Protein 9EMG (pdb70)

Nearest PDB structures (foldseek):
  8qjm-assembly1_A  TM=9.932E-01  e=1.928E-35  Stenotrophomonas maltophilia
  4cxp-assembly1_A  TM=8.629E-01  e=2.303E-14  Arabidopsis thaliana
  4cxv-assembly2_B  TM=8.672E-01  e=4.202E-14  Arabidopsis thaliana
  4cxv-assembly1_A  TM=8.602E-01  e=3.492E-14  Arabidopsis thaliana
  4dj4-assembly1_B  TM=8.754E-01  e=1.867E-12  Solanum lycopersicum

Radius of gyration: 26.64 Å; Cα contacts (8 Å, |Δi|>4): 849; chains: 2; bounding box: 60×48×81 Å

Solvent-accessible surface area: 24098 Å² total; per-residue (Å²): 3,23,42,31,1,0,72,0,0,0,33,4,0,38,81,128,20,46,116,42,0,76,62,19,0,64,102,0,12,84,70,58,117,140,16,69,0,17,62,6,0,14,32,5,66,70,4,226,99,129,58,72,36,18,13,179,154,1,58,24,22,11,87,3,41,1,5,81,46,113,6,119,20,93,37,117,132,34,6,178,132,28,81,4,0,1,36,6,0,49,47,13,2,84,60,0,29,55,139,103,58,86,51,49,88,4,12,63,1,0,18,1,0,0,0,0,0,0,0,1,3,0,0,1,10,1,1,60,56,128,14,138,1,0,58,83,42,136,10,67,29,42,149,188,72,42,27,0,14,40,0,0,21,39,20,0,2,87,53,80,187,62,102,26,85,27,0,38,70,55,0,81,85,53,223,75,39,197,61,49,124,104,8,21,26,79,72,14,2,70,81,22,0,28,35,0,0,132,14,1,69,85,82,31,0,52,18,101,73,140,157,24,21,112,152,14,9,123,151,12,42,70,46,0,9,40,12,0,11,39,0,0,15,5,0,3,36,5,0,31,92,29,13,13,61,155,149,93,159,187,240,5,22,42,31,1,1,72,0,0,0,34,4,0,43,80,130,19,47,115,78,0,67,62,20,0,63,107,0,10,84,71,59,117,142,16,73,2,19,62,5,0,9,32,6,59,80,3,204,96,121,59,66,39,15,12,183,154,1,58,7,24,17,95,2,46,0,6,83,48,107,4,109,19,97,34,114,131,28,5,187,146,31,75,2,0,1,36,6,0,50,49,16,4,83,61,0,31,54,178,102,57,84,52,51,87,6,11,64,1,0,17,1,0,1,0,0,0,0,1,2,4,0,0,2,16,1,1,53,48,116,13,113,4,0,43,37,31,50,3,92,24,40,152,178,50,28,24,0,21,36,0,0,24,37,18,0,4,79,49,79,186,62,102,26,83,27,0,37,68,56,0,77,87,51,230,78,41,202,59,62,232,111,7,54,25,83,176,19,3,67,81,29,0,28,38,1,0,137,17,0,61,85,91,35,0,63,19,110,84,156,138,25,24,109,156,16,9,124,148,7,43,70,46,0,9,44,15,0,8,43,0,0,16,12,0,2,44,6,0,30,122,32,14,8,122

Organism: Stenotrophomonas maltophilia (strain K279a) (NCBI:txid522373)

Structure (mmCIF, N/CA/C/O backbone):
data_9EMG
#
_entry.id   9EMG
#
_cell.length_a   44.340
_cell.length_b   72.637
_cell.length_c   82.940
_cell.angle_alpha   90.000
_cell.angle_beta   102.098
_cell.angle_gamma   90.000
#
_symmetry.space_group_name_H-M   'P 1 21 1'
#
loop_
_entity.id
_entity.type
_entity.pdbx_description
1 polymer 'S1/P1 nuclease'
2 non-polymer 'ZINC ION'
3 non-polymer GLYCERO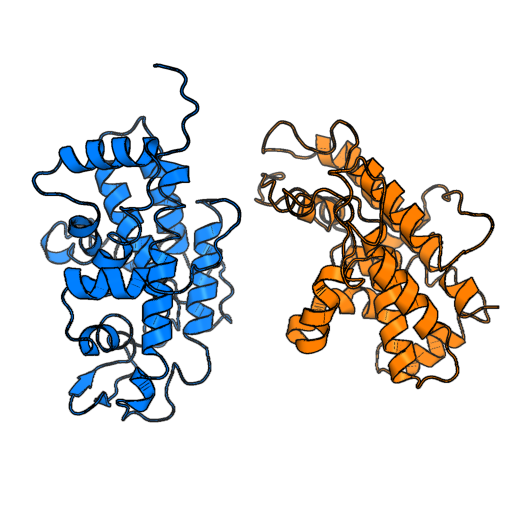L
4 non-polymer DI(HYDROXYETHYL)ETHER
5 non-polymer 'SULFATE ION'
6 non-polymer "GUANOSINE-5'-MONOPHOSPHATE"
7 water water
#
loop_
_atom_site.group_PDB
_atom_site.id
_atom_site.type_symbol
_atom_site.label_atom_id
_atom_site.label_alt_id
_atom_site.label_comp_id
_atom_site.label_asym_id
_atom_site.label_entity_id
_atom_site.label_seq_id
_atom_site.pdbx_PDB_ins_code
_atom_site.Cartn_x
_atom_site.Cartn_y
_atom_site.Cartn_z
_atom_site.occupancy
_atom_site.B_iso_or_equiv
_atom_site.auth_seq_id
_atom_site.auth_comp_id
_atom_site.auth_asym_id
_atom_site.auth_atom_id
_atom_site.pdbx_PDB_model_num
ATOM 1 N N . TRP A 1 1 ? 24.145 5.565 40.953 1.000 5.386 27 TRP A N 1
ATOM 2 C CA . TRP A 1 1 ? 24.425 6.937 41.393 1.000 5.047 27 TRP A CA 1
ATOM 3 C C . TRP A 1 1 ? 25.039 6.920 42.777 1.000 5.231 27 TRP A C 1
ATOM 4 O O . TRP A 1 1 ? 24.871 5.961 43.521 1.000 5.994 27 TRP A O 1
ATOM 15 N N . GLY A 1 2 ? 25.685 8.019 43.127 1.000 5.680 28 GLY A N 1
ATOM 16 C CA . GLY A 1 2 ? 25.960 8.318 44.527 1.000 6.086 28 GLY A CA 1
ATOM 17 C C . GLY A 1 2 ? 24.728 8.810 45.244 1.000 5.251 28 GLY A C 1
ATOM 18 O O . GLY A 1 2 ? 23.604 8.808 44.689 1.000 5.803 28 GLY A O 1
ATOM 19 N N . ALA A 1 3 ? 24.890 9.194 46.492 1.000 6.120 29 ALA A N 1
ATOM 20 C CA . ALA A 1 3 ? 23.746 9.427 47.381 1.000 6.130 29 ALA A CA 1
ATOM 21 C C . ALA A 1 3 ? 22.879 10.582 46.883 1.000 5.376 29 ALA A C 1
ATOM 22 O O . ALA A 1 3 ? 21.649 10.453 46.864 1.000 5.729 29 ALA A O 1
ATOM 24 N N . GLN A 1 4 ? 23.489 11.664 46.411 1.000 5.634 30 GLN A N 1
ATOM 25 C CA . GLN A 1 4 ? 22.674 12.809 45.958 1.000 5.505 30 GLN A CA 1
ATOM 26 C C . GLN A 1 4 ? 21.827 12.396 44.766 1.000 4.711 30 GLN A C 1
ATOM 27 O O . GLN A 1 4 ? 20.635 12.741 44.737 1.000 5.343 30 GLN A O 1
ATOM 33 N N . GLY A 1 5 ? 22.388 11.699 43.778 1.000 4.929 31 GLY A N 1
ATOM 34 C CA . GLY A 1 5 ? 21.572 11.295 42.634 1.000 4.753 31 GLY A CA 1
ATOM 35 C C . GLY A 1 5 ? 20.381 10.475 43.120 1.000 4.389 31 GLY A C 1
ATOM 36 O O . GLY A 1 5 ? 19.258 10.643 42.643 1.000 4.964 31 GLY A O 1
ATOM 37 N N . HIS A 1 6 ? 20.605 9.537 44.028 1.000 4.649 32 HIS A N 1
ATOM 38 C CA . HIS A 1 6 ? 19.495 8.695 44.520 1.000 4.906 32 HIS A CA 1
ATOM 39 C C . HIS A 1 6 ? 18.430 9.546 45.206 1.000 4.549 32 HIS A C 1
ATOM 40 O O . HIS A 1 6 ? 17.236 9.313 44.949 1.000 5.046 32 HIS A O 1
ATOM 47 N N . ARG A 1 7 ? 18.829 10.462 46.061 1.000 4.538 33 ARG A N 1
ATOM 48 C CA . ARG A 1 7 ? 17.859 11.311 46.763 1.000 5.023 33 ARG A CA 1
ATOM 49 C C . ARG A 1 7 ? 17.075 12.147 45.753 1.000 4.890 33 ARG A C 1
ATOM 50 O O . ARG A 1 7 ? 15.869 12.334 45.916 1.000 5.276 33 ARG A O 1
ATOM 58 N N . LEU A 1 8 ? 17.739 12.701 44.746 1.000 4.892 34 LEU A N 1
ATOM 59 C CA . LEU A 1 8 ? 17.063 13.580 43.771 1.000 4.945 34 LEU A CA 1
ATOM 60 C C . LEU A 1 8 ? 16.048 12.792 42.961 1.000 4.422 34 LEU A C 1
ATOM 61 O O . LEU A 1 8 ? 14.954 13.316 42.690 1.000 5.152 34 LEU A O 1
ATOM 66 N N . VAL A 1 9 ? 16.363 11.560 42.587 1.000 4.597 35 VAL A N 1
ATOM 67 C CA . VAL A 1 9 ? 15.360 10.713 41.885 1.000 4.903 35 VAL A CA 1
ATOM 68 C C . VAL A 1 9 ? 14.128 10.587 42.780 1.000 4.117 35 VAL A C 1
ATOM 69 O O . VAL A 1 9 ? 12.970 10.721 42.281 1.000 4.935 35 VAL A O 1
ATOM 73 N N . ALA A 1 10 ? 14.314 10.295 44.051 1.000 4.605 36 ALA A N 1
ATOM 74 C CA . ALA A 1 10 ? 13.204 10.122 45.005 1.000 4.908 36 ALA A CA 1
ATOM 75 C C . ALA A 1 10 ? 12.436 11.435 45.180 1.000 4.740 36 ALA A C 1
ATOM 76 O O . ALA A 1 10 ? 11.207 11.395 45.278 1.000 6.144 36 ALA A O 1
ATOM 78 N N . GLU A 1 11 ? 13.118 12.555 45.247 1.000 5.085 37 GLU A N 1
ATOM 79 C CA A GLU A 1 11 ? 12.441 13.851 45.472 0.500 5.823 37 GLU A CA 1
ATOM 80 C CA B GLU A 1 11 ? 12.485 13.879 45.434 0.500 5.974 37 GLU A CA 1
ATOM 81 C C . GLU A 1 11 ? 11.603 14.196 44.231 1.000 5.402 37 GLU A C 1
ATOM 82 O O . GLU A 1 11 ? 10.475 14.711 44.392 1.000 6.522 37 GLU A O 1
ATOM 93 N N . VAL A 1 12 ? 12.107 13.967 43.028 1.000 4.625 38 VAL A N 1
ATOM 94 C CA . VAL A 1 12 ? 11.293 14.185 41.819 1.000 4.791 38 VAL A CA 1
ATOM 95 C C . VAL A 1 12 ? 10.036 13.315 41.918 1.000 4.933 38 VAL A C 1
ATOM 96 O O . VAL A 1 12 ? 8.915 13.783 41.627 1.000 5.899 38 VAL A O 1
ATOM 100 N N . ALA A 1 13 ? 10.209 12.049 42.244 1.000 4.891 39 ALA A N 1
ATOM 101 C CA . ALA A 1 13 ? 9.081 11.102 42.283 1.000 5.305 39 ALA A CA 1
ATOM 102 C C . ALA A 1 13 ? 8.058 11.459 43.354 1.000 5.115 39 ALA A C 1
ATOM 103 O O . ALA A 1 13 ? 6.834 11.309 43.116 1.000 6.289 39 ALA A O 1
ATOM 105 N N . ASP A 1 14 ? 8.513 11.898 44.501 1.000 6.202 40 ASP A N 1
ATOM 106 C CA A ASP A 1 14 ? 7.661 12.013 45.695 0.700 6.940 40 ASP A CA 1
ATOM 107 C CA B ASP A 1 14 ? 7.641 11.984 45.698 0.300 6.945 40 ASP A CA 1
ATOM 108 C C . ASP A 1 14 ? 6.502 12.955 45.390 1.000 6.898 40 ASP A C 1
ATOM 109 O O . ASP A 1 14 ? 5.358 12.676 45.791 1.000 9.179 40 ASP A O 1
ATOM 118 N N . ALA A 1 15 ? 6.794 14.034 44.655 1.000 8.115 41 ALA A N 1
ATOM 119 C CA . ALA A 1 15 ? 5.789 15.079 44.368 1.000 8.729 41 ALA A CA 1
ATOM 120 C C . ALA A 1 15 ? 4.758 14.622 43.326 1.000 9.820 41 ALA A C 1
ATOM 121 O O . ALA A 1 15 ? 3.744 15.294 43.153 1.000 12.006 41 ALA A O 1
ATOM 123 N N . ARG A 1 16 ? 5.032 13.523 42.626 1.000 8.039 42 ARG A N 1
ATOM 124 C CA . ARG A 1 16 ? 4.200 13.013 41.514 1.000 8.649 42 ARG A CA 1
ATOM 125 C C . ARG A 1 16 ? 3.341 11.819 41.923 1.000 9.882 42 ARG A C 1
ATOM 126 O O . ARG A 1 16 ? 2.602 11.295 41.064 1.000 13.893 42 ARG A O 1
ATOM 134 N N . LEU A 1 17 ? 3.381 11.430 43.186 1.000 9.062 43 LEU A N 1
ATOM 135 C CA . LEU A 1 17 ? 2.527 10.314 43.629 1.000 9.236 43 LEU A CA 1
ATOM 136 C C . LEU A 1 17 ? 1.065 10.739 43.604 1.000 10.722 43 LEU A C 1
ATOM 137 O O . LEU A 1 17 ? 0.734 11.858 44.025 1.000 13.312 43 LEU A O 1
ATOM 142 N N . ASN A 1 18 ? 0.225 9.811 43.181 1.000 9.888 44 ASN A N 1
ATOM 143 C CA . ASN A 1 18 ? -1.245 9.972 43.240 1.000 9.707 44 ASN A CA 1
ATOM 144 C C . ASN A 1 18 ? -1.662 9.856 44.711 1.000 10.436 44 ASN A C 1
ATOM 145 O O . ASN A 1 18 ? -0.876 9.451 45.566 1.000 11.271 44 ASN A O 1
ATOM 150 N N . PRO A 1 19 ? -2.891 10.268 45.081 1.000 11.908 45 PRO A N 1
ATOM 151 C CA . PRO A 1 19 ? -3.264 10.242 46.494 1.000 12.081 45 PRO A CA 1
ATOM 152 C C . PRO A 1 19 ? -3.210 8.867 47.154 1.000 12.566 45 PRO A C 1
ATOM 153 O O . PRO A 1 19 ? -2.900 8.787 48.347 1.000 13.403 45 PRO A O 1
ATOM 157 N N . THR A 1 20 ? -3.523 7.815 46.403 1.000 11.940 46 THR A N 1
ATOM 158 C CA . THR A 1 20 ? -3.527 6.438 46.941 1.000 13.167 46 THR A CA 1
ATOM 159 C C . THR A 1 20 ? -2.084 6.038 47.274 1.000 10.708 46 THR A C 1
ATOM 160 O O . THR A 1 20 ? -1.807 5.541 48.377 1.000 12.062 46 THR A O 1
ATOM 164 N N . ALA A 1 21 ? -1.183 6.249 46.329 1.000 9.827 47 ALA A N 1
ATOM 165 C CA . ALA A 1 21 ? 0.243 5.911 46.538 1.000 9.078 47 ALA A CA 1
ATOM 166 C C . ALA A 1 21 ? 0.853 6.810 47.618 1.000 9.299 47 ALA A C 1
ATOM 167 O O . ALA A 1 21 ? 1.653 6.338 48.423 1.000 10.001 47 ALA A O 1
ATOM 169 N N . ARG A 1 22 ? 0.490 8.084 47.643 1.000 9.939 48 ARG A N 1
ATOM 170 C CA . ARG A 1 22 ? 0.948 9.024 48.698 1.000 10.770 48 ARG A CA 1
ATOM 171 C C . ARG A 1 22 ? 0.642 8.440 50.068 1.000 11.084 48 ARG A C 1
ATOM 172 O O . ARG A 1 22 ? 1.517 8.375 50.942 1.000 10.601 48 ARG A O 1
ATOM 180 N N . ALA A 1 23 ? -0.601 8.019 50.261 1.000 11.199 49 ALA A N 1
ATOM 181 C CA . ALA A 1 23 ? -1.050 7.554 51.582 1.000 12.186 49 ALA A CA 1
ATOM 182 C C . ALA A 1 23 ? -0.283 6.285 51.962 1.000 10.869 49 ALA A C 1
ATOM 183 O O . ALA A 1 23 ? 0.150 6.140 53.114 1.000 12.445 49 ALA A O 1
ATOM 185 N N . GLU A 1 24 ? -0.109 5.384 51.009 1.000 10.597 50 GLU A N 1
ATOM 186 C CA . GLU A 1 24 ? 0.504 4.074 51.308 1.000 10.665 50 GLU A CA 1
ATOM 187 C C . GLU A 1 24 ? 2.002 4.231 51.538 1.000 9.658 50 GLU A C 1
ATOM 188 O O . GLU A 1 24 ? 2.540 3.592 52.443 1.000 10.027 50 GLU A O 1
ATOM 194 N N . VAL A 1 25 ? 2.673 4.996 50.692 1.000 8.673 51 VAL A N 1
ATOM 195 C CA . VAL A 1 25 ? 4.100 5.303 50.931 1.000 8.447 51 VAL A CA 1
ATOM 196 C C . VAL A 1 25 ? 4.235 5.911 52.327 1.000 8.705 51 VAL A C 1
ATOM 197 O O . VAL A 1 25 ? 5.135 5.521 53.086 1.000 9.705 51 VAL A O 1
ATOM 201 N N . ASP A 1 26 ? 3.422 6.912 52.648 1.000 9.946 52 ASP A N 1
ATOM 202 C CA . ASP A 1 26 ? 3.570 7.577 53.956 1.000 10.716 52 ASP A CA 1
ATOM 203 C C . ASP A 1 26 ? 3.339 6.578 55.089 1.000 10.371 52 ASP A C 1
ATOM 204 O O . ASP A 1 26 ? 4.021 6.655 56.108 1.000 11.237 52 ASP A O 1
ATOM 209 N N . ARG A 1 27 ? 2.391 5.668 54.935 1.000 10.888 53 ARG A N 1
ATOM 210 C CA . ARG A 1 27 ? 2.099 4.680 55.997 1.000 12.551 53 ARG A CA 1
ATOM 211 C C . ARG A 1 27 ? 3.310 3.754 56.195 1.000 10.772 53 ARG A C 1
ATOM 212 O O . ARG A 1 27 ? 3.707 3.505 57.344 1.000 12.636 53 ARG A O 1
ATOM 220 N N . LEU A 1 28 ? 3.918 3.296 55.101 1.000 9.828 54 LEU A N 1
ATOM 221 C CA . LEU A 1 28 ? 5.106 2.420 55.214 1.000 10.314 54 LEU A CA 1
ATOM 222 C C . LEU A 1 28 ? 6.264 3.210 55.833 1.000 9.159 54 LEU A C 1
ATOM 223 O O . LEU A 1 28 ? 6.953 2.692 56.725 1.000 10.658 54 LEU A O 1
ATOM 228 N N . LEU A 1 29 ? 6.491 4.431 55.354 1.000 9.080 55 LEU A N 1
ATOM 229 C CA . LEU A 1 29 ? 7.614 5.239 55.882 1.000 10.028 55 LEU A CA 1
ATOM 230 C C . LEU A 1 29 ? 7.419 5.519 57.374 1.000 10.281 55 LEU A C 1
ATOM 231 O O . LEU A 1 29 ? 8.422 5.602 58.097 1.000 11.920 55 LEU A O 1
ATOM 236 N N . ALA A 1 30 ? 6.184 5.683 57.825 1.000 11.485 56 ALA A N 1
ATOM 237 C CA . ALA A 1 30 ? 5.901 6.068 59.224 1.000 12.180 56 ALA A CA 1
ATOM 238 C C . ALA A 1 30 ? 6.327 4.968 60.182 1.000 13.771 56 ALA A C 1
ATOM 239 O O . ALA A 1 30 ? 6.482 5.261 61.384 1.000 15.418 56 ALA A O 1
ATOM 241 N N . THR A 1 31 ? 6.526 3.752 59.689 1.000 13.035 57 THR A N 1
ATOM 242 C CA . THR A 1 31 ? 6.963 2.624 60.538 1.000 14.358 57 THR A CA 1
ATOM 243 C C . THR A 1 31 ? 8.442 2.749 60.893 1.000 15.297 57 THR A C 1
ATOM 244 O O . THR A 1 31 ? 8.891 2.001 61.747 1.000 18.054 57 THR A O 1
ATOM 248 N N . GLU A 1 32 ? 9.168 3.656 60.249 1.000 13.033 58 GLU A N 1
ATOM 249 C CA . GLU A 1 32 ? 10.592 3.888 60.553 1.000 13.813 58 GLU A CA 1
ATOM 250 C C . GLU A 1 32 ? 10.823 5.358 60.873 1.000 15.791 58 GLU A C 1
ATOM 251 O O . GLU A 1 32 ? 10.666 6.238 60.012 1.000 15.859 58 GLU A O 1
ATOM 257 N N . PRO A 1 33 ? 11.226 5.673 62.120 1.000 22.512 59 PRO A N 1
ATOM 258 C CA . PRO A 1 33 ? 11.502 7.055 62.506 1.000 23.891 59 PRO A CA 1
ATOM 259 C C . PRO A 1 33 ? 12.385 7.788 61.493 1.000 22.486 59 PRO A C 1
ATOM 260 O O . PRO A 1 33 ? 13.376 7.208 61.011 1.000 25.672 59 PRO A O 1
ATOM 264 N N . ASP A 1 34 ? 11.919 8.974 61.107 1.000 23.028 60 ASP A N 1
ATOM 265 C CA . ASP A 1 34 ? 12.638 9.976 60.281 1.000 26.111 60 ASP A CA 1
ATOM 266 C C . ASP A 1 34 ? 12.663 9.585 58.800 1.000 22.873 60 ASP A C 1
ATOM 267 O O . ASP A 1 34 ? 13.266 10.312 58.024 1.000 28.195 60 ASP A O 1
ATOM 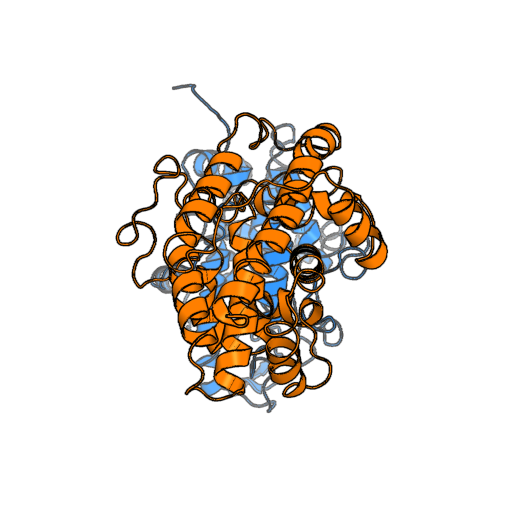272 N N . ALA A 1 35 ? 12.061 8.479 58.396 1.000 16.177 61 ALA A N 1
ATOM 273 C CA . ALA A 1 35 ? 12.193 8.027 56.992 1.000 13.093 61 ALA A CA 1
ATOM 274 C C . ALA A 1 35 ? 11.348 8.907 56.068 1.000 11.097 61 ALA A C 1
ATOM 275 O O . ALA A 1 35 ? 10.139 9.083 56.336 1.000 12.333 61 ALA A O 1
ATOM 277 N N . THR A 1 36 ? 11.933 9.325 54.949 1.000 10.008 62 THR A N 1
ATOM 278 C CA . THR A 1 36 ? 11.219 9.921 53.806 1.000 8.930 62 THR A CA 1
ATOM 279 C C . THR A 1 36 ? 11.606 9.158 52.554 1.000 7.628 62 THR A C 1
ATOM 280 O O . THR A 1 36 ? 12.583 8.407 52.570 1.000 8.145 62 THR A O 1
ATOM 284 N N . LEU A 1 37 ? 10.894 9.373 51.462 1.000 7.668 63 LEU A N 1
ATOM 285 C CA . LEU A 1 37 ? 11.275 8.708 50.197 1.000 7.389 63 LEU A CA 1
ATOM 286 C C . LEU A 1 37 ? 12.715 9.075 49.824 1.000 7.327 63 LEU A C 1
ATOM 287 O O . LEU A 1 37 ? 13.496 8.205 49.372 1.000 8.231 63 LEU A O 1
ATOM 292 N N . ALA A 1 38 ? 13.070 10.332 50.008 1.000 7.541 64 ALA A N 1
ATOM 293 C CA . ALA A 1 38 ? 14.450 10.778 49.732 1.000 7.977 64 ALA A CA 1
ATOM 294 C C . ALA A 1 38 ? 15.454 10.166 50.701 1.000 7.302 64 ALA A C 1
ATOM 295 O O . ALA A 1 38 ? 16.536 9.742 50.268 1.000 8.055 64 ALA A O 1
ATOM 297 N N . SER A 1 39 ? 15.137 10.140 51.994 1.000 7.329 65 SER A N 1
ATOM 298 C CA . SER A 1 39 ? 16.175 9.738 52.964 1.000 7.887 65 SER A CA 1
ATOM 299 C C . SER A 1 39 ? 16.515 8.257 52.789 1.000 7.893 65 SER A C 1
ATOM 300 O O . SER A 1 39 ? 17.651 7.890 53.078 1.000 9.575 65 SER A O 1
ATOM 303 N N . ILE A 1 40 ? 15.563 7.432 52.388 1.000 7.241 66 ILE A N 1
ATOM 304 C CA . ILE A 1 40 ? 15.804 5.984 52.201 1.000 6.807 66 ILE A CA 1
ATOM 305 C C . ILE A 1 40 ? 16.475 5.710 50.861 1.000 5.703 66 ILE A C 1
ATOM 306 O O . ILE A 1 40 ? 16.917 4.577 50.641 1.000 6.428 66 ILE A O 1
ATOM 311 N N . ALA A 1 41 ? 16.520 6.666 49.955 1.000 5.512 67 ALA A N 1
ATOM 312 C CA . ALA A 1 41 ? 16.977 6.395 48.588 1.000 5.182 67 ALA A CA 1
ATOM 313 C C . ALA A 1 41 ? 18.399 5.836 48.536 1.000 5.393 67 ALA A C 1
ATOM 314 O O . ALA A 1 41 ? 18.651 4.952 47.698 1.000 6.149 67 ALA A O 1
ATOM 316 N N . PRO A 1 42 ? 19.375 6.337 49.320 1.000 6.094 68 PRO A N 1
ATOM 317 C CA . PRO A 1 42 ? 20.727 5.775 49.292 1.000 6.734 68 PRO A CA 1
ATOM 318 C C . PRO A 1 42 ? 20.924 4.477 50.065 1.000 6.811 68 PRO A C 1
ATOM 319 O O . PRO A 1 42 ? 22.032 3.909 50.021 1.000 7.964 68 PRO A O 1
ATOM 323 N N . TRP A 1 43 ? 19.913 4.052 50.819 1.000 6.770 69 TRP A N 1
ATOM 324 C CA . TRP A 1 43 ? 20.050 2.965 51.824 1.000 7.130 69 TRP A CA 1
ATOM 325 C C . TRP A 1 43 ? 20.701 1.719 51.227 1.000 7.052 69 TRP A C 1
ATOM 326 O O . TRP A 1 43 ? 21.616 1.146 51.854 1.000 8.658 69 TRP A O 1
ATOM 337 N N . ALA A 1 44 ? 20.297 1.308 50.037 1.000 6.847 70 ALA A N 1
ATOM 338 C CA . ALA A 1 44 ? 20.771 0.025 49.491 1.000 6.898 70 ALA A CA 1
ATOM 339 C C . ALA A 1 44 ? 22.284 0.059 49.247 1.000 7.839 70 ALA A C 1
ATOM 340 O O . ALA A 1 44 ? 22.901 -1.006 49.212 1.000 10.208 70 ALA A O 1
ATOM 342 N N . ASP A 1 45 ? 22.869 1.233 49.032 1.000 7.056 71 ASP A N 1
ATOM 343 C CA . ASP A 1 45 ? 24.340 1.349 48.885 1.000 7.998 71 ASP A CA 1
ATOM 344 C C . ASP A 1 45 ? 25.077 1.318 50.223 1.000 10.038 71 ASP A C 1
ATOM 345 O O . ASP A 1 45 ? 26.307 1.212 50.206 1.000 12.830 71 ASP A O 1
ATOM 350 N N . GLN A 1 46 ? 24.380 1.450 51.336 1.000 11.095 72 GLN A N 1
ATOM 351 C CA A GLN A 1 46 ? 25.014 1.586 52.664 0.700 12.723 72 GLN A CA 1
ATOM 352 C CA B GLN A 1 46 ? 24.984 1.597 52.682 0.300 14.242 72 GLN A CA 1
ATOM 353 C C . GLN A 1 46 ? 25.036 0.246 53.409 1.000 16.038 72 GLN A C 1
ATOM 354 O O . GLN A 1 46 ? 25.479 0.240 54.542 1.000 25.262 72 GLN A O 1
ATOM 365 N N . LEU A 1 47 ? 24.631 -0.861 52.788 1.000 16.947 73 LEU A N 1
ATOM 366 C CA . LEU A 1 47 ? 24.413 -2.128 53.551 1.000 21.101 73 LEU A CA 1
ATOM 367 C C . LEU A 1 47 ? 25.674 -2.779 54.147 1.000 28.747 73 LEU A C 1
ATOM 368 O O . LEU A 1 47 ? 25.514 -3.529 55.153 1.000 36.700 73 LEU A O 1
ATOM 373 N N . ARG A 1 48 ? 26.880 -2.521 53.657 1.000 33.359 74 ARG A N 1
ATOM 374 C CA . ARG A 1 48 ? 28.097 -3.017 54.378 1.000 37.965 74 ARG A CA 1
ATOM 375 C C . ARG A 1 48 ? 28.006 -2.674 55.879 1.000 42.913 74 ARG A C 1
ATOM 376 O O . ARG A 1 48 ? 28.316 -3.558 56.705 1.000 43.789 74 ARG A O 1
ATOM 384 N N . ALA A 1 49 ? 27.577 -1.449 56.216 1.000 48.770 75 ALA A N 1
ATOM 385 C CA . ALA A 1 49 ? 27.569 -0.874 57.585 1.000 57.421 75 ALA A CA 1
ATOM 386 C C . ALA A 1 49 ? 26.187 -0.972 58.256 1.000 52.136 75 ALA A C 1
ATOM 387 O O . ALA A 1 49 ? 26.085 -0.510 59.412 1.000 64.522 75 ALA A O 1
ATOM 389 N N . LYS A 1 50 ? 25.163 -1.517 57.582 1.000 45.819 76 LYS A N 1
ATOM 390 C CA . LYS A 1 50 ? 23.764 -1.561 58.107 1.000 45.225 76 LYS A CA 1
ATOM 391 C C . LYS A 1 50 ? 23.260 -3.009 58.209 1.000 42.312 76 LYS A C 1
ATOM 392 O O . LYS A 1 50 ? 22.649 -3.346 59.240 1.000 60.941 76 LYS A O 1
ATOM 398 N N . ASP A 1 51 ? 23.512 -3.832 57.187 1.000 39.501 77 ASP A N 1
ATOM 399 C CA . ASP A 1 51 ? 23.053 -5.246 57.108 1.000 33.768 77 ASP A CA 1
ATOM 400 C C . ASP A 1 51 ? 24.025 -5.998 56.198 1.000 31.759 77 ASP A C 1
ATOM 401 O O . ASP A 1 51 ? 23.759 -6.181 55.023 1.000 29.880 77 ASP A O 1
ATOM 406 N N . PRO A 1 52 ? 25.198 -6.448 56.704 1.000 36.565 78 PRO A N 1
ATOM 407 C CA . PRO A 1 52 ? 26.183 -7.108 55.846 1.000 39.671 78 PRO A CA 1
ATOM 408 C C . PRO A 1 52 ? 25.654 -8.298 55.025 1.000 37.744 78 PRO A C 1
ATOM 409 O O . PRO A 1 52 ? 26.054 -8.411 53.885 1.000 34.245 78 PRO A O 1
ATOM 413 N N . GLY A 1 53 ? 24.826 -9.169 55.630 1.000 37.836 79 GLY A N 1
ATOM 414 C CA . GLY A 1 53 ? 24.244 -10.361 54.976 1.000 30.386 79 GLY A CA 1
ATOM 415 C C . GLY A 1 53 ? 23.413 -9.965 53.766 1.000 21.575 79 GLY A C 1
ATOM 416 O O . GLY A 1 53 ? 23.709 -10.390 52.628 1.000 22.800 79 GLY A O 1
ATOM 417 N N . LEU A 1 54 ? 22.434 -9.098 53.979 1.000 23.148 80 LEU A N 1
ATOM 418 C CA . LEU A 1 54 ? 21.637 -8.529 52.866 1.000 17.396 80 LEU A CA 1
ATOM 419 C C . LEU A 1 54 ? 22.545 -7.757 51.901 1.000 15.649 80 LEU A C 1
ATOM 420 O O . LEU A 1 54 ? 22.304 -7.809 50.674 1.000 15.011 80 LEU A O 1
ATOM 425 N N . GLY A 1 55 ? 23.575 -7.076 52.416 1.000 18.846 81 GLY A N 1
ATOM 426 C CA . GLY A 1 55 ? 24.543 -6.363 51.558 1.000 17.959 81 GLY A CA 1
ATOM 427 C C . GLY A 1 55 ? 25.216 -7.303 50.564 1.000 19.549 81 GLY A C 1
ATOM 428 O O . GLY A 1 55 ? 25.258 -6.983 49.379 1.000 19.494 81 GLY A O 1
ATOM 429 N N . ARG A 1 56 ? 25.708 -8.454 51.035 1.000 19.996 82 ARG A N 1
ATOM 430 C CA A ARG A 1 56 ? 26.344 -9.468 50.157 0.700 24.518 82 ARG A CA 1
ATOM 431 C CA B ARG A 1 56 ? 26.337 -9.495 50.172 0.300 23.253 82 ARG A CA 1
ATOM 432 C C . ARG A 1 56 ? 25.303 -10.006 49.159 1.000 20.594 82 ARG A C 1
ATOM 433 O O . ARG A 1 56 ? 25.638 -10.077 47.965 1.000 25.334 82 ARG A O 1
ATOM 448 N N . ARG A 1 57 ? 24.095 -10.340 49.624 1.000 19.838 83 ARG A N 1
ATOM 449 C CA A ARG A 1 57 ? 23.017 -10.961 48.789 0.600 19.170 83 ARG A CA 1
ATOM 450 C CA B ARG A 1 57 ? 23.017 -10.950 48.797 0.400 19.883 83 ARG A CA 1
ATOM 451 C C . ARG A 1 57 ? 22.620 -9.999 47.658 1.000 16.952 83 ARG A C 1
ATOM 452 O O . ARG A 1 57 ? 22.280 -10.483 46.569 1.000 18.236 83 ARG A O 1
ATOM 467 N N . SER A 1 58 ? 22.672 -8.696 47.901 1.000 13.239 84 SER A N 1
ATOM 468 C CA . SER A 1 58 ? 22.095 -7.689 46.986 1.000 10.984 84 SER A CA 1
ATOM 469 C C . SER A 1 58 ? 23.140 -6.865 46.213 1.000 10.270 84 SER A C 1
ATOM 470 O O . SER A 1 58 ? 22.756 -6.004 45.435 1.000 9.876 84 SER A O 1
ATOM 473 N N . ALA A 1 59 ? 24.436 -7.096 46.402 1.000 12.157 85 ALA A N 1
ATOM 474 C CA . ALA A 1 59 ? 25.479 -6.257 45.753 1.000 12.271 85 ALA A CA 1
ATOM 475 C C . ALA A 1 59 ? 25.274 -6.230 44.235 1.000 10.374 85 ALA A C 1
ATOM 476 O O . ALA A 1 59 ? 25.446 -5.155 43.611 1.000 11.928 85 ALA A O 1
ATOM 478 N N . GLY A 1 60 ? 24.966 -7.372 43.624 1.000 10.183 86 GLY A N 1
ATOM 479 C CA . GLY A 1 60 ? 24.885 -7.455 42.158 1.000 10.085 86 GLY A CA 1
ATOM 480 C C . GLY A 1 60 ? 23.602 -6.857 41.611 1.000 7.465 86 GLY A C 1
ATOM 481 O O . GLY A 1 60 ? 23.480 -6.670 40.399 1.000 8.222 86 GLY A O 1
ATOM 482 N N . TRP A 1 61 ? 22.655 -6.539 42.496 1.000 7.176 87 TRP A N 1
ATOM 483 C CA . TRP A 1 61 ? 21.346 -6.027 42.066 1.000 6.704 87 TRP A CA 1
ATOM 484 C C . TRP A 1 61 ? 21.444 -4.593 41.545 1.000 5.544 87 TRP A C 1
ATOM 485 O O . TRP A 1 61 ? 20.443 -4.103 41.041 1.000 6.324 87 TRP A O 1
ATOM 496 N N . HIS A 1 62 ? 22.587 -3.922 41.690 1.000 5.497 88 HIS A N 1
ATOM 497 C CA . HIS A 1 62 ? 22.679 -2.503 41.306 1.000 5.452 88 HIS A CA 1
ATOM 498 C C . HIS A 1 62 ? 23.016 -2.321 39.826 1.000 5.063 88 HIS A C 1
ATOM 499 O O . HIS A 1 62 ? 23.030 -1.166 39.364 1.000 6.208 88 HIS A O 1
ATOM 506 N N A TYR A 1 63 ? 23.340 -3.402 39.096 0.800 5.601 89 TYR A N 1
ATOM 507 N N B TYR A 1 63 ? 23.266 -3.366 39.061 0.200 4.960 89 TYR A N 1
ATOM 508 C CA A TYR A 1 63 ? 23.939 -3.341 37.737 0.800 5.975 89 TYR A CA 1
ATOM 509 C CA B TYR A 1 63 ? 23.727 -3.121 37.681 0.200 4.610 89 TYR A CA 1
ATOM 510 C C A TYR A 1 63 ? 23.282 -4.316 36.789 0.800 5.215 89 TYR A C 1
ATOM 511 C C B TYR A 1 63 ? 23.395 -4.317 36.808 0.200 5.027 89 TYR A C 1
ATOM 512 O O A TYR A 1 63 ? 22.738 -5.356 37.223 0.800 6.524 89 TYR A O 1
ATOM 513 O O B TYR A 1 63 ? 23.079 -5.417 37.336 0.200 4.956 89 TYR A O 1
ATOM 530 N N . VAL A 1 64 ? 23.456 -4.069 35.502 1.000 5.722 90 VAL A N 1
ATOM 531 C CA . VAL A 1 64 ? 23.287 -5.101 34.474 1.000 7.269 90 VAL A CA 1
ATOM 532 C C . VAL A 1 64 ? 24.161 -4.736 33.278 1.000 8.188 90 VAL A C 1
ATOM 533 O O . VAL A 1 64 ? 23.821 -3.826 32.440 1.000 10.724 90 VAL A O 1
ATOM 537 N N A ASN A 1 65 ? 25.281 -5.387 33.151 0.800 8.324 91 ASN A N 1
ATOM 538 N N B ASN A 1 65 ? 25.087 -5.686 33.055 0.200 5.952 91 ASN A N 1
ATOM 539 C CA A ASN A 1 65 ? 26.302 -4.892 32.192 0.800 7.514 91 ASN A CA 1
ATOM 540 C CA B ASN A 1 65 ? 26.234 -5.596 32.112 0.200 5.298 91 ASN A CA 1
ATOM 541 C C A ASN A 1 65 ? 26.104 -5.604 30.856 0.800 7.828 91 ASN A C 1
ATOM 542 C C B ASN A 1 65 ? 25.824 -6.164 30.756 0.200 5.342 91 ASN A C 1
ATOM 543 O O A ASN A 1 65 ? 26.549 -6.758 30.693 0.800 9.459 91 ASN A O 1
ATOM 544 O O B ASN A 1 65 ? 25.824 -7.402 30.566 0.200 5.508 91 ASN A O 1
ATOM 553 N N A ILE A 1 66 ? 25.402 -4.946 29.940 0.800 6.364 92 ILE A N 1
ATOM 554 N N B ILE A 1 66 ? 25.517 -5.285 29.815 0.200 5.320 92 ILE A N 1
ATOM 555 C CA A ILE A 1 66 ? 24.919 -5.515 28.657 0.800 5.983 92 ILE A CA 1
ATOM 556 C CA B ILE A 1 66 ? 25.036 -5.748 28.493 0.200 5.842 92 ILE A CA 1
ATOM 557 C C A ILE A 1 66 ? 25.560 -4.879 27.415 0.800 5.291 92 ILE A C 1
ATOM 558 C C B ILE A 1 66 ? 25.503 -4.830 27.364 0.200 5.500 92 ILE A C 1
ATOM 559 O O A ILE A 1 66 ? 25.219 -5.261 26.295 0.800 5.529 92 ILE A O 1
ATOM 560 O O B ILE A 1 66 ? 24.964 -4.987 26.255 0.200 5.497 92 ILE A O 1
ATOM 569 N N . ALA A 1 67 ? 26.514 -3.975 27.572 1.000 5.341 93 ALA A N 1
ATOM 570 C CA . ALA A 1 67 ? 27.040 -3.229 26.423 1.000 6.012 93 ALA A CA 1
ATOM 571 C C . ALA A 1 67 ? 27.753 -4.133 25.412 1.000 5.363 93 ALA A C 1
ATOM 572 O O . ALA A 1 67 ? 27.662 -3.862 24.202 1.000 6.647 93 ALA A O 1
ATOM 574 N N . GLU A 1 68 ? 28.452 -5.179 25.846 1.000 5.589 94 GLU A N 1
ATOM 575 C CA . GLU A 1 68 ? 29.165 -6.059 24.886 1.000 6.668 94 GLU A CA 1
ATOM 576 C C . GLU A 1 68 ? 28.162 -6.777 23.971 1.000 6.828 94 GLU A C 1
ATOM 577 O O . GLU A 1 68 ? 28.544 -7.191 22.872 1.000 7.445 94 GLU A O 1
ATOM 583 N N . ASP A 1 69 ? 26.928 -6.938 24.430 1.000 6.506 95 ASP A N 1
ATOM 584 C CA . ASP A 1 69 ? 25.844 -7.545 23.625 1.000 7.010 95 ASP A CA 1
ATOM 585 C C . ASP A 1 69 ? 24.949 -6.474 23.023 1.000 6.506 95 ASP A C 1
ATOM 586 O O . ASP A 1 69 ? 23.790 -6.738 22.747 1.000 7.605 95 ASP A O 1
ATOM 591 N N . ASN A 1 70 ? 25.510 -5.324 22.720 1.000 6.918 96 ASN A N 1
ATOM 592 C CA . ASN A 1 70 ? 24.821 -4.243 21.997 1.000 7.188 96 ASN A CA 1
ATOM 593 C C . ASN A 1 70 ? 23.550 -3.854 22.729 1.000 6.248 96 ASN A C 1
ATOM 594 O O . ASN A 1 70 ? 22.570 -3.465 22.095 1.000 7.457 96 ASN A O 1
ATOM 599 N N . CYS A 1 71 ? 23.553 -3.905 24.052 1.000 6.328 97 CYS A N 1
ATOM 600 C CA . CYS A 1 71 ? 22.436 -3.398 24.875 1.000 6.948 97 CYS A CA 1
ATOM 601 C C . CYS A 1 71 ? 21.156 -4.187 24.603 1.000 6.836 97 CYS A C 1
ATOM 602 O O . CYS A 1 71 ? 20.053 -3.636 24.736 1.000 8.441 97 CYS A O 1
ATOM 605 N N . HIS A 1 72 ? 21.308 -5.476 24.337 1.000 6.835 98 HIS A N 1
ATOM 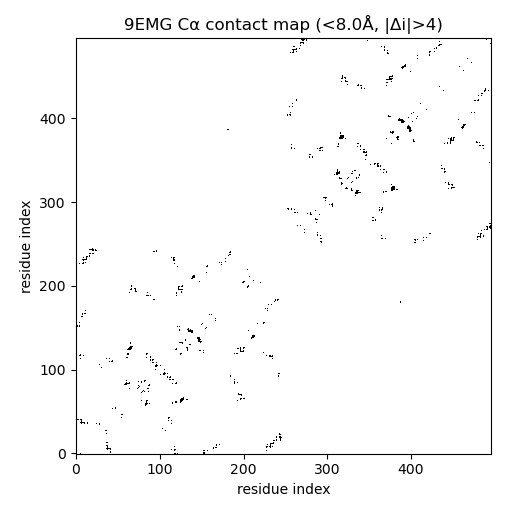606 C CA . HIS A 1 72 ? 20.176 -6.415 24.185 1.000 7.538 98 HIS A CA 1
ATOM 607 C C . HIS A 1 72 ? 20.196 -7.415 25.329 1.000 6.923 98 HIS A C 1
ATOM 608 O O . HIS A 1 72 ? 21.037 -8.329 25.348 1.000 9.075 98 HIS A O 1
ATOM 615 N N . TYR A 1 73 ? 19.346 -7.193 26.312 1.000 6.461 99 TYR A N 1
ATOM 616 C CA . TYR A 1 73 ? 19.296 -7.984 27.545 1.000 6.679 99 TYR A CA 1
ATOM 617 C C . TYR A 1 73 ? 18.755 -9.387 27.298 1.000 6.753 99 TYR A C 1
ATOM 618 O O . TYR A 1 73 ? 17.725 -9.544 26.646 1.000 8.473 99 TYR A O 1
ATOM 627 N N . GLU A 1 74 ? 19.392 -10.371 27.911 1.000 7.373 100 GLU A N 1
ATOM 628 C CA . GLU A 1 74 ? 18.934 -11.769 27.968 1.000 8.891 100 GLU A CA 1
ATOM 629 C C . GLU A 1 74 ? 19.095 -12.251 29.409 1.000 8.216 100 GLU A C 1
ATOM 630 O O . GLU A 1 74 ? 20.235 -12.393 29.885 1.000 10.292 100 GLU A O 1
ATOM 636 N N . ALA A 1 75 ? 18.010 -12.552 30.093 1.000 8.233 101 ALA A N 1
ATOM 637 C CA . ALA A 1 75 ? 18.057 -12.857 31.537 1.000 8.830 101 ALA A CA 1
ATOM 638 C C . ALA A 1 75 ? 18.952 -14.066 31.829 1.000 9.025 101 ALA A C 1
ATOM 639 O O . ALA A 1 75 ? 19.718 -14.027 32.793 1.000 10.275 101 ALA A O 1
ATOM 641 N N . PRO A 1 76 ? 18.908 -15.189 31.075 1.000 10.726 102 PRO A N 1
ATOM 642 C CA . PRO A 1 76 ? 19.756 -16.314 31.449 1.000 11.227 102 PRO A CA 1
ATOM 643 C C . PRO A 1 76 ? 21.252 -16.015 31.359 1.000 12.059 102 PRO A C 1
ATOM 644 O O . PRO A 1 76 ? 22.027 -16.553 32.155 1.000 16.130 102 PRO A O 1
ATOM 648 N N . LYS A 1 77 ? 21.625 -15.187 30.389 1.000 11.494 103 LYS A N 1
ATOM 649 C CA . LYS A 1 77 ? 23.053 -14.878 30.157 1.000 12.269 103 LYS A CA 1
ATOM 650 C C . LYS A 1 77 ? 23.521 -13.745 31.063 1.000 10.700 103 LYS A C 1
ATOM 651 O O . LYS A 1 77 ? 24.614 -13.854 31.663 1.000 13.586 103 LYS A O 1
ATOM 657 N N . HIS A 1 78 ? 22.730 -12.689 31.140 1.000 8.955 104 HIS A N 1
ATOM 658 C CA . HIS A 1 78 ? 23.140 -11.441 31.810 1.000 9.748 104 HIS A CA 1
ATOM 659 C C . HIS A 1 78 ? 22.692 -11.412 33.270 1.000 9.675 104 HIS A C 1
ATOM 660 O O . HIS A 1 78 ? 23.068 -10.475 34.017 1.000 11.152 104 HIS A O 1
ATOM 667 N N . CYS A 1 79 ? 21.842 -12.341 33.673 1.000 9.872 105 CYS A N 1
ATOM 668 C CA A CYS A 1 79 ? 21.204 -12.261 35.002 0.800 9.731 105 CYS A CA 1
ATOM 669 C CA B CYS A 1 79 ? 21.219 -12.261 35.014 0.200 9.807 105 CYS A CA 1
ATOM 670 C C . CYS A 1 79 ? 21.026 -13.651 35.593 1.000 9.000 105 CYS A C 1
ATOM 671 O O . CYS A 1 79 ? 19.941 -13.965 36.141 1.000 9.559 105 CYS A O 1
ATOM 676 N N . ARG A 1 80 ? 22.094 -14.431 35.580 1.000 9.376 106 ARG A N 1
ATOM 677 C CA . ARG A 1 80 ? 22.031 -15.760 36.210 1.000 9.808 106 ARG A CA 1
ATOM 678 C C . ARG A 1 80 ? 21.575 -15.638 37.665 1.000 8.158 106 ARG A C 1
ATOM 679 O O . ARG A 1 80 ? 22.048 -14.768 38.392 1.000 8.853 106 ARG A O 1
ATOM 687 N N . ASN A 1 81 ? 20.628 -16.483 38.060 1.000 7.644 107 ASN A N 1
ATOM 688 C CA . ASN A 1 81 ? 20.073 -16.535 39.428 1.000 7.356 107 ASN A CA 1
ATOM 689 C C . ASN A 1 81 ? 19.281 -15.266 39.763 1.000 7.244 107 ASN A C 1
ATOM 690 O O . ASN A 1 81 ? 18.977 -15.070 40.946 1.000 8.550 107 ASN A O 1
ATOM 695 N N . GLY A 1 82 ? 18.951 -14.438 38.779 1.000 7.646 108 GLY A N 1
ATOM 696 C CA . GLY A 1 82 ? 18.251 -13.184 39.069 1.000 7.870 108 GLY A CA 1
ATOM 697 C C . GLY A 1 82 ? 19.153 -12.102 39.621 1.000 7.435 108 GLY A C 1
ATOM 698 O O . GLY A 1 82 ? 18.639 -11.078 40.043 1.000 8.339 108 GLY A O 1
ATOM 699 N N . ASN A 1 83 ? 20.469 -12.317 39.616 1.000 8.072 109 ASN A N 1
ATOM 700 C CA . ASN A 1 83 ? 21.424 -11.414 40.288 1.000 8.298 109 ASN A CA 1
ATOM 701 C C . ASN A 1 83 ? 21.809 -10.251 39.380 1.000 7.942 109 ASN A C 1
ATOM 702 O O . ASN A 1 83 ? 22.960 -10.163 38.889 1.000 10.364 109 ASN A O 1
ATOM 707 N N . CYS A 1 84 ? 20.854 -9.366 39.113 1.000 6.774 110 CYS A N 1
ATOM 708 C CA A CYS A 1 84 ? 21.111 -8.126 38.353 0.800 6.076 110 CYS A CA 1
ATOM 709 C CA B CYS A 1 84 ? 21.069 -8.165 38.272 0.200 6.898 110 CYS A CA 1
ATOM 710 C C . CYS A 1 84 ? 19.920 -7.197 38.557 1.000 5.961 110 CYS A C 1
ATOM 711 O O . CYS A 1 84 ? 18.878 -7.615 39.102 1.000 6.880 110 CYS A O 1
ATOM 716 N N . ILE A 1 85 ? 20.071 -5.970 38.127 1.000 5.193 111 ILE A N 1
ATOM 717 C CA . ILE A 1 85 ? 19.064 -4.941 38.456 1.000 4.619 111 ILE A CA 1
ATOM 718 C C . ILE A 1 85 ? 17.733 -5.187 37.766 1.000 4.488 111 ILE A C 1
ATOM 719 O O . ILE A 1 85 ? 16.708 -4.796 38.352 1.000 5.497 111 ILE A O 1
ATOM 724 N N . VAL A 1 86 ? 17.731 -5.749 36.581 1.000 4.719 112 VAL A N 1
ATOM 725 C CA . VAL A 1 86 ? 16.434 -5.938 35.880 1.000 4.826 112 VAL A CA 1
ATOM 726 C C . VAL A 1 86 ? 15.557 -6.859 36.736 1.000 5.209 112 VAL A C 1
ATOM 727 O O . VAL A 1 86 ? 14.395 -6.537 37.024 1.000 5.755 112 VAL A O 1
ATOM 731 N N . GLU A 1 87 ? 16.066 -8.035 37.052 1.000 5.419 113 GLU A N 1
ATOM 732 C CA . GLU A 1 87 ? 15.259 -9.038 37.772 1.000 5.910 113 GLU A CA 1
ATOM 733 C C . GLU A 1 87 ? 15.029 -8.616 39.212 1.000 5.634 113 GLU A C 1
ATOM 734 O O . GLU A 1 87 ? 13.938 -8.884 39.761 1.000 6.745 113 GLU A O 1
ATOM 740 N N . ALA A 1 88 ? 16.007 -7.977 39.856 1.000 5.530 114 ALA A N 1
ATOM 741 C CA . ALA A 1 88 ? 15.815 -7.499 41.239 1.000 5.963 114 ALA A CA 1
ATOM 742 C C . ALA A 1 88 ? 14.705 -6.450 41.278 1.000 5.548 114 ALA A C 1
ATOM 743 O O . ALA A 1 88 ? 13.859 -6.479 42.186 1.000 5.720 114 ALA A O 1
ATOM 745 N N . LEU A 1 89 ? 14.713 -5.507 40.363 1.000 5.110 115 LEU A N 1
ATOM 746 C CA . LEU A 1 89 ? 13.678 -4.457 40.383 1.000 5.190 115 LEU A CA 1
ATOM 747 C C . LEU A 1 89 ? 12.285 -5.069 40.136 1.000 5.144 115 LEU A C 1
ATOM 748 O O . LEU A 1 89 ? 11.339 -4.695 40.822 1.000 6.023 115 LEU A O 1
ATOM 753 N N . LYS A 1 90 ? 12.186 -6.028 39.241 1.000 5.171 116 LYS A N 1
ATOM 754 C CA . LYS A 1 90 ? 10.907 -6.717 39.003 1.000 5.663 116 LYS A CA 1
ATOM 755 C C . LYS A 1 90 ? 10.429 -7.382 40.295 1.000 5.728 116 LYS A C 1
ATOM 756 O O . LYS A 1 90 ? 9.259 -7.231 40.685 1.000 6.143 116 LYS A O 1
ATOM 762 N N . ALA A 1 91 ? 11.295 -8.169 40.921 1.000 5.673 117 ALA A N 1
ATOM 763 C CA . ALA A 1 91 ? 10.904 -8.926 42.121 1.000 5.415 117 ALA A CA 1
ATOM 764 C C . ALA A 1 91 ? 10.526 -7.977 43.254 1.000 5.291 117 ALA A C 1
ATOM 765 O O . ALA A 1 91 ? 9.522 -8.213 43.955 1.000 5.761 117 ALA A O 1
ATOM 767 N N . GLN A 1 92 ? 11.336 -6.943 43.474 1.000 5.267 118 GLN A N 1
ATOM 768 C CA . GLN A 1 92 ? 11.060 -6.030 44.592 1.000 5.188 118 GLN A CA 1
ATOM 769 C C . GLN A 1 92 ? 9.748 -5.271 44.322 1.000 4.719 118 GLN A C 1
ATOM 770 O O . GLN A 1 92 ? 9.048 -4.933 45.280 1.000 5.592 118 GLN A O 1
ATOM 776 N N . SER A 1 93 ? 9.439 -5.001 43.068 1.000 4.910 119 SER A N 1
ATOM 777 C CA . SER A 1 93 ? 8.137 -4.375 42.738 1.000 5.201 119 SER A CA 1
ATOM 778 C C . SER A 1 93 ? 6.997 -5.312 43.134 1.000 5.448 119 SER A C 1
ATOM 779 O O . SER A 1 93 ? 5.977 -4.837 43.678 1.000 6.291 119 SER A O 1
ATOM 782 N N . THR A 1 94 ? 7.131 -6.588 42.818 1.000 5.241 120 THR A N 1
ATOM 783 C CA . THR A 1 94 ? 6.090 -7.577 43.201 1.000 5.409 120 THR A CA 1
ATOM 784 C C . THR A 1 94 ? 5.917 -7.616 44.719 1.000 5.497 120 THR A C 1
ATOM 785 O O . THR A 1 94 ? 4.802 -7.591 45.251 1.000 6.808 120 THR A O 1
ATOM 789 N N . ILE A 1 95 ? 7.031 -7.688 45.430 1.000 5.594 121 ILE A N 1
ATOM 790 C CA . ILE A 1 95 ? 7.005 -7.768 46.908 1.000 5.494 121 ILE A CA 1
ATOM 791 C C . ILE A 1 95 ? 6.353 -6.503 47.461 1.000 5.286 121 ILE A C 1
ATOM 792 O O . ILE A 1 95 ? 5.480 -6.573 48.344 1.000 6.145 121 ILE A O 1
ATOM 797 N N . LEU A 1 96 ? 6.772 -5.349 46.973 1.000 5.403 122 LEU A N 1
ATOM 798 C CA . LEU A 1 96 ? 6.214 -4.081 47.468 1.000 5.337 122 LEU A CA 1
ATOM 799 C C . LEU A 1 96 ? 4.688 -4.054 47.311 1.000 5.427 122 LEU A C 1
ATOM 800 O O . LEU A 1 96 ? 3.998 -3.525 48.203 1.000 6.258 122 LEU A O 1
ATOM 805 N N . GLY A 1 97 ? 4.198 -4.563 46.209 1.000 5.785 123 GLY A N 1
ATOM 806 C CA . GLY A 1 97 ? 2.753 -4.554 45.923 1.000 6.508 123 GLY A CA 1
ATOM 807 C C . GLY A 1 97 ? 1.948 -5.574 46.717 1.000 7.225 123 GLY A C 1
ATOM 808 O O . GLY A 1 97 ? 0.715 -5.524 46.612 1.000 9.049 123 GLY A O 1
ATOM 809 N N . ASP A 1 98 ? 2.586 -6.527 47.378 1.000 7.341 124 ASP A N 1
ATOM 810 C CA . ASP A 1 98 ? 1.896 -7.644 48.045 1.000 6.897 124 ASP A CA 1
ATOM 811 C C . ASP A 1 98 ? 1.418 -7.188 49.415 1.000 6.739 124 ASP A C 1
ATOM 812 O O . ASP A 1 98 ? 2.190 -7.192 50.393 1.000 7.874 124 ASP A O 1
ATOM 817 N N . ARG A 1 99 ? 0.156 -6.794 49.487 1.000 8.103 125 ARG A N 1
ATOM 818 C CA A ARG A 1 99 ? -0.396 -6.211 50.724 0.500 8.649 125 ARG A CA 1
ATOM 819 C CA B ARG A 1 99 ? -0.439 -6.224 50.713 0.500 9.016 125 ARG A CA 1
ATOM 820 C C . ARG A 1 99 ? -0.532 -7.263 51.834 1.000 8.456 125 ARG A C 1
ATOM 821 O O . ARG A 1 99 ? -0.814 -6.879 52.983 1.000 11.414 125 ARG A O 1
ATOM 836 N N . SER A 1 100 ? -0.339 -8.541 51.525 1.000 8.668 126 SER A N 1
ATOM 837 C CA . SER A 1 100 ? -0.414 -9.587 52.558 1.000 8.648 126 SER A CA 1
ATOM 838 C C . SER A 1 100 ? 0.868 -9.664 53.393 1.000 8.839 126 SER A C 1
ATOM 839 O O . SER A 1 100 ? 0.867 -10.375 54.425 1.000 12.225 126 SER A O 1
ATOM 842 N N . LEU A 1 101 ? 1.935 -8.982 52.974 1.000 8.576 127 LEU A N 1
ATOM 843 C CA . LEU A 1 101 ? 3.214 -9.036 53.695 1.000 8.606 127 LEU A CA 1
ATOM 844 C C . LEU A 1 101 ? 3.223 -8.029 54.834 1.000 10.031 127 LEU A C 1
ATOM 845 O O . LEU A 1 101 ? 2.354 -7.131 54.889 1.000 11.400 127 LEU A O 1
ATOM 850 N N . THR A 1 102 ? 4.214 -8.168 55.711 1.000 10.631 128 THR A N 1
ATOM 851 C CA . THR A 1 102 ? 4.368 -7.241 56.850 1.000 11.112 128 THR A CA 1
ATOM 852 C C . THR A 1 102 ? 4.831 -5.870 56.349 1.000 9.893 128 THR A C 1
ATOM 853 O O . THR A 1 102 ? 5.392 -5.722 55.264 1.000 9.925 128 THR A O 1
ATOM 857 N N . ASP A 1 103 ? 4.563 -4.870 57.158 1.000 11.825 129 ASP A N 1
ATOM 858 C CA . ASP A 1 103 ? 5.033 -3.508 56.859 1.000 11.457 129 ASP A CA 1
ATOM 859 C C . ASP A 1 103 ? 6.552 -3.517 56.719 1.000 10.917 129 ASP A C 1
ATOM 860 O O . ASP A 1 103 ? 7.057 -2.819 55.827 1.000 11.713 129 ASP A O 1
ATOM 865 N N . GLY A 1 104 ? 7.270 -4.262 57.565 1.000 11.568 130 GLY A N 1
ATOM 866 C CA . GLY A 1 104 ? 8.741 -4.311 57.476 1.000 11.934 130 GLY A CA 1
ATOM 867 C C . GLY A 1 104 ? 9.197 -4.884 56.149 1.000 10.426 130 GLY A C 1
ATOM 868 O O . GLY A 1 104 ? 10.135 -4.359 55.523 1.000 10.991 130 GLY A O 1
ATOM 869 N N . GLU A 1 105 ? 8.556 -5.953 55.691 1.000 10.080 131 GLU A N 1
ATOM 870 C CA A GLU A 1 105 ? 8.924 -6.580 54.399 0.700 9.761 131 GLU A CA 1
ATOM 871 C CA B GLU A 1 105 ? 8.899 -6.591 54.393 0.300 10.087 131 GLU A CA 1
ATOM 872 C C . GLU A 1 105 ? 8.656 -5.575 53.278 1.000 7.973 131 GLU A C 1
ATOM 873 O O . GLU A 1 105 ? 9.460 -5.462 52.339 1.000 8.650 131 GLU A O 1
ATOM 884 N N . ARG A 1 106 ? 7.514 -4.908 53.326 1.000 7.554 132 ARG A N 1
ATOM 885 C CA . ARG A 1 106 ? 7.154 -3.996 52.230 1.000 6.783 132 ARG A CA 1
ATOM 886 C C . ARG A 1 106 ? 7.991 -2.726 52.258 1.000 6.448 132 ARG A C 1
ATOM 887 O O . ARG A 1 106 ? 8.369 -2.249 51.173 1.000 6.783 132 ARG A O 1
ATOM 895 N N . LEU A 1 107 ? 8.329 -2.226 53.432 1.000 7.206 133 LEU A N 1
ATOM 896 C CA . LEU A 1 107 ? 9.220 -1.044 53.528 1.000 7.575 133 LEU A CA 1
ATOM 897 C C . LEU A 1 107 ? 10.602 -1.398 52.953 1.000 6.821 133 LEU A C 1
ATOM 898 O O . LEU A 1 107 ? 11.189 -0.599 52.216 1.000 6.542 133 LEU A O 1
ATOM 903 N N . GLN A 1 108 ? 11.127 -2.581 53.248 1.000 7.108 134 GLN A N 1
ATOM 904 C CA . GLN A 1 108 ? 12.440 -2.975 52.675 1.000 7.250 134 GLN A CA 1
ATOM 905 C C . GLN A 1 108 ? 12.353 -2.980 51.146 1.000 6.007 134 GLN A C 1
ATOM 906 O O . GLN A 1 108 ? 13.247 -2.488 50.444 1.000 6.160 134 GLN A O 1
ATOM 912 N N . ALA A 1 109 ? 11.257 -3.557 50.615 1.000 5.776 135 ALA A N 1
ATOM 913 C CA . ALA A 1 109 ? 11.071 -3.598 49.157 1.000 5.469 135 ALA A CA 1
ATOM 914 C C . ALA A 1 109 ? 10.984 -2.162 48.611 1.000 5.070 135 ALA A C 1
ATOM 915 O O . ALA A 1 109 ? 11.544 -1.884 47.534 1.000 5.592 135 ALA A O 1
ATOM 917 N N . LEU A 1 110 ? 10.296 -1.256 49.307 1.000 5.429 136 LEU A N 1
ATOM 918 C CA . LEU A 1 110 ? 10.238 0.153 48.877 1.000 5.465 136 LEU A CA 1
ATOM 919 C C . LEU A 1 110 ? 11.640 0.733 48.794 1.000 5.120 136 LEU A C 1
ATOM 920 O O . LEU A 1 110 ? 11.957 1.444 47.838 1.000 5.329 136 LEU A O 1
ATOM 925 N N . LYS A 1 111 ? 12.473 0.488 49.798 1.000 5.511 137 LYS A N 1
ATOM 926 C CA . LYS A 1 111 ? 13.852 1.006 49.780 1.000 5.734 137 LYS A CA 1
ATOM 927 C C . LYS A 1 111 ? 14.577 0.510 48.537 1.000 5.066 137 LYS A C 1
ATOM 928 O O . LYS A 1 111 ? 15.269 1.287 47.871 1.000 5.571 137 LYS A O 1
ATOM 934 N N . PHE A 1 112 ? 14.433 -0.777 48.235 1.000 4.919 138 PHE A N 1
ATOM 935 C CA . PHE A 1 112 ? 15.086 -1.293 47.018 1.000 5.406 138 PHE A CA 1
ATOM 936 C C . PHE A 1 112 ? 14.491 -0.676 45.759 1.000 4.701 138 PHE A C 1
ATOM 937 O O . PHE A 1 112 ? 15.241 -0.334 44.836 1.000 5.446 138 PHE A O 1
ATOM 945 N N . VAL A 1 113 ? 13.167 -0.598 45.661 1.000 4.859 139 VAL A N 1
ATOM 946 C CA . VAL A 1 113 ? 12.574 -0.050 44.426 1.000 4.685 139 VAL A CA 1
ATOM 947 C C . VAL A 1 113 ? 13.032 1.398 44.202 1.000 3.751 139 VAL A C 1
ATOM 948 O O . VAL A 1 113 ? 13.414 1.757 43.080 1.000 4.313 139 VAL A O 1
ATOM 952 N N . VAL A 1 114 ? 12.986 2.219 45.231 1.000 4.375 140 VAL A N 1
ATOM 953 C CA . VAL A 1 114 ? 13.412 3.625 45.084 1.000 4.547 140 VAL A CA 1
ATOM 954 C C . VAL A 1 114 ? 14.862 3.680 44.593 1.000 4.273 140 VAL A C 1
ATOM 955 O O . VAL A 1 114 ? 15.183 4.453 43.684 1.000 4.902 140 VAL A O 1
ATOM 959 N N . HIS A 1 115 ? 15.725 2.882 45.204 1.000 4.493 141 HIS A N 1
ATOM 960 C CA . HIS A 1 115 ? 17.164 2.907 44.844 1.000 4.484 141 HIS A CA 1
ATOM 961 C C . HIS A 1 115 ? 17.377 2.397 43.424 1.000 4.080 141 HIS A C 1
ATOM 962 O O . HIS A 1 115 ? 18.101 2.994 42.645 1.000 4.668 141 HIS A O 1
ATOM 969 N N . LEU A 1 116 ? 16.759 1.249 43.123 1.000 4.248 142 LEU A N 1
ATOM 970 C CA . LEU A 1 116 ? 17.027 0.564 41.856 1.000 4.488 142 LEU A CA 1
ATOM 971 C C . LEU A 1 116 ? 16.417 1.306 40.679 1.000 3.967 142 LEU A C 1
ATOM 972 O O . LEU A 1 116 ? 16.983 1.250 39.586 1.000 4.431 142 LEU A O 1
ATOM 977 N N . VAL A 1 117 ? 15.263 1.955 40.825 1.000 4.305 143 VAL A N 1
ATOM 978 C CA . VAL A 1 117 ? 14.817 2.778 39.676 1.000 4.523 143 VAL A CA 1
ATOM 979 C C . VAL A 1 117 ? 15.885 3.850 39.415 1.000 4.267 143 VAL A C 1
ATOM 980 O O . VAL A 1 117 ? 16.177 4.154 38.253 1.000 4.531 143 VAL A O 1
ATOM 984 N N . GLY A 1 118 ? 16.506 4.391 40.452 1.000 4.726 144 GLY A N 1
ATOM 985 C CA . GLY A 1 118 ? 17.623 5.320 40.208 1.000 4.501 144 GLY A CA 1
ATOM 986 C C . GLY A 1 118 ? 18.765 4.635 39.444 1.000 4.127 144 GLY A C 1
ATOM 987 O O . GLY A 1 118 ? 19.197 5.104 38.387 1.000 4.152 144 GLY A O 1
ATOM 988 N N . ASP A 1 119 ? 19.262 3.530 39.980 1.000 3.996 145 ASP A N 1
ATOM 989 C CA . ASP A 1 119 ? 20.453 2.879 39.379 1.000 4.066 145 ASP A CA 1
ATOM 990 C C . ASP A 1 119 ? 20.204 2.416 37.949 1.000 3.573 145 ASP A C 1
ATOM 991 O O . ASP A 1 119 ? 21.120 2.467 37.125 1.000 4.296 145 ASP A O 1
ATOM 996 N N . ILE A 1 120 ? 18.984 1.977 37.611 1.000 3.755 146 ILE A N 1
ATOM 997 C CA . ILE A 1 120 ? 18.729 1.415 36.271 1.000 4.210 146 ILE A CA 1
ATOM 998 C C . ILE A 1 120 ? 18.675 2.537 35.228 1.000 4.057 146 ILE A C 1
ATOM 999 O O . ILE A 1 120 ? 18.684 2.224 34.027 1.000 5.063 146 ILE A O 1
ATOM 1004 N N . HIS A 1 121 ? 18.635 3.793 35.689 1.000 3.723 147 HIS A N 1
ATOM 1005 C CA . HIS A 1 121 ? 18.729 4.984 34.823 1.000 4.034 147 HIS A CA 1
ATOM 1006 C C . HIS A 1 121 ? 20.135 5.583 34.797 1.000 4.097 147 HIS A C 1
ATOM 1007 O O . HIS A 1 121 ? 20.329 6.639 34.175 1.000 4.543 147 HIS A O 1
ATOM 1014 N N . GLN A 1 122 ? 21.100 4.988 35.502 1.000 4.336 148 GLN A N 1
ATOM 1015 C CA A GLN A 1 122 ? 22.507 5.432 35.454 0.600 4.349 148 GLN A CA 1
ATOM 1016 C CA B GLN A 1 122 ? 22.524 5.455 35.455 0.400 4.439 148 GLN A CA 1
ATOM 1017 C C . GLN A 1 122 ? 23.201 4.686 34.324 1.000 3.961 148 GLN A C 1
ATOM 1018 O O . GLN A 1 122 ? 23.363 3.466 34.410 1.000 4.708 148 GLN A O 1
ATOM 1029 N N . PRO A 1 123 ? 23.612 5.357 33.230 1.000 4.021 149 PRO A N 1
ATOM 1030 C CA . PRO A 1 123 ? 24.263 4.659 32.117 1.000 4.704 149 PRO A CA 1
ATOM 1031 C C . PRO A 1 123 ? 25.361 3.694 32.544 1.000 4.704 149 PRO A C 1
ATOM 1032 O O . PRO A 1 123 ? 25.471 2.602 31.987 1.000 5.988 149 PRO A O 1
ATOM 1036 N N . MET A 1 124 ? 26.207 4.099 33.484 1.000 4.847 150 MET A N 1
ATOM 1037 C CA A MET A 1 124 ? 27.377 3.282 33.873 0.700 5.301 150 MET A CA 1
ATOM 1038 C CA B MET A 1 124 ? 27.384 3.266 33.832 0.300 5.998 150 MET A CA 1
ATOM 1039 C C . MET A 1 124 ? 26.995 2.120 34.787 1.000 6.028 150 MET A C 1
ATOM 1040 O O . MET A 1 124 ? 27.873 1.324 35.130 1.000 9.037 150 MET A O 1
ATOM 1049 N N . HIS A 1 125 ? 25.718 1.992 35.149 1.000 4.653 151 HIS A N 1
ATOM 1050 C CA . HIS A 1 125 ? 25.186 0.774 35.795 1.000 4.504 151 HIS A CA 1
ATOM 1051 C C . HIS A 1 125 ? 24.596 -0.207 34.777 1.000 4.771 151 HIS A C 1
ATOM 1052 O O . HIS A 1 125 ? 24.104 -1.250 35.204 1.000 6.226 151 HIS A O 1
ATOM 1059 N N . ALA A 1 126 ? 24.693 0.101 33.492 1.000 4.945 152 ALA A N 1
ATOM 1060 C CA . ALA A 1 126 ? 24.148 -0.770 32.432 1.000 5.391 152 ALA A CA 1
ATOM 1061 C C . ALA A 1 126 ? 25.117 -0.917 31.266 1.000 5.919 152 ALA A C 1
ATOM 1062 O O . ALA A 1 126 ? 24.708 -1.207 30.160 1.000 9.922 152 ALA A O 1
ATOM 1064 N N . GLY A 1 127 ? 26.398 -0.759 31.539 1.000 6.015 153 GLY A N 1
ATOM 1065 C CA . GLY A 1 127 ? 27.432 -0.627 30.500 1.000 6.611 153 GLY A CA 1
ATOM 1066 C C . GLY A 1 127 ? 28.225 -1.901 30.270 1.000 6.423 153 GLY A C 1
ATOM 1067 O O . GLY A 1 127 ? 27.671 -3.010 30.159 1.000 6.841 153 GLY A O 1
ATOM 1068 N N . TYR A 1 128 ? 29.526 -1.750 30.123 1.000 6.979 154 TYR A N 1
ATOM 1069 C CA . TYR A 1 128 ? 30.413 -2.887 29.833 1.000 6.825 154 TYR A CA 1
ATOM 1070 C C . TYR A 1 128 ? 30.637 -3.725 31.100 1.000 6.762 154 TYR A C 1
ATOM 1071 O O . TYR A 1 128 ? 30.930 -3.189 32.187 1.000 8.309 154 TYR A O 1
ATOM 1080 N N . ALA A 1 129 ? 30.549 -5.038 30.957 1.000 6.424 155 ALA A N 1
ATOM 1081 C CA . ALA A 1 129 ? 30.981 -5.967 32.008 1.000 6.871 155 ALA A CA 1
ATOM 1082 C C . ALA A 1 129 ? 32.496 -5.923 32.172 1.000 6.279 155 ALA A C 1
ATOM 1083 O O . ALA A 1 129 ? 32.986 -6.005 33.276 1.000 7.237 155 ALA A O 1
ATOM 1085 N N . HIS A 1 130 ? 33.221 -5.837 31.057 1.000 6.352 156 HIS A N 1
ATOM 1086 C CA . HIS A 1 130 ? 34.665 -6.163 31.116 1.000 6.782 156 HIS A CA 1
ATOM 1087 C C . HIS A 1 130 ? 35.448 -5.096 31.879 1.000 6.659 156 HIS A C 1
ATOM 1088 O O . HIS A 1 130 ? 36.524 -5.423 32.368 1.000 9.996 156 HIS A O 1
ATOM 1095 N N . ASP A 1 131 ? 34.946 -3.870 31.981 1.000 6.445 157 ASP A N 1
ATOM 1096 C CA . ASP A 1 131 ? 35.640 -2.786 32.700 1.000 6.892 157 ASP A CA 1
ATOM 1097 C C . ASP A 1 131 ? 34.849 -2.357 33.934 1.000 6.578 157 ASP A C 1
ATOM 1098 O O . ASP A 1 131 ? 35.102 -1.259 34.469 1.000 6.952 157 ASP A O 1
ATOM 1103 N N . LYS A 1 132 ? 33.935 -3.206 34.397 1.000 7.204 158 LYS A N 1
ATOM 1104 C CA A LYS A 1 132 ? 33.125 -2.927 35.608 0.600 8.221 158 LYS A CA 1
ATOM 1105 C CA B LYS A 1 132 ? 33.141 -2.924 35.617 0.400 8.230 158 LYS A CA 1
ATOM 1106 C C . LYS A 1 132 ? 32.381 -1.602 35.426 1.000 7.161 158 LYS A C 1
ATOM 1107 O O . LYS A 1 132 ? 32.401 -0.742 36.332 1.000 7.999 158 LYS A O 1
ATOM 1118 N N . GLY A 1 133 ? 31.638 -1.484 34.331 1.000 6.294 159 GLY A N 1
ATOM 1119 C CA . GLY A 1 133 ? 30.770 -0.314 34.164 1.000 7.415 159 GLY A CA 1
ATOM 1120 C C . GLY A 1 133 ? 31.555 0.980 34.165 1.000 6.172 159 GLY A C 1
ATOM 1121 O O . GLY A 1 133 ? 31.123 1.959 34.765 1.000 6.632 159 GLY A O 1
ATOM 1122 N N . GLY A 1 134 ? 32.732 0.977 33.545 1.000 6.511 160 GLY A N 1
ATOM 1123 C CA . GLY A 1 134 ? 33.560 2.183 33.460 1.000 6.597 160 GLY A CA 1
ATOM 1124 C C . GLY A 1 134 ? 34.450 2.379 34.673 1.000 6.422 160 GLY A C 1
ATOM 1125 O O . GLY A 1 134 ? 35.268 3.309 34.664 1.000 6.985 160 GLY A O 1
ATOM 1126 N N . ASN A 1 135 ? 34.336 1.566 35.721 1.000 6.934 161 ASN A N 1
ATOM 1127 C CA A ASN A 1 135 ? 35.189 1.770 36.920 0.500 7.613 161 ASN A CA 1
ATOM 1128 C CA B ASN A 1 135 ? 35.173 1.769 36.926 0.500 7.345 161 ASN A CA 1
ATOM 1129 C C . ASN A 1 135 ? 36.652 1.624 36.556 1.000 7.627 161 ASN A C 1
ATOM 1130 O O . ASN A 1 135 ? 37.471 2.325 37.136 1.000 8.366 161 ASN A O 1
ATOM 1139 N N . ASP A 1 136 ? 36.972 0.714 35.641 1.000 6.862 162 ASP A N 1
ATOM 1140 C CA . ASP A 1 136 ? 38.390 0.505 35.294 1.000 7.823 162 ASP A CA 1
ATOM 1141 C C . ASP A 1 136 ? 38.935 1.593 34.374 1.000 7.526 162 ASP A C 1
ATOM 1142 O O . ASP A 1 136 ? 40.150 1.599 34.157 1.000 9.436 162 ASP A O 1
ATOM 1147 N N . PHE A 1 137 ? 38.101 2.469 33.859 1.000 6.731 163 PHE A N 1
ATOM 1148 C CA . PHE A 1 137 ? 38.530 3.566 32.978 1.000 6.438 163 PHE A CA 1
ATOM 1149 C C . PHE A 1 137 ? 38.914 4.739 33.865 1.000 6.190 163 PHE A C 1
ATOM 1150 O O . PHE A 1 137 ? 38.046 5.493 34.327 1.000 6.895 163 PHE A O 1
ATOM 1158 N N . GLN A 1 138 ? 40.197 4.818 34.213 1.000 6.725 164 GLN A N 1
ATOM 1159 C CA A GLN A 1 138 ? 40.700 5.884 35.102 0.800 6.566 164 GLN A CA 1
ATOM 1160 C CA B GLN A 1 138 ? 40.711 5.884 35.098 0.200 7.20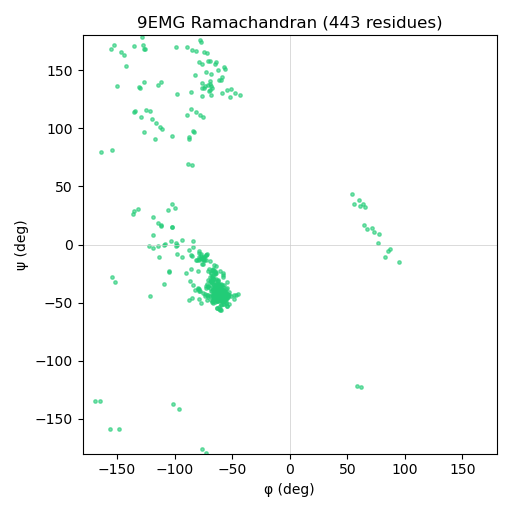5 164 GLN A CA 1
ATOM 1161 C C . GLN A 1 138 ? 41.082 7.085 34.239 1.000 7.003 164 GLN A C 1
ATOM 1162 O O . GLN A 1 138 ? 41.630 6.912 33.132 1.000 8.896 164 GLN A O 1
ATOM 1173 N N . LEU A 1 139 ? 40.776 8.270 34.733 1.000 7.288 165 LEU A N 1
ATOM 1174 C CA A LEU A 1 139 ? 40.925 9.521 33.956 0.500 8.304 165 LEU A CA 1
ATOM 1175 C CA B LEU A 1 139 ? 41.074 9.493 33.965 0.500 8.125 165 LEU A CA 1
ATOM 1176 C C . LEU A 1 139 ? 41.173 10.687 34.902 1.000 7.859 165 LEU A C 1
ATOM 1177 O O . LEU A 1 139 ? 40.868 10.574 36.094 1.000 9.948 165 LEU A O 1
ATOM 1186 N N . GLN A 1 140 ? 41.679 11.763 34.345 1.000 8.761 166 GLN A N 1
ATOM 1187 C CA . GLN A 1 140 ? 41.805 13.047 35.038 1.000 8.403 166 GLN A CA 1
ATOM 1188 C C . GLN A 1 140 ? 40.601 13.887 34.622 1.000 8.585 166 GLN A C 1
ATOM 1189 O O . GLN A 1 140 ? 40.360 14.052 33.431 1.000 10.028 166 GLN A O 1
ATOM 1195 N N . PHE A 1 141 ? 39.919 14.428 35.610 1.000 8.677 167 PHE A N 1
ATOM 1196 C CA . PHE A 1 141 ? 38.750 15.308 35.410 1.000 8.322 167 PHE A CA 1
ATOM 1197 C C . PHE A 1 141 ? 39.090 16.648 36.046 1.000 9.723 167 PHE A C 1
ATOM 1198 O O . PHE A 1 141 ? 39.242 16.715 37.269 1.000 11.195 167 PHE A O 1
ATOM 1206 N N . GLY A 1 142 ? 39.336 17.668 35.234 1.000 10.816 168 GLY A N 1
ATOM 1207 C CA . GLY A 1 142 ? 39.970 18.888 35.743 1.000 12.548 168 GLY A CA 1
ATOM 1208 C C . GLY A 1 142 ? 41.341 18.557 36.276 1.000 12.587 168 GLY A C 1
ATOM 1209 O O . GLY A 1 142 ? 42.134 17.953 35.542 1.000 15.369 168 GLY A O 1
ATOM 1210 N N . ASN A 1 143 ? 41.591 18.867 37.538 1.000 14.030 169 ASN A N 1
ATOM 1211 C CA . ASN A 1 143 ? 42.915 18.638 38.165 1.000 16.333 169 ASN A CA 1
ATOM 1212 C C . ASN A 1 143 ? 42.897 17.399 39.061 1.000 15.819 169 ASN A C 1
ATOM 1213 O O . ASN A 1 143 ? 43.847 17.240 39.859 1.000 18.421 169 ASN A O 1
ATOM 1218 N N . ARG A 1 144 ? 41.889 16.535 38.943 1.000 13.911 170 ARG A N 1
ATOM 1219 C CA . ARG A 1 144 ? 41.672 15.450 39.926 1.000 13.941 170 ARG A CA 1
ATOM 1220 C C . ARG A 1 144 ? 41.572 14.098 39.226 1.000 10.555 170 ARG A C 1
ATOM 1221 O O . ARG A 1 144 ? 40.895 13.993 38.198 1.000 13.937 170 ARG A O 1
ATOM 1229 N N . GLY A 1 145 ? 42.163 13.079 39.819 1.000 10.763 171 GLY A N 1
ATOM 1230 C CA . GLY A 1 145 ? 41.996 11.713 39.336 1.000 8.039 171 GLY A CA 1
ATOM 1231 C C . GLY A 1 145 ? 40.645 11.126 39.716 1.000 7.482 171 GLY A C 1
ATOM 1232 O O . GLY A 1 145 ? 40.238 11.253 40.884 1.000 8.814 171 GLY A O 1
ATOM 1233 N N . THR A 1 146 ? 40.021 10.402 38.804 1.000 6.973 172 THR A N 1
ATOM 1234 C CA . THR A 1 146 ? 38.753 9.690 39.070 1.000 7.011 172 THR A CA 1
ATOM 1235 C C . THR A 1 146 ? 38.647 8.536 38.089 1.000 6.299 172 THR A C 1
ATOM 1236 O O . THR A 1 146 ? 39.644 8.079 37.517 1.000 6.885 172 THR A O 1
ATOM 1240 N N . ASN A 1 147 ? 37.432 8.070 37.876 1.000 6.448 173 ASN A N 1
ATOM 1241 C CA . ASN A 1 147 ? 37.160 7.024 36.876 1.000 6.325 173 ASN A CA 1
ATOM 1242 C C . ASN A 1 147 ? 35.804 7.324 36.245 1.000 5.486 173 ASN A C 1
ATOM 1243 O O . ASN A 1 147 ? 35.029 8.136 36.789 1.000 5.828 173 ASN A O 1
ATOM 1248 N N . LEU A 1 148 ? 35.537 6.711 35.112 1.000 5.679 174 LEU A N 1
ATOM 1249 C CA . LEU A 1 148 ? 34.337 7.046 34.308 1.000 5.454 174 LEU A CA 1
ATOM 1250 C C . LEU A 1 148 ? 33.047 6.692 35.073 1.000 5.096 174 LEU A C 1
ATOM 1251 O O . LEU A 1 148 ? 32.056 7.409 34.945 1.000 5.446 174 LEU A O 1
ATOM 1256 N N . HIS A 1 149 ? 33.062 5.620 35.838 1.000 5.060 175 HIS A N 1
ATOM 1257 C CA . HIS A 1 149 ? 31.889 5.227 36.640 1.000 4.715 175 HIS A CA 1
ATOM 1258 C C . HIS A 1 149 ? 31.540 6.317 37.654 1.000 4.534 175 HIS A C 1
ATOM 1259 O O . HIS A 1 149 ? 30.390 6.794 37.701 1.000 5.592 175 HIS A O 1
ATOM 1266 N N . SER A 1 150 ? 32.517 6.700 38.446 1.000 5.108 176 SER A N 1
ATOM 1267 C CA A SER A 1 150 ? 32.317 7.733 39.468 0.800 5.402 176 SER A CA 1
ATOM 1268 C CA B SER A 1 150 ? 32.363 7.744 39.485 0.200 5.406 176 SER A CA 1
ATOM 1269 C C . SER A 1 150 ? 31.951 9.070 38.831 1.000 4.931 176 SER A C 1
ATOM 1270 O O . SER A 1 150 ? 31.147 9.832 39.410 1.000 5.480 176 SER A O 1
ATOM 1275 N N . LEU A 1 151 ? 32.539 9.364 37.683 1.000 5.043 177 LEU A N 1
ATOM 1276 C CA . LEU A 1 151 ? 32.233 10.628 36.986 1.000 4.982 177 LEU A CA 1
ATOM 1277 C C . LEU A 1 151 ? 30.733 10.726 36.727 1.000 4.429 177 LEU A C 1
ATOM 1278 O O . LEU A 1 151 ? 30.145 11.802 36.875 1.000 5.013 177 LEU A O 1
ATOM 1283 N N . TRP A 1 152 ? 30.128 9.621 36.298 1.000 4.457 178 TRP A N 1
ATOM 1284 C CA . TRP A 1 152 ? 28.680 9.571 35.992 1.000 4.772 178 TRP A CA 1
ATOM 1285 C C . TRP A 1 152 ? 27.867 9.426 37.280 1.000 4.905 178 TRP A C 1
ATOM 1286 O O . TRP A 1 152 ? 26.755 10.006 37.337 1.000 5.816 178 TRP A O 1
ATOM 1297 N N . ASP A 1 153 ? 28.303 8.674 38.261 1.000 4.852 179 ASP A N 1
ATOM 1298 C CA . ASP A 1 153 ? 27.538 8.525 39.513 1.000 4.980 179 ASP A CA 1
ATOM 1299 C C . ASP A 1 153 ? 27.419 9.849 40.270 1.000 4.978 179 ASP A C 1
ATOM 1300 O O . ASP A 1 153 ? 26.374 10.091 40.916 1.000 5.754 179 ASP A O 1
ATOM 1305 N N . SER A 1 154 ? 28.495 10.623 40.287 1.000 5.628 180 SER A N 1
ATOM 1306 C CA . SER A 1 154 ? 28.543 11.823 41.145 1.000 5.470 180 SER A CA 1
ATOM 1307 C C . SER A 1 154 ? 29.435 12.945 40.620 1.000 5.226 180 SER A C 1
ATOM 1308 O O . SER A 1 154 ? 29.172 14.082 40.953 1.000 6.129 180 SER A O 1
ATOM 1311 N N . GLY A 1 155 ? 30.530 12.654 39.922 1.000 5.003 181 GLY A N 1
ATOM 1312 C CA . GLY A 1 155 ? 31.489 13.735 39.640 1.000 5.077 181 GLY A CA 1
ATOM 1313 C C . GLY A 1 155 ? 30.886 14.875 38.859 1.000 4.858 181 GLY A C 1
ATOM 1314 O O . GLY A 1 155 ? 31.086 16.057 39.217 1.000 5.978 181 GLY A O 1
ATOM 1315 N N . MET A 1 156 ? 30.157 14.590 37.786 1.000 4.992 182 MET A N 1
ATOM 1316 C CA . MET A 1 156 ? 29.506 15.678 37.035 1.000 5.723 182 MET A CA 1
ATOM 1317 C C . MET A 1 156 ? 28.437 16.363 37.870 1.000 4.665 182 MET A C 1
ATOM 1318 O O . MET A 1 156 ? 28.327 17.602 37.830 1.000 5.859 182 MET A O 1
ATOM 1323 N N . LEU A 1 157 ? 27.641 15.613 38.618 1.000 5.002 183 LEU A N 1
ATOM 1324 C CA . LEU A 1 157 ? 26.600 16.284 39.452 1.000 5.522 183 LEU A CA 1
ATOM 1325 C C . LEU A 1 157 ? 27.262 17.253 40.426 1.000 4.899 183 LEU A C 1
ATOM 1326 O O . LEU A 1 157 ? 26.733 18.343 40.682 1.000 5.913 183 LEU A O 1
ATOM 1331 N N . ASN A 1 158 ? 28.411 16.870 40.974 1.000 5.234 184 ASN A N 1
ATOM 1332 C CA . ASN A 1 158 ? 29.089 17.687 41.996 1.000 5.652 184 ASN A CA 1
ATOM 1333 C C . ASN A 1 158 ? 29.528 19.030 41.433 1.000 4.989 184 ASN A C 1
ATOM 1334 O O . ASN A 1 158 ? 29.677 20.002 42.208 1.000 6.934 184 ASN A O 1
ATOM 1339 N N . THR A 1 159 ? 29.723 19.127 40.121 1.000 5.363 185 THR A N 1
ATOM 1340 C CA . THR A 1 159 ? 30.182 20.394 39.506 1.000 5.916 185 THR A CA 1
ATOM 1341 C C . THR A 1 159 ? 29.133 21.497 39.665 1.000 6.293 185 THR A C 1
ATOM 1342 O O . THR A 1 159 ? 29.477 22.662 39.529 1.000 7.954 185 THR A O 1
ATOM 1346 N N . ARG A 1 160 ? 27.863 21.145 39.857 1.000 6.042 186 ARG A N 1
ATOM 1347 C CA . ARG A 1 160 ? 26.837 22.193 40.078 1.000 6.312 186 ARG A CA 1
ATOM 1348 C C . ARG A 1 160 ? 27.029 22.888 41.422 1.000 6.354 186 ARG A C 1
ATOM 1349 O O . ARG A 1 160 ? 26.525 24.007 41.595 1.000 6.960 186 ARG A O 1
ATOM 1357 N N . LYS A 1 161 ? 27.656 22.234 42.382 1.000 6.477 187 LYS A N 1
ATOM 1358 C CA A LYS A 1 161 ? 27.834 22.717 43.778 0.400 7.483 187 LYS A CA 1
ATOM 1359 C CA B LYS A 1 161 ? 27.835 22.799 43.743 0.600 6.995 187 LYS A CA 1
ATOM 1360 C C . LYS A 1 161 ? 26.471 23.119 44.362 1.000 7.016 187 LYS A C 1
ATOM 1361 O O . LYS A 1 161 ? 26.341 24.163 45.040 1.000 7.677 187 LYS A O 1
ATOM 1372 N N . LEU A 1 162 ? 25.502 22.246 44.166 1.000 7.094 188 LEU A N 1
ATOM 1373 C CA . LEU A 1 162 ? 24.143 22.423 44.702 1.000 6.726 188 LEU A CA 1
ATOM 1374 C C . LEU A 1 162 ? 23.843 21.338 45.731 1.000 6.476 188 LEU A C 1
ATOM 1375 O O . LEU A 1 162 ? 24.146 20.159 45.495 1.000 8.185 188 LEU A O 1
ATOM 1380 N N . ASP A 1 163 ? 23.217 21.725 46.834 1.000 7.087 189 ASP A N 1
ATOM 1381 C CA . ASP A 1 163 ? 22.563 20.737 47.707 1.000 7.500 189 ASP A CA 1
ATOM 1382 C C . ASP A 1 163 ? 21.222 20.330 47.067 1.000 6.044 189 ASP A C 1
ATOM 1383 O O . ASP A 1 163 ? 20.890 20.784 45.983 1.000 5.822 189 ASP A O 1
ATOM 1388 N N . ASP A 1 164 ? 20.542 19.382 47.691 1.000 5.934 190 ASP A N 1
ATOM 1389 C CA . ASP A 1 164 ? 19.326 18.877 47.032 1.000 5.898 190 ASP A CA 1
ATOM 1390 C C . ASP A 1 164 ? 18.319 19.989 46.834 1.000 5.670 190 ASP A C 1
ATOM 1391 O O . ASP A 1 164 ? 17.577 19.951 45.849 1.000 6.524 190 ASP A O 1
ATOM 1396 N N . ALA A 1 165 ? 18.235 20.944 47.755 1.000 6.759 191 ALA A N 1
ATOM 1397 C CA . ALA A 1 165 ? 17.222 22.004 47.642 1.000 8.208 191 ALA A CA 1
ATOM 1398 C C . ALA A 1 165 ? 17.527 22.883 46.418 1.000 7.397 191 ALA A C 1
ATOM 1399 O O . ALA A 1 165 ? 16.580 23.443 45.835 1.000 8.964 191 ALA A O 1
ATOM 1401 N N . GLY A 1 166 ? 18.791 23.031 46.026 1.000 6.891 192 GLY A N 1
ATOM 1402 C CA . GLY A 1 166 ? 19.118 23.800 44.823 1.000 6.929 192 GLY A CA 1
ATOM 1403 C C . GLY A 1 166 ? 18.995 22.945 43.569 1.000 5.663 192 GLY A C 1
ATOM 1404 O O . GLY A 1 166 ? 18.642 23.443 42.491 1.000 6.256 192 GLY A O 1
ATOM 1405 N N . TYR A 1 167 ? 19.321 21.648 43.658 1.000 4.768 193 TYR A N 1
ATOM 1406 C CA . TYR A 1 167 ? 19.366 20.774 42.473 1.000 4.595 193 TYR A CA 1
ATOM 1407 C C . TYR A 1 167 ? 17.948 20.358 42.047 1.000 4.340 193 TYR A C 1
ATOM 1408 O O . TYR A 1 167 ? 17.656 20.286 40.848 1.000 4.986 193 TYR A O 1
ATOM 1417 N N . LEU A 1 168 ? 17.081 20.073 43.007 1.000 4.626 194 LEU A N 1
ATOM 1418 C CA . LEU A 1 168 ? 15.734 19.566 42.690 1.000 4.834 194 LEU A CA 1
ATOM 1419 C C . LEU A 1 168 ? 14.991 20.479 41.728 1.000 4.963 194 LEU A C 1
ATOM 1420 O O . LEU A 1 168 ? 14.476 20.017 40.711 1.000 5.254 194 LEU A O 1
ATOM 1425 N N . PRO A 1 169 ? 14.859 21.799 42.004 1.000 5.487 195 PRO A N 1
ATOM 1426 C CA . PRO A 1 169 ? 14.058 22.624 41.095 1.000 6.001 195 PRO A CA 1
ATOM 1427 C C . PRO A 1 169 ? 14.717 22.766 39.723 1.000 5.721 195 PRO A C 1
ATOM 1428 O O . PRO A 1 169 ? 14.039 22.943 38.720 1.000 6.564 195 PRO A O 1
ATOM 1432 N N . LEU A 1 170 ? 16.049 22.675 39.685 1.000 5.897 196 LEU A N 1
ATOM 1433 C CA . LEU A 1 170 ? 16.747 22.648 38.379 1.000 6.209 196 LEU A CA 1
ATOM 1434 C C . LEU A 1 170 ? 16.281 21.428 37.571 1.000 5.611 196 LEU A C 1
ATOM 1435 O O . LEU A 1 170 ? 15.941 21.541 36.386 1.000 7.072 196 LEU A O 1
ATOM 1440 N N . LEU A 1 171 ? 16.221 20.243 38.178 1.000 5.064 197 LEU A N 1
ATOM 1441 C CA . LEU A 1 171 ? 15.710 19.048 37.475 1.000 5.037 197 LEU A CA 1
ATOM 1442 C C . LEU A 1 171 ? 14.250 19.237 37.062 1.000 5.070 197 LEU A C 1
ATOM 1443 O O . LEU A 1 171 ? 13.853 18.830 35.948 1.000 5.997 197 LEU A O 1
ATOM 1448 N N . GLN A 1 172 ? 13.457 19.826 37.952 1.000 5.235 198 GLN A N 1
ATOM 1449 C CA . GLN A 1 172 ? 12.016 20.027 37.690 1.000 5.529 198 GLN A CA 1
ATOM 1450 C C . GLN A 1 172 ? 11.794 21.042 36.565 1.000 7.039 198 GLN A C 1
ATOM 1451 O O . GLN A 1 172 ? 10.691 21.022 35.979 1.000 9.219 198 GLN A O 1
ATOM 1457 N N . SER A 1 173 ? 12.756 21.905 36.296 1.000 6.986 199 SER A N 1
ATOM 1458 C CA . SER A 1 173 ? 12.649 22.937 35.242 1.000 8.153 199 SER A CA 1
ATOM 1459 C C . SER A 1 173 ? 12.824 22.359 33.844 1.000 7.927 199 SER A C 1
ATOM 1460 O O . SER A 1 173 ? 12.504 23.048 32.879 1.000 10.231 199 SER A O 1
ATOM 1463 N N . GLN A 1 174 ? 13.364 21.151 33.731 1.000 7.319 200 GLN A N 1
ATOM 1464 C CA . GLN A 1 174 ? 13.577 20.551 32.411 1.000 7.876 200 GLN A CA 1
ATOM 1465 C C . GLN A 1 174 ? 12.236 20.309 31.721 1.000 9.734 200 GLN A C 1
ATOM 1466 O O . GLN A 1 174 ? 11.211 20.117 32.376 1.000 10.575 200 GLN A O 1
ATOM 1472 N N . ARG A 1 175 ? 12.296 20.230 30.400 1.000 13.052 201 ARG A N 1
ATOM 1473 C CA . ARG A 1 175 ? 11.139 19.750 29.620 1.000 15.101 201 ARG A CA 1
ATOM 1474 C C . ARG A 1 175 ? 10.781 18.333 30.088 1.000 13.709 201 ARG A C 1
ATOM 1475 O O . ARG A 1 175 ? 11.649 17.539 30.439 1.000 15.338 201 ARG A O 1
ATOM 1483 N N . ALA A 1 176 ? 9.497 18.034 30.097 1.000 14.072 202 ALA A N 1
ATOM 1484 C CA . ALA A 1 176 ? 9.004 16.757 30.628 1.000 12.636 202 ALA A CA 1
ATOM 1485 C C . ALA A 1 176 ? 9.488 15.649 29.709 1.000 12.004 202 ALA A C 1
ATOM 1486 O O . ALA A 1 176 ? 9.382 15.745 28.482 1.000 16.339 202 ALA A O 1
ATOM 1488 N N . PRO A 1 177 ? 10.003 14.547 30.266 1.000 10.818 203 PRO A N 1
ATOM 1489 C CA . PRO A 1 177 ? 10.349 13.421 29.429 1.000 13.535 203 PRO A CA 1
ATOM 1490 C C . PRO A 1 177 ? 9.102 12.651 28.991 1.000 13.775 203 PRO A C 1
ATOM 1491 O O . PRO A 1 177 ? 8.095 12.671 29.662 1.000 13.636 203 PRO A O 1
ATOM 1495 N N . LYS A 1 178 ? 9.226 11.950 27.872 1.000 19.907 204 LYS A N 1
ATOM 1496 C CA A LYS A 1 178 ? 8.186 11.021 27.361 0.500 22.106 204 LYS A CA 1
ATOM 1497 C CA B LYS A 1 178 ? 8.161 11.040 27.389 0.500 20.584 204 LYS A CA 1
ATOM 1498 C C . LYS A 1 178 ? 8.303 9.705 28.131 1.000 21.480 204 LYS A C 1
ATOM 1499 O O . LYS A 1 178 ? 9.396 9.093 28.112 1.000 28.820 204 LYS A O 1
ATOM 1510 N N . LEU A 1 179 ? 7.249 9.314 28.814 1.000 15.756 205 LEU A N 1
ATOM 1511 C CA . LEU A 1 179 ? 7.231 8.045 29.571 1.000 13.248 205 LEU A CA 1
ATOM 1512 C C . LEU A 1 179 ? 6.523 6.983 28.753 1.000 12.207 205 LEU A C 1
ATOM 1513 O O . LEU A 1 179 ? 5.844 7.316 27.759 1.000 15.487 205 LEU A O 1
ATOM 1518 N N . ALA A 1 180 ? 6.608 5.754 29.215 1.000 12.274 206 ALA A N 1
ATOM 1519 C CA . ALA A 1 180 ? 5.708 4.708 28.702 1.000 12.367 206 ALA A CA 1
ATOM 1520 C C . ALA A 1 180 ? 4.272 5.183 28.903 1.000 10.341 206 ALA A C 1
ATOM 1521 O O . ALA A 1 180 ? 3.942 5.916 29.870 1.000 10.314 206 ALA A O 1
ATOM 1523 N N . ARG A 1 181 ? 3.395 4.726 28.038 1.000 9.750 207 ARG A N 1
ATOM 1524 C CA . ARG A 1 181 ? 1.983 5.108 28.113 1.000 10.594 207 ARG A CA 1
ATOM 1525 C C . ARG A 1 181 ? 1.330 4.524 29.371 1.000 10.431 207 ARG A C 1
ATOM 1526 O O . ARG A 1 181 ? 0.457 5.167 29.914 1.000 14.297 207 ARG A O 1
ATOM 1534 N N . GLN A 1 182 ? 1.770 3.365 29.834 1.000 10.890 208 GLN A N 1
ATOM 1535 C CA A GLN A 1 182 ? 1.308 2.796 31.120 0.600 11.398 208 GLN A CA 1
ATOM 1536 C CA B GLN A 1 182 ? 1.318 2.756 31.099 0.400 11.347 208 GLN A CA 1
ATOM 1537 C C . GLN A 1 182 ? 2.499 2.045 31.738 1.000 11.673 208 GLN A C 1
ATOM 1538 O O . GLN A 1 182 ? 3.291 1.465 30.996 1.000 19.673 208 GLN A O 1
ATOM 1549 N N . SER A 1 183 ? 2.617 2.073 33.047 1.000 9.325 209 SER A N 1
ATOM 1550 C CA . SER A 1 183 ? 3.648 1.308 33.778 1.000 8.934 209 SER A CA 1
ATOM 1551 C C . SER A 1 183 ? 3.325 -0.174 33.712 1.000 8.225 209 SER A C 1
ATOM 1552 O O . SER A 1 183 ? 2.195 -0.558 34.059 1.000 9.897 209 SER A O 1
ATOM 1555 N N . ASN A 1 184 ? 4.341 -0.963 33.366 1.000 7.569 210 ASN A N 1
ATOM 1556 C CA . ASN A 1 184 ? 4.329 -2.433 33.478 1.000 8.367 210 ASN A CA 1
ATOM 1557 C C . ASN A 1 184 ? 5.553 -2.8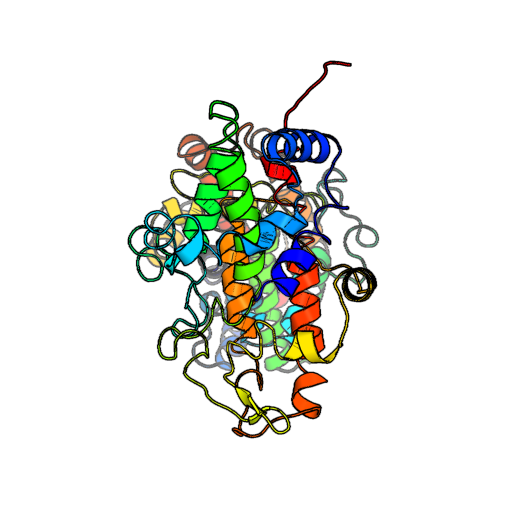13 34.278 1.000 6.891 210 ASN A C 1
ATOM 1558 O O . ASN A 1 184 ? 6.658 -2.872 33.735 1.000 7.861 210 ASN A O 1
ATOM 1563 N N . PRO A 1 185 ? 5.402 -3.035 35.600 1.000 7.441 211 PRO A N 1
ATOM 1564 C CA . PRO A 1 185 ? 6.546 -3.291 36.473 1.000 8.440 211 PRO A CA 1
ATOM 1565 C C . PRO A 1 185 ? 7.404 -4.491 36.066 1.000 6.557 211 PRO A C 1
ATOM 1566 O O . PRO A 1 185 ? 8.557 -4.561 36.462 1.000 7.343 211 PRO A O 1
ATOM 1570 N N . GLN A 1 186 ? 6.808 -5.452 35.384 1.000 6.834 212 GLN A N 1
ATOM 1571 C CA . GLN A 1 186 ? 7.562 -6.663 35.001 1.000 7.123 212 GLN A CA 1
ATOM 1572 C C . GLN A 1 186 ? 8.325 -6.469 33.687 1.000 7.494 212 GLN A C 1
ATOM 1573 O O . GLN A 1 186 ? 9.324 -7.187 33.478 1.000 9.090 212 GLN A O 1
ATOM 1579 N N . ARG A 1 187 ? 7.939 -5.518 32.851 1.000 6.513 213 ARG A N 1
ATOM 1580 C CA . ARG A 1 187 ? 8.519 -5.344 31.498 1.000 6.881 213 ARG A CA 1
ATOM 1581 C C . ARG A 1 187 ? 9.398 -4.100 31.401 1.000 6.805 213 ARG A C 1
ATOM 1582 O O . ARG A 1 187 ? 10.331 -4.065 30.583 1.000 7.484 213 ARG A O 1
ATOM 1590 N N . ASP A 1 188 ? 9.042 -3.053 32.126 1.000 6.120 214 ASP A N 1
ATOM 1591 C CA . ASP A 1 188 ? 9.751 -1.778 31.951 1.000 5.796 214 ASP A CA 1
ATOM 1592 C C . ASP A 1 188 ? 11.197 -1.854 32.413 1.000 5.250 214 ASP A C 1
ATOM 1593 O O . ASP A 1 188 ? 12.016 -1.157 31.806 1.000 5.871 214 ASP A O 1
ATOM 1598 N N . PRO A 1 189 ? 11.581 -2.610 33.459 1.000 5.001 215 PRO A N 1
ATOM 1599 C CA . PRO A 1 189 ? 12.997 -2.613 33.842 1.000 4.821 215 PRO A CA 1
ATOM 1600 C C . PRO A 1 189 ? 13.926 -2.952 32.671 1.000 5.008 215 PRO A C 1
ATOM 1601 O O . PRO A 1 189 ? 14.957 -2.299 32.511 1.000 5.366 215 PRO A O 1
ATOM 1605 N N . GLN A 1 190 ? 13.617 -3.968 31.874 1.000 5.490 216 GLN A N 1
ATOM 1606 C CA . GLN A 1 190 ? 14.473 -4.280 30.719 1.000 5.541 216 GLN A CA 1
ATOM 1607 C C . GLN A 1 190 ? 14.581 -3.075 29.783 1.000 5.585 216 GLN A C 1
ATOM 1608 O O . GLN A 1 190 ? 15.686 -2.753 29.310 1.000 5.938 216 GLN A O 1
ATOM 1614 N N . THR A 1 191 ? 13.454 -2.448 29.485 1.000 5.700 217 THR A N 1
ATOM 1615 C CA . THR A 1 191 ? 13.445 -1.286 28.590 1.000 6.181 217 THR A CA 1
ATOM 1616 C C . THR A 1 191 ? 14.392 -0.204 29.135 1.000 4.920 217 THR A C 1
ATOM 1617 O O . THR A 1 191 ? 15.163 0.408 28.383 1.000 5.807 217 THR A O 1
ATOM 1621 N N . TRP A 1 192 ? 14.288 0.068 30.419 1.000 5.350 218 TRP A N 1
ATOM 1622 C CA . TRP A 1 192 ? 15.092 1.140 31.035 1.000 4.927 218 TRP A CA 1
ATOM 1623 C C . TRP A 1 192 ? 16.576 0.781 31.019 1.000 4.852 218 TRP A C 1
ATOM 1624 O O . TRP A 1 192 ? 17.409 1.633 30.681 1.000 5.343 218 TRP A O 1
ATOM 1635 N N . ALA A 1 193 ? 16.907 -0.459 31.353 1.000 4.860 219 ALA A N 1
ATOM 1636 C CA . ALA A 1 193 ? 18.317 -0.895 31.351 1.000 5.439 219 ALA A CA 1
ATOM 1637 C C . ALA A 1 193 ? 18.895 -0.756 29.942 1.000 4.926 219 ALA A C 1
ATOM 1638 O O . ALA A 1 193 ? 20.038 -0.307 29.803 1.000 5.224 219 ALA A O 1
ATOM 1640 N N . GLU A 1 194 ? 18.144 -1.165 28.930 1.000 4.823 220 GLU A N 1
ATOM 1641 C CA . GLU A 1 194 ? 18.646 -1.109 27.541 1.000 4.960 220 GLU A CA 1
ATOM 1642 C C . GLU A 1 194 ? 18.858 0.353 27.144 1.000 4.787 220 GLU A C 1
ATOM 1643 O O . GLU A 1 194 ? 19.873 0.667 26.493 1.000 5.550 220 GLU A O 1
ATOM 1649 N N . ALA A 1 195 ? 17.941 1.242 27.515 1.000 4.808 221 ALA A N 1
ATOM 1650 C CA . ALA A 1 195 ? 18.094 2.675 27.197 1.000 5.134 221 ALA A CA 1
ATOM 1651 C C . ALA A 1 195 ? 19.339 3.247 27.875 1.000 4.882 221 ALA A C 1
ATOM 1652 O O . ALA A 1 195 ? 20.089 4.021 27.249 1.000 5.747 221 ALA A O 1
ATOM 1654 N N . SER A 1 196 ? 19.539 2.899 29.138 1.000 4.287 222 SER A N 1
ATOM 1655 C CA . SER A 1 196 ? 20.730 3.364 29.878 1.000 4.331 222 SER A CA 1
ATOM 1656 C C . SER A 1 196 ? 22.005 2.840 29.209 1.000 4.626 222 SER A C 1
ATOM 1657 O O . SER A 1 196 ? 22.992 3.589 29.073 1.000 5.006 222 SER A O 1
ATOM 1660 N N . CYS A 1 197 ? 21.998 1.568 28.836 1.000 4.724 223 CYS A N 1
ATOM 1661 C CA . CYS A 1 197 ? 23.154 0.972 28.149 1.000 5.245 223 CYS A CA 1
ATOM 1662 C C . CYS A 1 197 ? 23.431 1.736 26.851 1.000 5.085 223 CYS A C 1
ATOM 1663 O O . CYS A 1 197 ? 24.593 2.026 26.544 1.000 5.643 223 CYS A O 1
ATOM 1666 N N . ARG A 1 198 ? 22.391 2.091 26.090 1.000 5.290 224 ARG A N 1
ATOM 1667 C CA . ARG A 1 198 ? 22.657 2.801 24.823 1.000 5.462 224 ARG A CA 1
ATOM 1668 C C . ARG A 1 198 ? 23.346 4.142 25.114 1.000 5.727 224 ARG A C 1
ATOM 1669 O O . ARG A 1 198 ? 24.221 4.546 24.340 1.000 6.750 224 ARG A O 1
ATOM 1677 N N . ILE A 1 199 ? 22.999 4.811 26.203 1.000 5.571 225 ILE A N 1
ATOM 1678 C CA . ILE A 1 199 ? 23.722 6.067 26.547 1.000 5.904 225 ILE A CA 1
ATOM 1679 C C . ILE A 1 199 ? 25.191 5.747 26.851 1.000 5.723 225 ILE A C 1
ATOM 1680 O O . ILE A 1 199 ? 26.083 6.491 26.419 1.000 6.737 225 ILE A O 1
ATOM 1685 N N . SER A 1 200 ? 25.467 4.691 27.590 1.000 5.652 226 SER A N 1
ATOM 1686 C CA . SER A 1 200 ? 26.872 4.350 27.921 1.000 6.221 226 SER A CA 1
ATOM 1687 C C . SER A 1 200 ? 27.698 4.225 26.637 1.000 6.116 226 SER A C 1
ATOM 1688 O O . SER A 1 200 ? 28.913 4.518 26.698 1.000 7.299 226 SER A O 1
ATOM 1691 N N . MET A 1 201 ? 27.063 3.783 25.557 1.000 5.852 227 MET A N 1
ATOM 1692 C CA A MET A 1 201 ? 27.721 3.481 24.277 0.800 6.189 227 MET A CA 1
ATOM 1693 C CA B MET A 1 201 ? 27.703 3.453 24.257 0.200 7.020 227 MET A CA 1
ATOM 1694 C C . MET A 1 201 ? 27.617 4.628 23.271 1.000 6.830 227 MET A C 1
ATOM 1695 O O . MET A 1 201 ? 28.122 4.499 22.141 1.000 8.586 227 MET A O 1
ATOM 1704 N N . GLN A 1 202 ? 27.038 5.757 23.668 1.000 7.277 228 GLN A N 1
ATOM 1705 C CA A GLN A 1 202 ? 26.895 6.893 22.713 0.500 7.470 228 GLN A CA 1
ATOM 1706 C CA B GLN A 1 202 ? 26.876 6.918 22.766 0.500 8.561 228 GLN A CA 1
ATOM 1707 C C . GLN A 1 202 ? 28.239 7.572 22.491 1.000 6.911 228 GLN A C 1
ATOM 1708 O O . GLN A 1 202 ? 29.155 7.510 23.336 1.000 7.387 228 GLN A O 1
ATOM 1719 N N . ALA A 1 203 ? 28.378 8.191 21.339 1.000 8.507 229 ALA A N 1
ATOM 1720 C CA . ALA A 1 203 ? 29.639 8.822 20.926 1.000 8.254 229 ALA A CA 1
ATOM 1721 C C . ALA A 1 203 ? 30.175 9.769 22.004 1.000 7.120 229 ALA A C 1
ATOM 1722 O O . ALA A 1 203 ? 29.459 10.716 22.434 1.000 9.273 229 ALA A O 1
ATOM 1724 N N . GLY A 1 204 ? 31.419 9.564 22.394 1.000 7.192 230 GLY A N 1
ATOM 1725 C CA . GLY A 1 204 ? 32.126 10.440 23.326 1.000 7.318 230 GLY A CA 1
ATOM 1726 C C . GLY A 1 204 ? 31.857 10.188 24.789 1.000 6.820 230 GLY A C 1
ATOM 1727 O O . GLY A 1 204 ? 32.566 10.752 25.618 1.000 7.337 230 GLY A O 1
ATOM 1728 N N . VAL A 1 205 ? 30.877 9.369 25.149 1.000 6.590 231 VAL A N 1
ATOM 1729 C CA . VAL A 1 205 ? 30.632 9.096 26.578 1.000 6.253 231 VAL A CA 1
ATOM 1730 C C . VAL A 1 205 ? 31.874 8.411 27.151 1.000 6.036 231 VAL A C 1
ATOM 1731 O O . VAL A 1 205 ? 32.396 8.833 28.195 1.000 6.334 231 VAL A O 1
ATOM 1735 N N . TYR A 1 206 ? 32.370 7.389 26.465 1.000 6.448 232 TYR A N 1
ATOM 1736 C CA . TYR A 1 206 ? 33.767 6.950 26.666 1.000 6.546 232 TYR A CA 1
ATOM 1737 C C . TYR A 1 206 ? 34.633 7.942 25.896 1.000 6.599 232 TYR A C 1
ATOM 1738 O O . TYR A 1 206 ? 34.578 7.980 24.664 1.000 7.280 232 TYR A O 1
ATOM 1747 N N . PRO A 1 207 ? 35.431 8.779 26.587 1.000 7.063 233 PRO A N 1
ATOM 1748 C CA . PRO A 1 207 ? 36.170 9.835 25.897 1.000 7.560 233 PRO A CA 1
ATOM 1749 C C . PRO A 1 207 ? 37.422 9.279 25.212 1.000 7.581 233 PRO A C 1
ATOM 1750 O O . PRO A 1 207 ? 37.968 8.247 25.602 1.000 9.421 233 PRO A O 1
ATOM 1754 N N . ALA A 1 208 ? 37.873 10.020 24.202 1.000 8.689 234 ALA A N 1
ATOM 1755 C CA . ALA A 1 208 ? 39.044 9.653 23.385 1.000 10.532 234 ALA A CA 1
ATOM 1756 C C . ALA A 1 208 ? 40.358 10.105 24.044 1.000 11.863 234 ALA A C 1
ATOM 1757 O O . ALA A 1 208 ? 41.420 9.872 23.467 1.000 19.767 234 ALA A O 1
ATOM 1759 N N . THR A 1 209 ? 40.290 10.771 25.178 1.000 12.122 235 THR A N 1
ATOM 1760 C CA A THR A 1 209 ? 41.498 11.150 25.959 0.500 13.644 235 THR A CA 1
ATOM 1761 C CA B THR A 1 209 ? 41.440 11.261 25.975 0.500 12.884 235 THR A CA 1
ATOM 1762 C C . THR A 1 209 ? 41.248 10.753 27.412 1.000 11.580 235 THR A C 1
ATOM 1763 O O . THR A 1 209 ? 40.067 10.523 27.773 1.000 15.492 235 THR A O 1
ATOM 1770 N N . ARG A 1 210 ? 42.313 10.675 28.218 1.000 11.878 236 ARG A N 1
ATOM 1771 C CA A ARG A 1 210 ? 42.179 10.429 29.680 0.600 12.491 236 ARG A CA 1
ATOM 1772 C CA B ARG A 1 210 ? 42.178 10.415 29.677 0.400 12.970 236 ARG A CA 1
ATOM 1773 C C . ARG A 1 210 ? 42.354 11.717 30.466 1.000 12.675 236 ARG A C 1
ATOM 1774 O O . ARG A 1 210 ? 42.530 11.621 31.689 1.000 15.559 236 ARG A O 1
ATOM 1789 N N . LYS A 1 211 ? 42.255 12.869 29.797 1.000 12.178 237 LYS A N 1
ATOM 1790 C CA . LYS A 1 211 ? 42.235 14.193 30.467 1.000 12.740 237 LYS A CA 1
ATOM 1791 C C . LYS A 1 211 ? 41.028 14.927 29.915 1.000 12.265 237 LYS A C 1
ATOM 1792 O O . LYS A 1 211 ? 41.016 15.251 28.725 1.000 17.104 237 LYS A O 1
ATOM 1798 N N . ILE A 1 212 ? 40.035 15.093 30.757 1.000 9.399 238 ILE A N 1
ATOM 1799 C CA . ILE A 1 212 ? 38.789 15.777 30.359 1.000 9.596 238 ILE A CA 1
ATOM 1800 C C . ILE A 1 212 ? 38.517 16.883 31.372 1.000 9.820 238 ILE A C 1
ATOM 1801 O O . ILE A 1 212 ? 39.161 16.974 32.424 1.000 10.670 238 ILE A O 1
ATOM 1806 N N . GLY A 1 213 ? 37.538 17.699 31.066 1.000 10.495 239 GLY A N 1
ATOM 1807 C CA . GLY A 1 213 ? 37.187 18.843 31.918 1.000 11.065 239 GLY A CA 1
ATOM 1808 C C . GLY A 1 213 ? 35.888 19.446 31.482 1.000 9.641 239 GLY A C 1
ATOM 1809 O O . GLY A 1 213 ? 34.907 18.711 31.254 1.000 9.433 239 GLY A O 1
ATOM 1810 N N . ASP A 1 214 ? 35.853 20.765 31.398 1.000 9.799 240 ASP A N 1
ATOM 1811 C CA . ASP A 1 214 ? 34.579 21.490 31.224 1.000 10.288 240 ASP A CA 1
ATOM 1812 C C . ASP A 1 214 ? 33.885 21.106 29.924 1.000 8.378 240 ASP A C 1
ATOM 1813 O O . ASP A 1 214 ? 32.655 21.086 29.904 1.000 8.881 240 ASP A O 1
ATOM 1818 N N . GLU A 1 215 ? 34.614 20.818 28.839 1.000 8.696 241 GLU A N 1
ATOM 1819 C CA . GLU A 1 215 ? 33.932 20.469 27.571 1.000 9.278 241 GLU A CA 1
ATOM 1820 C C . GLU A 1 215 ? 33.103 19.202 27.787 1.000 7.297 241 GLU A C 1
ATOM 1821 O O . GLU A 1 215 ? 31.958 19.119 27.311 1.000 8.923 241 GLU A O 1
ATOM 1827 N N . TYR A 1 216 ? 33.641 18.216 28.481 1.000 6.789 242 TYR A N 1
ATOM 1828 C CA . TYR A 1 216 ? 32.920 16.963 28.759 1.000 6.362 242 TYR A CA 1
ATOM 1829 C C . TYR A 1 216 ? 31.721 17.264 29.643 1.000 5.875 242 TYR A C 1
ATOM 1830 O O . TYR A 1 216 ? 30.589 16.842 29.351 1.000 6.414 242 TYR A O 1
ATOM 1839 N N . THR A 1 217 ? 31.926 17.993 30.717 1.000 5.802 243 THR A N 1
ATOM 1840 C CA . THR A 1 217 ? 30.827 18.331 31.637 1.000 6.012 243 THR A CA 1
ATOM 1841 C C . THR A 1 217 ? 29.708 19.016 30.849 1.000 5.897 243 THR A C 1
ATOM 1842 O O . THR A 1 217 ? 28.525 18.699 31.031 1.000 6.144 243 THR A O 1
ATOM 1846 N N . GLU A 1 218 ? 30.051 20.037 30.057 1.000 6.074 244 GLU A N 1
ATOM 1847 C CA . GLU A 1 218 ? 29.010 20.827 29.392 1.000 6.729 244 GLU A CA 1
ATOM 1848 C C . GLU A 1 218 ? 28.210 19.994 28.410 1.000 6.356 244 GLU A C 1
ATOM 1849 O O . GLU A 1 218 ? 27.037 20.300 28.178 1.000 6.740 244 GLU A O 1
ATOM 1855 N N . ARG A 1 219 ? 28.812 18.969 27.810 1.000 6.302 245 ARG A N 1
ATOM 1856 C CA A ARG A 1 219 ? 28.104 18.101 26.851 0.600 6.974 245 ARG A CA 1
ATOM 1857 C CA B ARG A 1 219 ? 28.101 18.098 26.843 0.400 6.983 245 ARG A CA 1
ATOM 1858 C C . ARG A 1 219 ? 27.282 17.019 27.571 1.000 5.931 245 ARG A C 1
ATOM 1859 O O . ARG A 1 219 ? 26.141 16.752 27.161 1.000 7.526 245 ARG A O 1
ATOM 1874 N N . TYR A 1 220 ? 27.834 16.395 28.600 1.000 5.322 246 TYR A N 1
ATOM 1875 C CA . TYR A 1 220 ? 27.253 15.171 29.182 1.000 5.393 246 TYR A CA 1
ATOM 1876 C C . TYR A 1 220 ? 26.544 15.408 30.515 1.000 4.894 246 TYR A C 1
ATOM 1877 O O . TYR A 1 220 ? 25.651 14.588 30.837 1.000 5.610 246 TYR A O 1
ATOM 1886 N N . ARG A 1 221 ? 26.852 16.446 31.279 1.000 4.874 247 ARG A N 1
ATOM 1887 C CA . ARG A 1 221 ? 26.106 16.685 32.520 1.000 4.573 247 ARG A CA 1
ATOM 1888 C C . ARG A 1 221 ? 24.622 16.878 32.193 1.000 4.592 247 ARG A C 1
ATOM 1889 O O . ARG A 1 221 ? 23.784 16.417 32.970 1.000 5.132 247 ARG A O 1
ATOM 1897 N N . PRO A 1 222 ? 24.242 17.560 31.101 1.000 4.879 248 PRO A N 1
ATOM 1898 C CA . PRO A 1 222 ? 22.808 17.650 30.790 1.000 5.408 248 PRO A CA 1
ATOM 1899 C C . PRO A 1 222 ? 22.137 16.294 30.632 1.000 5.281 248 PRO A C 1
ATOM 1900 O O . PRO A 1 222 ? 20.964 16.144 30.942 1.000 5.654 248 PRO A O 1
ATOM 1904 N N . LEU A 1 223 ? 22.881 15.341 30.084 1.000 4.925 249 LEU A N 1
ATOM 1905 C CA . LEU A 1 223 ? 22.338 13.980 29.870 1.000 5.538 249 LEU A CA 1
ATOM 1906 C C . LEU A 1 223 ? 22.195 13.261 31.211 1.000 4.528 249 LEU A C 1
ATOM 1907 O O . LEU A 1 223 ? 21.166 12.634 31.469 1.000 5.646 249 LEU A O 1
ATOM 1912 N N . ALA A 1 224 ? 23.198 13.370 32.076 1.000 4.417 250 ALA A N 1
ATOM 1913 C CA . ALA A 1 224 ? 23.072 12.839 33.440 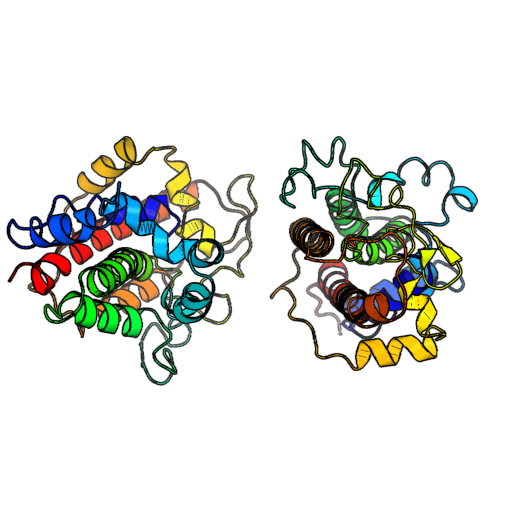1.000 4.343 250 ALA A CA 1
ATOM 1914 C C . ALA A 1 224 ? 21.841 13.436 34.130 1.000 4.477 250 ALA A C 1
ATOM 1915 O O . ALA A 1 224 ? 21.069 12.728 34.800 1.000 4.795 250 ALA A O 1
ATOM 1917 N N . GLU A 1 225 ? 21.690 14.746 34.032 1.000 4.307 251 GLU A N 1
ATOM 1918 C CA . GLU A 1 225 ? 20.565 15.432 34.694 1.000 4.501 251 GLU A CA 1
ATOM 1919 C C . GLU A 1 225 ? 19.234 15.021 34.068 1.000 4.547 251 GLU A C 1
ATOM 1920 O O . GLU A 1 225 ? 18.247 14.863 34.809 1.000 5.160 251 GLU A O 1
ATOM 1926 N N . ALA A 1 226 ? 19.194 14.841 32.761 1.000 5.057 252 ALA A N 1
ATOM 1927 C CA . ALA A 1 226 ? 17.979 14.341 32.100 1.000 5.139 252 ALA A CA 1
ATOM 1928 C C . ALA A 1 226 ? 17.646 12.956 32.667 1.000 4.732 252 ALA A C 1
ATOM 1929 O O . ALA A 1 226 ? 16.454 12.628 32.844 1.000 5.201 252 ALA A O 1
ATOM 1931 N N . GLN A 1 227 ? 18.656 12.127 32.855 1.000 4.325 253 GLN A N 1
ATOM 1932 C CA . GLN A 1 227 ? 18.419 10.766 33.372 1.000 4.433 253 GLN A CA 1
ATOM 1933 C C . GLN A 1 227 ? 17.890 10.805 34.807 1.000 4.235 253 GLN A C 1
ATOM 1934 O O . GLN A 1 227 ? 17.067 9.956 35.162 1.000 4.713 253 GLN A O 1
ATOM 1940 N N . LEU A 1 228 ? 18.319 11.756 35.638 1.000 4.246 254 LEU A N 1
ATOM 1941 C CA . LEU A 1 228 ? 17.773 11.882 37.004 1.000 4.119 254 LEU A CA 1
ATOM 1942 C C . LEU A 1 228 ? 16.278 12.221 36.920 1.000 4.243 254 LEU A C 1
ATOM 1943 O O . LEU A 1 228 ? 15.479 11.658 37.674 1.000 4.588 254 LEU A O 1
ATOM 1948 N N . ARG A 1 229 ? 15.939 13.215 36.096 1.000 4.417 255 ARG A N 1
ATOM 1949 C CA . ARG A 1 229 ? 14.524 13.611 35.940 1.000 4.594 255 ARG A CA 1
ATOM 1950 C C . ARG A 1 229 ? 13.701 12.424 35.431 1.000 4.657 255 ARG A C 1
ATOM 1951 O O . ARG A 1 229 ? 12.591 12.178 35.935 1.000 5.286 255 ARG A O 1
ATOM 1959 N N . LEU A 1 230 ? 14.193 11.756 34.404 1.000 4.558 256 LEU A N 1
ATOM 1960 C CA . LEU A 1 230 ? 13.511 10.584 33.818 1.000 4.658 256 LEU A CA 1
ATOM 1961 C C . LEU A 1 230 ? 13.313 9.516 34.883 1.000 4.204 256 LEU A C 1
ATOM 1962 O O . LEU A 1 230 ? 12.211 8.946 35.005 1.000 4.995 256 LEU A O 1
ATOM 1967 N N . ALA A 1 231 ? 14.369 9.211 35.610 1.000 4.222 257 ALA A N 1
ATOM 1968 C CA . ALA A 1 231 ? 14.287 8.189 36.663 1.000 3.766 257 ALA A CA 1
ATOM 1969 C C . ALA A 1 231 ? 13.215 8.573 37.686 1.000 3.995 257 ALA A C 1
ATOM 1970 O O . ALA A 1 231 ? 12.435 7.700 38.117 1.000 4.251 257 ALA A O 1
ATOM 1972 N N . GLY A 1 232 ? 13.165 9.838 38.091 1.000 4.115 258 GLY A N 1
ATOM 1973 C CA . GLY A 1 232 ? 12.180 10.264 39.095 1.000 4.387 258 GLY A CA 1
ATOM 1974 C C . GLY A 1 232 ? 10.761 10.132 38.561 1.000 4.310 258 GLY A C 1
ATOM 1975 O O . GLY A 1 232 ? 9.867 9.665 39.296 1.000 4.423 258 GLY A O 1
ATOM 1976 N N . GLU A 1 233 ? 10.527 10.540 37.322 1.000 4.475 259 GLU A N 1
ATOM 1977 C CA A GLU A 1 233 ? 9.185 10.428 36.710 0.700 4.956 259 GLU A CA 1
ATOM 1978 C CA B GLU A 1 233 ? 9.153 10.428 36.772 0.300 5.086 259 GLU A CA 1
ATOM 1979 C C . GLU A 1 233 ? 8.809 8.944 36.574 1.000 4.930 259 GLU A C 1
ATOM 1980 O O . GLU A 1 233 ? 7.667 8.554 36.826 1.000 5.572 259 GLU A O 1
ATOM 1991 N N . ASN A 1 234 ? 9.748 8.116 36.161 1.000 4.567 260 ASN A N 1
ATOM 1992 C CA . ASN A 1 234 ? 9.494 6.679 36.018 1.000 4.682 260 ASN A CA 1
ATOM 1993 C C . ASN A 1 234 ? 9.244 6.034 37.377 1.000 4.277 260 ASN A C 1
ATOM 1994 O O . ASN A 1 234 ? 8.419 5.112 37.476 1.000 4.825 260 ASN A O 1
ATOM 1999 N N . LEU A 1 235 ? 9.960 6.456 38.408 1.000 4.055 261 LEU A N 1
ATOM 2000 C CA . LEU A 1 235 ? 9.725 5.949 39.771 1.000 3.997 261 LEU A CA 1
ATOM 2001 C C . LEU A 1 235 ? 8.315 6.311 40.235 1.000 4.194 261 LEU A C 1
ATOM 2002 O O . LEU A 1 235 ? 7.628 5.437 40.788 1.000 4.766 261 LEU A O 1
ATOM 2007 N N . ALA A 1 236 ? 7.886 7.543 40.016 1.000 4.564 262 ALA A N 1
ATOM 2008 C CA . ALA A 1 236 ? 6.514 7.914 40.425 1.000 4.789 262 ALA A CA 1
ATOM 2009 C C . ALA A 1 236 ? 5.492 7.074 39.647 1.000 4.559 262 ALA A C 1
ATOM 2010 O O . ALA A 1 236 ? 4.510 6.618 40.244 1.000 5.289 262 ALA A O 1
ATOM 2012 N N . GLN A 1 237 ? 5.687 6.918 38.349 1.000 4.562 263 GLN A N 1
ATOM 2013 C CA A GLN A 1 237 ? 4.713 6.156 37.548 0.500 4.943 263 GLN A CA 1
ATOM 2014 C CA B GLN A 1 237 ? 4.733 6.149 37.519 0.500 5.072 263 GLN A CA 1
ATOM 2015 C C . GLN A 1 237 ? 4.667 4.710 38.062 1.000 4.587 263 GLN A C 1
ATOM 2016 O O . GLN A 1 237 ? 3.567 4.116 38.120 1.000 5.766 263 GLN A O 1
ATOM 2027 N N . LEU A 1 238 ? 5.814 4.152 38.419 1.000 4.639 264 LEU A N 1
ATOM 2028 C CA A LEU A 1 238 ? 5.857 2.772 38.939 0.700 4.421 264 LEU A CA 1
ATOM 2029 C CA B LEU A 1 238 ? 5.863 2.768 38.934 0.300 4.752 264 LEU A CA 1
ATOM 2030 C C . LEU A 1 238 ? 5.171 2.693 40.303 1.000 4.494 264 LEU A C 1
ATOM 2031 O O . LEU A 1 238 ? 4.368 1.774 40.518 1.000 5.289 264 LEU A O 1
ATOM 2040 N N . LEU A 1 239 ? 5.469 3.610 41.211 1.000 4.331 265 LEU A N 1
ATOM 2041 C CA . LEU A 1 239 ? 4.838 3.564 42.545 1.000 4.761 265 LEU A CA 1
ATOM 2042 C C . LEU A 1 239 ? 3.338 3.800 42.404 1.000 5.391 265 LEU A C 1
ATOM 2043 O O . LEU A 1 239 ? 2.562 3.191 43.160 1.000 5.843 265 LEU A O 1
ATOM 2048 N N . ASN A 1 240 ? 2.915 4.658 41.490 1.000 4.811 266 ASN A N 1
ATOM 2049 C CA . ASN A 1 240 ? 1.467 4.849 41.241 1.000 5.508 266 ASN A CA 1
ATOM 2050 C C . ASN A 1 240 ? 0.813 3.542 40.798 1.000 5.515 266 ASN A C 1
ATOM 2051 O O . ASN A 1 240 ? -0.333 3.279 41.191 1.000 7.035 266 ASN A O 1
ATOM 2056 N N . ARG A 1 241 ? 1.500 2.755 39.985 1.000 5.595 267 ARG A N 1
ATOM 2057 C CA . ARG A 1 241 ? 0.979 1.457 39.518 1.000 6.497 267 ARG A CA 1
ATOM 2058 C C . ARG A 1 241 ? 0.973 0.443 40.657 1.000 7.073 267 ARG A C 1
ATOM 2059 O O . ARG A 1 241 ? 0.009 -0.334 40.754 1.000 9.632 267 ARG A O 1
ATOM 2067 N N . VAL A 1 242 ? 2.061 0.374 41.414 1.000 6.644 268 VAL A N 1
ATOM 2068 C CA . VAL A 1 242 ? 2.209 -0.701 42.416 1.000 6.709 268 VAL A CA 1
ATOM 2069 C C . VAL A 1 242 ? 1.410 -0.408 43.682 1.000 7.420 268 VAL A C 1
ATOM 2070 O O . VAL A 1 242 ? 0.788 -1.350 44.230 1.000 9.602 268 VAL A O 1
ATOM 2074 N N . LEU A 1 243 ? 1.409 0.843 44.129 1.000 7.140 269 LEU A N 1
ATOM 2075 C CA . LEU A 1 243 ? 0.814 1.263 45.420 1.000 8.579 269 LEU A CA 1
ATOM 2076 C C . LEU A 1 243 ? -0.399 2.173 45.223 1.000 9.624 269 LEU A C 1
ATOM 2077 O O . LEU A 1 243 ? -1.027 2.515 46.261 1.000 14.072 269 LEU A O 1
ATOM 2082 N N . GLY A 1 244 ? -0.647 2.656 44.012 1.000 9.111 270 GLY A N 1
ATOM 2083 C CA . GLY A 1 244 ? -1.718 3.646 43.796 1.000 10.463 270 GLY A CA 1
ATOM 2084 C C . GLY A 1 244 ? -2.801 3.155 42.868 1.000 10.779 270 GLY A C 1
ATOM 2085 O O . GLY A 1 244 ? -3.441 4.033 42.275 1.000 11.731 270 GLY A O 1
ATOM 2086 N N . ALA A 1 245 ? -2.993 1.830 42.711 1.000 13.956 271 ALA A N 1
ATOM 2087 C CA . ALA A 1 245 ? -3.880 1.230 41.663 1.000 16.579 271 ALA A CA 1
ATOM 2088 C C . ALA A 1 245 ? -5.045 0.420 42.214 1.000 21.832 271 ALA A C 1
ATOM 2089 O O . ALA A 1 245 ? -5.804 -0.174 41.369 1.000 27.385 271 ALA A O 1
ATOM 2091 N N . ARG A 1 246 ? -5.279 0.438 43.516 0.800 23.599 272 ARG A N 1
ATOM 2092 C CA . ARG A 1 246 ? -6.402 -0.358 44.070 0.800 24.904 272 ARG A CA 1
ATOM 2093 C C . ARG A 1 246 ? -7.745 0.251 43.628 0.800 21.985 272 ARG A C 1
ATOM 2094 O O . ARG A 1 246 ? -7.910 1.474 43.743 0.800 27.764 272 ARG A O 1
ATOM 2102 N N . LEU A 1 247 ? -8.682 -0.571 43.149 0.800 21.898 273 LEU A N 1
ATOM 2103 C CA . LEU A 1 247 ? -10.092 -0.148 42.886 0.800 24.518 273 LEU A CA 1
ATOM 2104 C C . LEU A 1 247 ? -10.818 -0.038 44.231 0.800 25.844 273 LEU A C 1
ATOM 2105 O O . LEU A 1 247 ? -11.071 -1.092 44.867 0.800 29.953 273 LEU A O 1
ATOM 2110 N N . GLU A 1 248 ? -11.132 1.190 44.657 0.800 25.504 274 GLU A N 1
ATOM 2111 C CA . GLU A 1 248 ? -11.622 1.492 46.029 0.800 26.797 274 GLU A CA 1
ATOM 2112 C C . GLU A 1 248 ? -12.867 2.361 45.891 0.800 25.073 274 GLU A C 1
ATOM 2113 O O . GLU A 1 248 ? -12.817 3.308 45.090 0.800 31.390 274 GLU A O 1
ATOM 2119 N N . HIS A 1 249 ? -13.938 2.089 46.640 0.800 17.864 275 HIS A N 1
ATOM 2120 C CA . HIS A 1 249 ? -15.101 3.008 46.670 0.800 15.223 275 HIS A CA 1
ATOM 2121 C C . HIS A 1 249 ? -15.442 3.519 48.063 0.800 15.467 275 HIS A C 1
ATOM 2122 O O . HIS A 1 249 ? -16.420 4.282 48.150 0.800 18.467 275 HIS A O 1
ATOM 2129 N N . HIS A 1 250 ? -14.737 3.114 49.117 0.800 17.740 276 HIS A N 1
ATOM 2130 C CA . HIS A 1 250 ? -15.041 3.627 50.480 0.800 21.566 276 HIS A CA 1
ATOM 2131 C C . HIS A 1 250 ? -14.839 5.147 50.472 0.800 22.035 276 HIS A C 1
ATOM 2132 O O . HIS A 1 250 ? -13.913 5.616 49.776 0.800 30.930 276 HIS A O 1
ATOM 2139 N N . HIS A 1 251 ? -15.702 5.894 51.169 0.800 27.347 277 HIS A N 1
ATOM 2140 C CA . HIS A 1 251 ? -15.737 7.381 51.120 0.800 29.982 277 HIS A CA 1
ATOM 2141 C C . HIS A 1 251 ? -14.410 7.961 51.616 0.800 32.015 277 HIS A C 1
ATOM 2142 O O . HIS A 1 251 ? -13.820 7.384 52.540 0.800 29.795 277 HIS A O 1
ATOM 2149 N N . TRP B 1 1 ? 2.062 -6.007 10.099 1.000 10.840 27 TRP B N 1
ATOM 2150 C CA . TRP B 1 1 ? 2.545 -7.373 10.368 1.000 9.740 27 TRP B CA 1
ATOM 2151 C C . TRP B 1 1 ? 4.024 -7.353 10.741 1.000 10.560 27 TRP B C 1
ATOM 2152 O O . TRP B 1 1 ? 4.739 -6.415 10.364 1.000 12.134 27 TRP B O 1
ATOM 2163 N N . GLY B 1 2 ? 4.501 -8.426 11.344 1.000 11.452 28 GLY B N 1
ATOM 2164 C CA . GLY B 1 2 ? 5.935 -8.711 11.399 1.000 11.585 28 GLY B CA 1
ATOM 2165 C C . GLY B 1 2 ? 6.466 -9.155 10.050 1.000 11.465 28 GLY B C 1
ATOM 2166 O O . GLY B 1 2 ? 5.713 -9.209 9.029 1.000 11.315 28 GLY B O 1
ATOM 2167 N N . ALA B 1 3 ? 7.752 -9.450 10.008 1.000 11.805 29 ALA B N 1
ATOM 2168 C CA . ALA B 1 3 ? 8.438 -9.656 8.721 1.000 12.227 29 ALA B CA 1
ATOM 2169 C C . ALA B 1 3 ? 7.819 -10.837 7.977 1.000 11.604 29 ALA B C 1
ATOM 2170 O O . ALA B 1 3 ? 7.637 -10.736 6.744 1.000 13.022 29 ALA B O 1
ATOM 2172 N N . GLN B 1 4 ? 7.541 -11.946 8.657 1.000 13.082 30 GLN B N 1
ATOM 2173 C CA . GLN B 1 4 ? 7.007 -13.111 7.922 1.000 13.355 30 GLN B CA 1
ATOM 2174 C C . GLN B 1 4 ? 5.661 -12.748 7.290 1.000 11.593 30 GLN B C 1
ATOM 2175 O O . GLN B 1 4 ? 5.445 -13.109 6.136 1.000 12.216 30 GLN B O 1
ATOM 2181 N N . GLY B 1 5 ? 4.758 -12.094 8.019 1.000 11.168 31 GLY B N 1
ATOM 2182 C CA . GLY B 1 5 ? 3.473 -11.701 7.413 1.000 11.469 31 GLY B CA 1
ATOM 2183 C C . GLY B 1 5 ? 3.706 -10.898 6.147 1.000 10.106 31 GLY B C 1
ATOM 2184 O O . GLY B 1 5 ? 3.034 -11.118 5.126 1.000 11.564 31 GLY B O 1
ATOM 2185 N N . HIS B 1 6 ? 4.622 -9.927 6.189 1.000 10.294 32 HIS B N 1
ATOM 2186 C CA . HIS B 1 6 ? 4.910 -9.106 4.985 1.000 11.123 32 HIS B CA 1
ATOM 2187 C C . HIS B 1 6 ? 5.425 -9.952 3.817 1.000 10.881 32 HIS B C 1
ATOM 2188 O O . HIS B 1 6 ? 4.960 -9.753 2.678 1.000 11.889 32 HIS B O 1
ATOM 2195 N N . ARG B 1 7 ? 6.347 -10.861 4.102 1.000 12.506 33 ARG B N 1
ATOM 2196 C CA . ARG B 1 7 ? 6.927 -11.720 3.050 1.000 12.388 33 ARG B CA 1
ATOM 2197 C C . ARG B 1 7 ? 5.818 -12.603 2.459 1.000 11.814 33 ARG B C 1
ATOM 2198 O O . ARG B 1 7 ? 5.784 -12.764 1.239 1.000 13.697 33 ARG B O 1
ATOM 2206 N N . LEU B 1 8 ? 4.932 -13.131 3.292 1.000 11.741 34 LEU B N 1
ATOM 2207 C CA . LEU B 1 8 ? 3.836 -14.000 2.806 1.000 11.904 34 LEU B CA 1
ATOM 2208 C C . LEU B 1 8 ? 2.860 -13.233 1.917 1.000 11.060 34 LEU B C 1
ATOM 2209 O O . LEU B 1 8 ? 2.433 -13.776 0.887 1.000 12.944 34 LEU B O 1
ATOM 2214 N N . VAL B 1 9 ? 2.500 -12.007 2.287 1.000 11.021 35 VAL B N 1
ATOM 2215 C CA . VAL B 1 9 ? 1.621 -11.185 1.425 1.000 12.398 35 VAL B CA 1
ATOM 2216 C C . VAL B 1 9 ? 2.295 -11.036 0.047 1.000 11.011 35 VAL B C 1
ATOM 2217 O O . VAL B 1 9 ? 1.615 -11.173 -0.998 1.000 13.183 35 VAL B O 1
ATOM 2221 N N . ALA B 1 10 ? 3.577 -10.699 0.048 1.000 12.443 36 ALA B N 1
ATOM 2222 C CA . ALA B 1 10 ? 4.356 -10.498 -1.197 1.000 12.855 36 ALA B CA 1
ATOM 2223 C C . ALA B 1 10 ? 4.454 -11.801 -2.004 1.000 13.656 36 ALA B C 1
ATOM 2224 O O . ALA B 1 10 ? 4.331 -11.747 -3.242 1.000 14.770 36 ALA B O 1
ATOM 2226 N N . GLU B 1 11 ? 4.663 -12.928 -1.340 1.000 13.243 37 GLU B N 1
ATOM 2227 C CA A GLU B 1 11 ? 4.798 -14.232 -2.047 0.700 13.077 37 GLU B CA 1
ATOM 2228 C CA B GLU B 1 11 ? 4.754 -14.272 -1.979 0.300 14.688 37 GLU B CA 1
ATOM 2229 C C . GLU B 1 11 ? 3.429 -14.605 -2.660 1.000 13.621 37 GLU B C 1
ATOM 2230 O O . GLU B 1 11 ? 3.414 -15.103 -3.785 1.000 15.206 37 GLU B O 1
ATOM 2241 N N . VAL B 1 12 ? 2.320 -14.376 -1.955 1.000 12.906 38 VAL B N 1
ATOM 2242 C CA . VAL B 1 12 ? 0.971 -14.609 -2.536 1.000 13.147 38 VAL B CA 1
ATOM 2243 C C . VAL B 1 12 ? 0.860 -13.750 -3.800 1.000 13.943 38 VAL B C 1
ATOM 2244 O O . VAL B 1 12 ? 0.420 -14.230 -4.857 1.000 15.351 38 VAL B O 1
ATOM 2248 N N . ALA B 1 13 ? 1.178 -12.471 -3.667 1.000 13.766 39 ALA B N 1
ATOM 2249 C CA . ALA B 1 13 ? 0.983 -11.527 -4.780 1.000 14.154 39 ALA B CA 1
ATOM 2250 C C . ALA B 1 13 ? 1.883 -11.873 -5.970 1.000 13.486 39 ALA B C 1
ATOM 2251 O O . ALA B 1 13 ? 1.420 -11.766 -7.143 1.000 15.986 39 ALA B O 1
ATOM 2253 N N . ASP B 1 14 ? 3.146 -12.221 -5.697 1.000 15.304 40 ASP B N 1
ATOM 2254 C CA A ASP B 1 14 ? 4.181 -12.383 -6.761 0.600 16.070 40 ASP B CA 1
ATOM 2255 C CA B ASP B 1 14 ? 4.185 -12.408 -6.745 0.400 15.680 40 ASP B CA 1
ATOM 2256 C C . ASP B 1 14 ? 3.694 -13.401 -7.805 1.000 16.561 40 ASP B C 1
ATOM 2257 O O . ASP B 1 14 ? 3.886 -13.162 -9.029 1.000 20.072 40 ASP B O 1
ATOM 2266 N N . ALA B 1 15 ? 3.063 -14.484 -7.362 1.000 18.294 41 ALA B N 1
ATOM 2267 C CA . ALA B 1 15 ? 2.663 -15.568 -8.285 1.000 18.859 41 ALA B CA 1
ATOM 2268 C C . ALA B 1 15 ? 1.418 -15.178 -9.089 1.000 18.797 41 ALA B C 1
ATOM 2269 O O . ALA B 1 15 ? 1.126 -15.865 -10.081 1.000 21.908 41 ALA B O 1
ATOM 2271 N N . ARG B 1 16 ? 0.733 -14.088 -8.720 1.000 19.256 42 ARG B N 1
ATOM 2272 C CA A ARG B 1 16 ? -0.532 -13.626 -9.353 0.600 19.240 42 ARG B CA 1
ATOM 2273 C CA B ARG B 1 16 ? -0.532 -13.665 -9.381 0.400 20.347 42 ARG B CA 1
ATOM 2274 C C . ARG B 1 16 ? -0.265 -12.495 -10.349 1.000 19.188 42 ARG B C 1
ATOM 2275 O O . ARG B 1 16 ? -1.233 -12.024 -10.961 1.000 24.467 42 ARG B O 1
ATOM 2290 N N . LEU B 1 17 ? 0.987 -12.062 -10.503 1.000 20.239 43 LEU B N 1
ATOM 2291 C CA . LEU B 1 17 ? 1.303 -10.956 -11.452 1.000 20.455 43 LEU B CA 1
ATOM 2292 C C . LEU B 1 17 ? 1.105 -11.430 -12.891 1.000 21.733 43 LEU B C 1
ATOM 2293 O O . LEU B 1 17 ? 1.525 -12.558 -13.242 1.000 25.407 43 LEU B O 1
ATOM 2298 N N . ASN B 1 18 ? 0.510 -10.567 -13.711 1.000 23.141 44 ASN B N 1
ATOM 2299 C CA . ASN B 1 18 ? 0.332 -10.825 -15.157 1.000 23.526 44 ASN B CA 1
ATOM 2300 C C . ASN B 1 18 ? 1.693 -10.634 -15.827 1.000 23.363 44 ASN B C 1
ATOM 2301 O O . ASN B 1 18 ? 2.621 -10.110 -15.222 1.000 22.672 44 ASN B O 1
ATOM 2306 N N . PRO B 1 19 ? 1.878 -11.085 -17.088 1.000 25.923 45 PRO B N 1
ATOM 2307 C CA . PRO B 1 19 ? 3.190 -10.998 -17.732 1.000 24.901 45 PRO B CA 1
ATOM 2308 C C . PRO B 1 19 ? 3.802 -9.589 -17.773 1.000 22.189 45 PRO B C 1
ATOM 2309 O O . PRO B 1 19 ? 5.014 -9.467 -17.603 1.000 24.850 45 PRO B O 1
ATOM 2313 N N . THR B 1 20 ? 2.980 -8.563 -17.996 1.000 24.148 46 THR B N 1
ATOM 2314 C CA . THR B 1 20 ? 3.444 -7.155 -18.133 1.000 24.872 46 THR B CA 1
ATOM 2315 C C . THR B 1 20 ? 3.951 -6.676 -16.765 1.000 22.028 46 THR B C 1
ATOM 2316 O O . THR B 1 20 ? 5.080 -6.172 -16.678 1.000 23.357 46 THR B O 1
ATOM 2320 N N . ALA B 1 21 ? 3.185 -6.915 -15.705 1.000 22.365 47 ALA B N 1
ATOM 2321 C CA . ALA B 1 21 ? 3.578 -6.525 -14.331 1.000 21.757 47 ALA B CA 1
ATOM 2322 C C . ALA B 1 21 ? 4.783 -7.363 -13.874 1.000 22.300 47 ALA B C 1
ATOM 2323 O O . ALA B 1 21 ? 5.710 -6.816 -13.249 1.000 23.375 47 ALA B O 1
ATOM 2325 N N . ARG B 1 22 ? 4.802 -8.657 -14.193 1.000 21.888 48 ARG B N 1
ATOM 2326 C CA A ARG B 1 22 ? 5.952 -9.549 -13.858 0.700 23.310 48 ARG B CA 1
ATOM 2327 C CA B ARG B 1 22 ? 5.950 -9.531 -13.846 0.300 22.953 48 ARG B CA 1
ATOM 2328 C C . ARG B 1 22 ? 7.245 -8.936 -14.417 1.000 20.325 48 ARG B C 1
ATOM 2329 O O . ARG B 1 22 ? 8.247 -8.838 -13.667 1.000 19.453 48 ARG B O 1
ATOM 2344 N N . ALA B 1 23 ? 7.251 -8.598 -15.708 1.000 20.962 49 ALA B N 1
ATOM 2345 C CA . ALA B 1 23 ? 8.462 -8.074 -16.370 1.000 21.857 49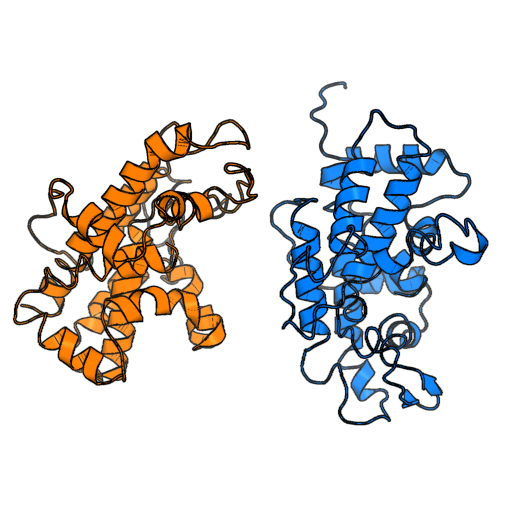 ALA B CA 1
ATOM 2346 C C . ALA B 1 23 ? 8.887 -6.761 -15.707 1.000 19.055 49 ALA B C 1
ATOM 2347 O O . ALA B 1 23 ? 10.096 -6.607 -15.419 1.000 21.756 49 ALA B O 1
ATOM 2349 N N . GLU B 1 24 ? 7.941 -5.866 -15.406 1.000 22.181 50 GLU B N 1
ATOM 2350 C CA . GLU B 1 24 ? 8.303 -4.525 -14.872 1.000 21.697 50 GLU B CA 1
ATOM 2351 C C . GLU B 1 24 ? 8.759 -4.662 -13.410 1.000 20.621 50 GLU B C 1
ATOM 2352 O O . GLU B 1 24 ? 9.796 -4.050 -13.031 1.000 21.449 50 GLU B O 1
ATOM 2358 N N . VAL B 1 25 ? 8.064 -5.468 -12.611 1.000 19.068 51 VAL B N 1
ATOM 2359 C CA . VAL B 1 25 ? 8.526 -5.758 -11.231 1.000 19.155 51 VAL B CA 1
ATOM 2360 C C . VAL B 1 25 ? 9.940 -6.355 -11.286 1.000 19.636 51 VAL B C 1
ATOM 2361 O O . VAL B 1 25 ? 10.810 -5.880 -10.550 1.000 19.766 51 VAL B O 1
ATOM 2365 N N . ASP B 1 26 ? 10.191 -7.356 -12.139 1.000 20.647 52 ASP B N 1
ATOM 2366 C CA . ASP B 1 26 ? 11.530 -7.997 -12.200 1.000 23.042 52 ASP B CA 1
ATOM 2367 C C . ASP B 1 26 ? 12.592 -6.971 -12.615 1.000 18.646 52 ASP B C 1
ATOM 2368 O O . ASP B 1 26 ? 13.717 -7.002 -12.056 1.000 21.161 52 ASP B O 1
ATOM 2373 N N . ARG B 1 27 ? 12.254 -6.065 -13.534 1.000 20.678 53 ARG B N 1
ATOM 2374 C CA . ARG B 1 27 ? 13.207 -5.041 -14.038 1.000 23.250 53 ARG B CA 1
ATOM 2375 C C . ARG B 1 27 ? 13.558 -4.086 -12.890 1.000 21.355 53 ARG B C 1
ATOM 2376 O O . ARG B 1 27 ? 14.767 -3.830 -12.680 1.000 24.676 53 ARG B O 1
ATOM 2384 N N . LEU B 1 28 ? 12.570 -3.634 -12.108 1.000 22.506 54 LEU B N 1
ATOM 2385 C CA . LEU B 1 28 ? 12.853 -2.729 -10.971 1.000 22.211 54 LEU B CA 1
ATOM 2386 C C . LEU B 1 28 ? 13.668 -3.496 -9.924 1.000 20.014 54 LEU B C 1
ATOM 2387 O O . LEU B 1 28 ? 14.657 -2.957 -9.437 1.000 22.709 54 LEU B O 1
ATOM 2392 N N . LEU B 1 29 ? 13.277 -4.724 -9.589 1.000 21.124 55 LEU B N 1
ATOM 2393 C CA . LEU B 1 29 ? 14.021 -5.502 -8.568 1.000 22.357 55 LEU B CA 1
ATOM 2394 C C . LEU B 1 29 ? 15.469 -5.749 -9.009 1.000 20.376 55 LEU B C 1
ATOM 2395 O O . LEU B 1 29 ? 16.348 -5.769 -8.123 1.000 23.159 55 LEU B O 1
ATOM 2400 N N . ALA B 1 30 ? 15.718 -5.958 -10.307 1.000 23.543 56 ALA B N 1
ATOM 2401 C CA . ALA B 1 30 ? 17.059 -6.316 -10.829 1.000 25.078 56 ALA B CA 1
ATOM 2402 C C . ALA B 1 30 ? 18.054 -5.172 -10.590 1.000 27.228 56 ALA B C 1
ATOM 2403 O O . ALA B 1 30 ? 19.275 -5.434 -10.649 1.000 31.198 56 ALA B O 1
ATOM 2405 N N . THR B 1 31 ? 17.581 -3.944 -10.342 1.000 25.185 57 THR B N 1
ATOM 2406 C CA . THR B 1 31 ? 18.473 -2.780 -10.094 1.000 29.852 57 THR B CA 1
ATOM 2407 C C . THR B 1 31 ? 19.070 -2.882 -8.688 1.000 27.317 57 THR B C 1
ATOM 2408 O O . THR B 1 31 ? 19.991 -2.125 -8.399 1.000 29.171 57 THR B O 1
ATOM 2412 N N . GLU B 1 32 ? 18.538 -3.758 -7.834 1.000 26.800 58 GLU B N 1
ATOM 2413 C CA . GLU B 1 32 ? 19.089 -3.971 -6.474 1.000 26.553 58 GLU B CA 1
ATOM 2414 C C . GLU B 1 32 ? 19.493 -5.426 -6.288 1.000 30.819 58 GLU B C 1
ATOM 2415 O O . GLU B 1 32 ? 18.634 -6.310 -6.287 1.000 28.798 58 GLU B O 1
ATOM 2421 N N . PRO B 1 33 ? 20.809 -5.692 -6.112 1.000 36.441 59 PRO B N 1
ATOM 2422 C CA . PRO B 1 33 ? 21.308 -7.039 -5.844 1.000 37.541 59 PRO B CA 1
ATOM 2423 C C . PRO B 1 33 ? 20.449 -7.793 -4.822 1.000 39.063 59 PRO B C 1
ATOM 2424 O O . PRO B 1 33 ? 20.142 -7.231 -3.772 1.000 40.198 59 PRO B O 1
ATOM 2428 N N . ASP B 1 34 ? 20.044 -9.012 -5.186 1.000 37.985 60 ASP B N 1
ATOM 2429 C CA . ASP B 1 34 ? 19.409 -10.011 -4.287 1.000 42.526 60 ASP B CA 1
ATOM 2430 C C . ASP B 1 34 ? 17.980 -9.599 -3.914 1.000 36.957 60 ASP B C 1
ATOM 2431 O O . ASP B 1 34 ? 17.435 -10.214 -2.985 1.000 41.968 60 ASP B O 1
ATOM 2436 N N . ALA B 1 35 ? 17.367 -8.625 -4.600 1.000 29.356 61 ALA B N 1
ATOM 2437 C CA . ALA B 1 35 ? 15.997 -8.177 -4.255 1.000 23.944 61 ALA B CA 1
ATOM 2438 C C . ALA B 1 35 ? 14.944 -9.060 -4.945 1.000 22.215 61 ALA B C 1
ATOM 2439 O O . ALA B 1 35 ? 15.015 -9.263 -6.171 1.000 24.395 61 ALA B O 1
ATOM 2441 N N . THR B 1 36 ? 13.968 -9.529 -4.165 1.000 21.718 62 THR B N 1
ATOM 2442 C CA . THR B 1 36 ? 12.721 -10.163 -4.660 1.000 19.163 62 THR B CA 1
ATOM 2443 C C . THR B 1 36 ? 11.521 -9.431 -4.053 1.000 17.878 62 THR B C 1
ATOM 2444 O O . THR B 1 36 ? 11.703 -8.653 -3.092 1.000 19.013 62 THR B O 1
ATOM 2448 N N . LEU B 1 37 ? 10.316 -9.687 -4.561 1.000 17.082 63 LEU B N 1
ATOM 2449 C CA . LEU B 1 37 ? 9.135 -9.013 -3.966 1.000 17.115 63 LEU B CA 1
ATOM 2450 C C . LEU B 1 37 ? 9.039 -9.391 -2.487 1.000 16.971 63 LEU B C 1
ATOM 2451 O O . LEU B 1 37 ? 8.679 -8.536 -1.655 1.000 17.757 63 LEU B O 1
ATOM 2456 N N . ALA B 1 38 ? 9.305 -10.663 -2.160 1.000 16.570 64 ALA B N 1
ATOM 2457 C CA . ALA B 1 38 ? 9.264 -11.134 -0.768 1.000 16.642 64 ALA B CA 1
ATOM 2458 C C . ALA B 1 38 ? 10.362 -10.449 0.041 1.000 15.610 64 ALA B C 1
ATOM 2459 O O . ALA B 1 38 ? 10.066 -10.013 1.161 1.000 17.528 64 ALA B O 1
ATOM 2461 N N . SER B 1 39 ? 11.596 -10.375 -0.471 1.000 16.063 65 SER B N 1
ATOM 2462 C CA . SER B 1 39 ? 12.733 -9.933 0.376 1.000 16.805 65 SER B CA 1
ATOM 2463 C C . SER B 1 39 ? 12.573 -8.448 0.721 1.000 16.653 65 SER B C 1
ATOM 2464 O O . SER B 1 39 ? 13.031 -8.053 1.813 1.000 19.795 65 SER B O 1
ATOM 2467 N N . ILE B 1 40 ? 11.970 -7.660 -0.174 1.000 15.347 66 ILE B N 1
ATOM 2468 C CA . ILE B 1 40 ? 11.765 -6.202 0.069 1.000 16.009 66 ILE B CA 1
ATOM 2469 C C . ILE B 1 40 ? 10.530 -5.956 0.951 1.000 15.244 66 ILE B C 1
ATOM 2470 O O . ILE B 1 40 ? 10.353 -4.837 1.403 1.000 15.250 66 ILE B O 1
ATOM 2475 N N . ALA B 1 41 ? 9.665 -6.941 1.173 1.000 14.699 67 ALA B N 1
ATOM 2476 C CA . ALA B 1 41 ? 8.371 -6.674 1.823 1.000 13.979 67 ALA B CA 1
ATOM 2477 C C . ALA B 1 41 ? 8.546 -6.128 3.243 1.000 13.731 67 ALA B C 1
ATOM 2478 O O . ALA B 1 41 ? 7.772 -5.261 3.630 1.000 13.571 67 ALA B O 1
ATOM 2480 N N . PRO B 1 42 ? 9.494 -6.601 4.082 1.000 13.806 68 PRO B N 1
ATOM 2481 C CA . PRO B 1 42 ? 9.702 -5.998 5.406 1.000 14.663 68 PRO B CA 1
ATOM 2482 C C . PRO B 1 42 ? 10.493 -4.687 5.473 1.000 14.704 68 PRO B C 1
ATOM 2483 O O . PRO B 1 42 ? 10.586 -4.118 6.560 1.000 15.287 68 PRO B O 1
ATOM 2487 N N . TRP B 1 43 ? 11.035 -4.242 4.343 1.000 15.370 69 TRP B N 1
ATOM 2488 C CA . TRP B 1 43 ? 12.029 -3.145 4.310 1.000 15.527 69 TRP B CA 1
ATOM 2489 C C . TRP B 1 43 ? 11.504 -1.911 5.036 1.000 14.213 69 TRP B C 1
ATOM 2490 O O . TRP B 1 43 ? 12.290 -1.277 5.745 1.000 16.046 69 TRP B O 1
ATOM 2501 N N . ALA B 1 44 ? 10.250 -1.534 4.814 1.000 14.397 70 ALA B N 1
ATOM 2502 C CA . ALA B 1 44 ? 9.694 -0.276 5.370 1.000 13.807 70 ALA B CA 1
ATOM 2503 C C . ALA B 1 44 ? 9.745 -0.289 6.905 1.000 15.063 70 ALA B C 1
ATOM 2504 O O . ALA B 1 44 ? 9.711 0.797 7.502 1.000 17.107 70 ALA B O 1
ATOM 2506 N N . ASP B 1 45 ? 9.802 -1.460 7.540 1.000 14.590 71 ASP B N 1
ATOM 2507 C CA . ASP B 1 45 ? 9.871 -1.561 9.023 1.000 15.288 71 ASP B CA 1
ATOM 2508 C C . ASP B 1 45 ? 11.325 -1.509 9.512 1.000 17.714 71 ASP B C 1
ATOM 2509 O O . ASP B 1 45 ? 11.522 -1.500 10.745 1.000 20.824 71 ASP B O 1
ATOM 2514 N N . GLN B 1 46 ? 12.302 -1.485 8.601 1.000 18.603 72 GLN B N 1
ATOM 2515 C CA . GLN B 1 46 ? 13.735 -1.683 8.936 1.000 20.449 72 GLN B CA 1
ATOM 2516 C C . GLN B 1 46 ? 14.524 -0.384 8.725 1.000 23.949 72 GLN B C 1
ATOM 2517 O O . GLN B 1 46 ? 15.751 -0.469 8.692 1.000 28.429 72 GLN B O 1
ATOM 2523 N N . LEU B 1 47 ? 13.862 0.773 8.606 1.000 22.215 73 LEU B N 1
ATOM 2524 C CA . LEU B 1 47 ? 14.530 2.025 8.159 1.000 25.903 73 LEU B CA 1
ATOM 2525 C C . LEU B 1 47 ? 15.322 2.694 9.294 1.000 31.777 73 LEU B C 1
ATOM 2526 O O . LEU B 1 47 ? 16.259 3.453 8.959 1.000 39.206 73 LEU B O 1
ATOM 2531 N N . ARG B 1 48 ? 15.014 2.443 10.568 1.000 35.304 74 ARG B N 1
ATOM 2532 C CA . ARG B 1 48 ? 15.833 2.978 11.698 1.000 36.319 74 ARG B CA 1
ATOM 2533 C C . ARG B 1 48 ? 17.312 2.683 11.405 1.000 39.213 74 ARG B C 1
ATOM 2534 O O . ARG B 1 48 ? 18.144 3.612 11.514 1.000 46.084 74 ARG B O 1
ATOM 2542 N N . ALA B 1 49 ? 17.610 1.447 10.994 1.000 39.767 75 ALA B N 1
ATOM 2543 C CA . ALA B 1 49 ? 18.954 0.978 10.583 1.000 43.539 75 ALA B CA 1
ATOM 2544 C C . ALA B 1 49 ? 19.284 1.478 9.169 1.000 44.060 75 ALA B C 1
ATOM 2545 O O . ALA B 1 49 ? 20.376 2.047 8.980 1.000 49.358 75 ALA B O 1
ATOM 2547 N N . LYS B 1 50 ? 18.377 1.273 8.205 1.000 41.055 76 LYS B N 1
ATOM 2548 C CA . LYS B 1 50 ? 18.693 1.402 6.754 1.000 42.377 76 LYS B CA 1
ATOM 2549 C C . LYS B 1 50 ? 18.715 2.876 6.325 1.000 40.429 76 LYS B C 1
ATOM 2550 O O . LYS B 1 50 ? 19.572 3.220 5.500 1.000 47.367 76 LYS B O 1
ATOM 2556 N N . ASP B 1 51 ? 17.809 3.712 6.846 1.000 35.422 77 ASP B N 1
ATOM 2557 C CA . ASP B 1 51 ? 17.610 5.116 6.386 1.000 36.094 77 ASP B CA 1
ATOM 2558 C C . ASP B 1 51 ? 16.805 5.854 7.452 1.000 31.492 77 ASP B C 1
ATOM 2559 O O . ASP B 1 51 ? 15.592 6.024 7.306 1.000 28.128 77 ASP B O 1
ATOM 2564 N N . PRO B 1 52 ? 17.447 6.296 8.558 1.000 36.339 78 PRO B N 1
ATOM 2565 C CA . PRO B 1 52 ? 16.744 6.928 9.681 1.000 37.694 78 PRO B CA 1
ATOM 2566 C C . PRO B 1 52 ? 15.823 8.106 9.321 1.000 35.374 78 PRO B C 1
ATOM 2567 O O . PRO B 1 52 ? 14.766 8.209 9.905 1.000 33.813 78 PRO B O 1
ATOM 2571 N N . GLY B 1 53 ? 16.257 8.980 8.406 1.000 35.149 79 GLY B N 1
ATOM 2572 C CA . GLY B 1 53 ? 15.471 10.146 7.956 1.000 32.359 79 GLY B CA 1
ATOM 2573 C C . GLY B 1 53 ? 14.152 9.719 7.338 1.000 31.491 79 GLY B C 1
ATOM 2574 O O . GLY B 1 53 ? 13.093 10.237 7.751 1.000 31.906 79 GLY B O 1
ATOM 2575 N N . LEU B 1 54 ? 14.205 8.787 6.386 1.000 29.485 80 LEU B N 1
ATOM 2576 C CA . LEU B 1 54 ? 12.993 8.223 5.748 1.000 26.729 80 LEU B CA 1
ATOM 2577 C C . LEU B 1 54 ? 12.161 7.484 6.802 1.000 22.707 80 LEU B C 1
ATOM 2578 O O . LEU B 1 54 ? 10.929 7.615 6.767 1.000 23.059 80 LEU B O 1
ATOM 2583 N N . GLY B 1 55 ? 12.818 6.777 7.720 1.000 23.462 81 GLY B N 1
ATOM 2584 C CA . GLY B 1 55 ? 12.170 6.071 8.843 1.000 25.618 81 GLY B CA 1
ATOM 2585 C C . GLY B 1 55 ? 11.313 7.017 9.663 1.000 25.142 81 GLY B C 1
ATOM 2586 O O . GLY B 1 55 ? 10.164 6.662 9.959 1.000 26.722 81 GLY B O 1
ATOM 2587 N N . ARG B 1 56 ? 11.836 8.199 10.002 1.000 26.579 82 ARG B N 1
ATOM 2588 C CA . ARG B 1 56 ? 11.092 9.190 10.819 1.000 26.512 82 ARG B CA 1
ATOM 2589 C C . ARG B 1 56 ? 9.935 9.732 9.974 1.000 25.602 82 ARG B C 1
ATOM 2590 O O . ARG B 1 56 ? 8.813 9.806 10.501 1.000 28.051 82 ARG B O 1
ATOM 2598 N N . ARG B 1 57 ? 10.200 10.063 8.704 1.000 22.998 83 ARG B N 1
ATOM 2599 C CA . ARG B 1 57 ? 9.218 10.677 7.771 1.000 24.711 83 ARG B CA 1
ATOM 2600 C C . ARG B 1 57 ? 8.030 9.719 7.599 1.000 18.685 83 ARG B C 1
ATOM 2601 O O . ARG B 1 57 ? 6.900 10.196 7.460 1.000 21.258 83 ARG B O 1
ATOM 2609 N N . SER B 1 58 ? 8.277 8.406 7.559 1.000 18.586 84 SER B N 1
ATOM 2610 C CA . SER B 1 58 ? 7.285 7.394 7.115 1.000 16.910 84 SER B CA 1
ATOM 2611 C C . SER B 1 58 ? 6.744 6.512 8.252 1.000 16.457 84 SER B C 1
ATOM 2612 O O . SER B 1 58 ? 5.899 5.655 7.954 1.000 16.271 84 SER B O 1
ATOM 2615 N N . ALA B 1 59 ? 7.159 6.676 9.505 1.000 18.979 85 ALA B N 1
ATOM 2616 C CA . ALA B 1 59 ? 6.704 5.782 10.603 1.000 17.879 85 ALA B CA 1
ATOM 2617 C C . ALA B 1 59 ? 5.173 5.772 10.702 1.000 17.067 85 ALA B C 1
ATOM 2618 O O . ALA B 1 59 ? 4.566 4.682 10.918 1.000 17.357 85 ALA B O 1
ATOM 2620 N N . GLY B 1 60 ? 4.545 6.933 10.558 1.000 16.679 86 GLY B N 1
ATOM 2621 C CA . GLY B 1 60 ? 3.086 7.057 10.688 1.000 15.423 86 GLY B CA 1
ATOM 2622 C C . GLY B 1 60 ? 2.364 6.466 9.497 1.000 13.153 86 GLY B C 1
ATOM 2623 O O . GLY B 1 60 ? 1.152 6.314 9.574 1.000 14.103 86 GLY B O 1
ATOM 2624 N N . TRP B 1 61 ? 3.067 6.171 8.397 1.000 13.890 87 TRP B N 1
ATOM 2625 C CA . TRP B 1 61 ? 2.407 5.676 7.173 1.000 12.904 87 TRP B CA 1
ATOM 2626 C C . TRP B 1 61 ? 1.929 4.237 7.365 1.000 12.515 87 TRP B C 1
ATOM 2627 O O . TRP B 1 61 ? 1.237 3.742 6.483 1.000 13.019 87 TRP B O 1
ATOM 2638 N N . HIS B 1 62 ? 2.291 3.581 8.465 1.000 11.513 88 HIS B N 1
ATOM 2639 C CA . HIS B 1 62 ? 2.003 2.142 8.625 1.000 11.409 88 HIS B CA 1
ATOM 2640 C C . HIS B 1 62 ? 0.602 1.895 9.184 1.000 11.613 88 HIS B C 1
ATOM 2641 O O . HIS B 1 62 ? 0.178 0.732 9.230 1.000 11.921 88 HIS B O 1
ATOM 2648 N N . TYR B 1 63 ? -0.103 2.918 9.622 1.000 11.375 89 TYR B N 1
ATOM 2649 C CA . TYR B 1 63 ? -1.383 2.710 10.341 1.000 11.401 89 TYR B CA 1
ATOM 2650 C C . TYR B 1 63 ? -2.281 3.923 10.133 1.000 10.221 89 TYR B C 1
ATOM 2651 O O . TYR B 1 63 ? -1.884 4.965 9.580 1.000 11.205 89 TYR B O 1
ATOM 2660 N N . VAL B 1 64 ? -3.505 3.766 10.592 1.000 11.999 90 VAL B N 1
ATOM 2661 C CA . VAL B 1 64 ? -4.485 4.866 10.635 1.000 11.654 90 VAL B CA 1
ATOM 2662 C C . VAL B 1 64 ? -5.394 4.591 11.818 1.000 11.822 90 VAL B C 1
ATOM 2663 O O . VAL B 1 64 ? -5.778 3.445 12.028 1.000 16.473 90 VAL B O 1
ATOM 2667 N N . ASN B 1 65 ? -5.695 5.609 12.587 1.000 11.075 91 ASN B N 1
ATOM 2668 C CA . ASN B 1 65 ? -6.487 5.445 13.831 1.000 10.628 91 ASN B CA 1
ATOM 2669 C C . ASN B 1 65 ? -7.914 5.899 13.538 1.000 11.476 91 ASN B C 1
ATOM 2670 O O . ASN B 1 65 ? -8.197 7.098 13.693 1.000 15.683 91 ASN B O 1
ATOM 2675 N N . ILE B 1 66 ? -8.793 4.973 13.169 1.000 10.978 92 ILE B N 1
ATOM 2676 C CA . ILE B 1 66 ? -10.205 5.305 12.817 1.000 11.611 92 ILE B CA 1
ATOM 2677 C C . ILE B 1 66 ? -11.205 4.622 13.752 1.000 9.901 92 ILE B C 1
ATOM 2678 O O . ILE B 1 66 ? -12.414 4.876 13.581 1.000 12.516 92 ILE B O 1
ATOM 2683 N N . ALA B 1 67 ? -10.780 3.793 14.698 1.000 11.027 93 ALA B N 1
ATOM 2684 C CA . ALA B 1 67 ? -11.766 3.061 15.513 1.000 10.336 93 ALA B CA 1
ATOM 2685 C C . ALA B 1 67 ? -12.527 4.003 16.450 1.000 10.541 93 ALA B C 1
ATOM 2686 O O . ALA B 1 67 ? -13.694 3.714 16.717 1.000 12.830 93 ALA B O 1
ATOM 2688 N N . GLU B 1 68 ? -11.918 5.095 16.926 1.000 10.832 94 GLU B N 1
ATOM 2689 C CA . GLU B 1 68 ? -12.687 6.040 17.772 1.000 11.478 94 GLU B CA 1
ATOM 2690 C C . GLU B 1 68 ? -13.957 6.477 17.036 1.000 12.239 94 GLU B C 1
ATOM 2691 O O . GLU B 1 68 ? -14.982 6.690 17.707 1.000 14.340 94 GLU B O 1
ATOM 2697 N N . ASP B 1 69 ? -13.863 6.653 15.718 1.000 12.665 95 ASP B N 1
ATOM 2698 C CA . ASP B 1 69 ? -14.970 7.182 14.885 1.000 14.958 95 ASP B CA 1
ATOM 2699 C C . ASP B 1 69 ? -15.666 6.055 14.115 1.000 14.899 95 ASP B C 1
ATOM 2700 O O . ASP B 1 69 ? -16.125 6.290 12.986 1.000 17.156 95 ASP B O 1
ATOM 2705 N N . ASN B 1 70 ? -15.762 4.886 14.740 1.000 15.006 96 ASN B N 1
ATOM 2706 C CA A ASN B 1 70 ? -16.566 3.759 14.209 0.500 16.346 96 ASN B CA 1
ATOM 2707 C CA B ASN B 1 70 ? -16.535 3.722 14.233 0.500 16.085 96 ASN B CA 1
ATOM 2708 C C . ASN B 1 70 ? -16.100 3.410 12.792 1.000 14.789 96 ASN B C 1
ATOM 2709 O O . ASN B 1 70 ? -16.953 3.020 11.961 1.000 16.624 96 ASN B O 1
ATOM 2718 N N . CYS B 1 71 ? -14.799 3.512 12.532 1.000 13.154 97 CYS B N 1
ATOM 2719 C CA . CYS B 1 71 ? -14.196 3.004 11.282 1.000 14.013 97 CYS B CA 1
ATOM 2720 C C . CYS B 1 71 ? -14.714 3.798 10.078 1.000 14.449 97 CYS B C 1
ATOM 2721 O O . CYS B 1 71 ? -14.754 3.251 8.967 1.000 16.531 97 CYS B O 1
ATOM 2724 N N . HIS B 1 72 ? -14.999 5.087 10.271 1.000 14.238 98 HIS B N 1
ATOM 2725 C CA . HIS B 1 72 ? -15.398 6.005 9.183 1.000 15.402 98 HIS B CA 1
ATOM 2726 C C . HIS B 1 72 ? -14.271 7.010 8.978 1.000 15.452 98 HIS B C 1
ATOM 2727 O O . HIS B 1 72 ? -14.131 7.952 9.779 1.000 17.431 98 HIS B O 1
ATOM 2734 N N . TYR B 1 73 ? -13.448 6.767 7.974 1.000 15.838 99 TYR B N 1
ATOM 2735 C CA . TYR B 1 73 ? -12.222 7.543 7.696 1.000 14.897 99 TYR B CA 1
ATOM 2736 C C . TYR B 1 73 ? -12.571 8.922 7.120 1.000 15.576 99 TYR B C 1
ATOM 2737 O O . TYR B 1 73 ? -13.423 9.045 6.209 1.000 17.511 99 TYR B O 1
ATOM 2746 N N . GLU B 1 74 ? -11.882 9.932 7.626 1.000 16.395 100 GLU B N 1
ATOM 2747 C CA . GLU B 1 74 ? -11.902 11.326 7.119 1.000 18.313 100 GLU B CA 1
ATOM 2748 C C . GLU B 1 74 ? -10.454 11.825 7.061 1.000 17.432 100 GLU B C 1
ATOM 2749 O O . GLU B 1 74 ? -9.824 11.961 8.111 1.000 19.181 100 GLU B O 1
ATOM 2755 N N . ALA B 1 75 ? -9.915 12.087 5.879 1.000 18.036 101 ALA B N 1
ATOM 2756 C CA . ALA B 1 75 ? -8.485 12.404 5.724 1.000 18.367 101 ALA B CA 1
ATOM 2757 C C . ALA B 1 75 ? -8.077 13.616 6.561 1.000 16.691 101 ALA B C 1
ATOM 2758 O O . ALA B 1 75 ? -7.029 13.576 7.197 1.000 17.938 101 ALA B O 1
ATOM 2760 N N . PRO B 1 76 ? -8.829 14.738 6.624 1.000 18.328 102 PRO B N 1
ATOM 2761 C CA . PRO B 1 76 ? -8.366 15.865 7.441 1.000 19.576 102 PRO B CA 1
ATOM 2762 C C . PRO B 1 76 ? -8.248 15.566 8.946 1.000 20.904 102 PRO B C 1
ATOM 2763 O O . PRO B 1 76 ? -7.377 16.126 9.613 1.000 25.593 102 PRO B O 1
ATOM 2767 N N . LYS B 1 77 ? -9.101 14.681 9.445 1.000 20.167 103 LYS B N 1
ATOM 2768 C CA . LYS B 1 77 ? -9.192 14.345 10.893 1.000 20.767 103 LYS B CA 1
ATOM 2769 C C . LYS B 1 77 ? -8.207 13.223 11.239 1.000 19.578 103 LYS B C 1
ATOM 2770 O O . LYS B 1 77 ? -7.455 13.339 12.245 1.000 22.125 103 LYS B O 1
ATOM 2776 N N . HIS B 1 78 ? -8.195 12.172 10.438 1.000 17.796 104 HIS B N 1
ATOM 2777 C CA . HIS B 1 78 ? -7.430 10.943 10.751 1.000 18.576 104 HIS B CA 1
ATOM 2778 C C . HIS B 1 78 ? -6.088 10.916 10.036 1.000 18.266 104 HIS B C 1
ATOM 2779 O O . HIS B 1 78 ? -5.288 9.993 10.283 1.000 19.269 104 HIS B O 1
ATOM 2786 N N . CYS B 1 79 ? -5.825 11.849 9.133 1.000 18.789 105 CYS B N 1
ATOM 2787 C CA A CYS B 1 79 ? -4.613 11.768 8.293 0.700 18.958 105 CYS B CA 1
ATOM 2788 C CA B CYS B 1 79 ? -4.598 11.772 8.304 0.300 20.048 105 CYS B CA 1
ATOM 2789 C C . CYS B 1 79 ? -4.020 13.165 8.086 1.000 18.510 105 CYS B C 1
ATOM 2790 O O . CYS B 1 79 ? -3.663 13.496 6.948 1.000 18.694 105 CYS B O 1
ATOM 2795 N N . ARG B 1 80 ? -3.898 13.925 9.159 1.000 20.286 106 ARG B N 1
ATOM 2796 C CA . ARG B 1 80 ? -3.260 15.265 9.077 1.000 20.060 106 ARG B CA 1
ATOM 2797 C C . ARG B 1 80 ? -1.904 15.132 8.372 1.000 17.018 106 ARG B C 1
ATOM 2798 O O . ARG B 1 80 ? -1.126 14.222 8.686 1.000 18.536 106 ARG B O 1
ATOM 2806 N N . ASN B 1 81 ? -1.627 16.018 7.420 1.000 17.056 107 ASN B N 1
ATOM 2807 C CA . ASN B 1 81 ? -0.353 16.082 6.662 1.000 16.782 107 ASN B CA 1
ATOM 2808 C C . ASN B 1 81 ? -0.152 14.822 5.809 1.000 15.786 107 ASN B C 1
ATOM 2809 O O . ASN B 1 81 ? 0.976 14.602 5.342 1.000 16.551 107 ASN B O 1
ATOM 2814 N N . GLY B 1 82 ? -1.202 14.036 5.577 1.000 16.239 108 GLY B N 1
ATOM 2815 C CA . GLY B 1 82 ? -1.100 12.809 4.771 1.000 16.457 108 GLY B CA 1
ATOM 2816 C C . GLY B 1 82 ? -0.390 11.703 5.521 1.000 15.755 108 GLY B C 1
ATOM 2817 O O . GLY B 1 82 ? -0.079 10.682 4.912 1.000 16.402 108 GLY B O 1
ATOM 2818 N N . ASN B 1 83 ? -0.170 11.878 6.819 1.000 15.868 109 ASN B N 1
ATOM 2819 C CA . ASN B 1 83 ? 0.682 10.983 7.628 1.000 16.242 109 ASN B CA 1
ATOM 2820 C C . ASN B 1 83 ? -0.165 9.830 8.177 1.000 14.647 109 ASN B C 1
ATOM 2821 O O . ASN B 1 83 ? -0.397 9.747 9.397 1.000 16.666 109 ASN B O 1
ATOM 2826 N N . CYS B 1 84 ? -0.599 8.945 7.290 1.000 13.097 110 CYS B N 1
ATOM 2827 C CA A CYS B 1 84 ? -1.270 7.683 7.664 0.700 13.274 110 CYS B CA 1
ATOM 2828 C CA B CYS B 1 84 ? -1.427 7.750 7.613 0.300 13.133 110 CYS B CA 1
ATOM 2829 C C . CYS B 1 84 ? -1.316 6.770 6.445 1.000 11.914 110 CYS B C 1
ATOM 2830 O O . CYS B 1 84 ? -0.957 7.182 5.330 1.000 13.347 110 CYS B O 1
ATOM 2835 N N . ILE B 1 85 ? -1.686 5.522 6.683 1.000 11.795 111 ILE B N 1
ATOM 2836 C CA . ILE B 1 85 ? -1.512 4.490 5.635 1.000 11.700 111 ILE B CA 1
ATOM 2837 C C . ILE B 1 85 ? -2.430 4.736 4.441 1.000 12.187 111 ILE B C 1
ATOM 2838 O O . ILE B 1 85 ? -2.063 4.333 3.316 1.000 13.572 111 ILE B O 1
ATOM 2843 N N . VAL B 1 86 ? -3.605 5.313 4.632 1.000 12.361 112 VAL B N 1
ATOM 2844 C CA . VAL B 1 86 ? -4.551 5.483 3.496 1.000 13.630 112 VAL B CA 1
ATOM 2845 C C . VAL B 1 86 ? -3.918 6.414 2.453 1.000 13.761 112 VAL B C 1
ATOM 2846 O O . VAL B 1 86 ? -3.809 6.058 1.279 1.000 13.776 112 VAL B O 1
ATOM 2850 N N . GLU B 1 87 ? -3.503 7.596 2.889 1.000 13.826 113 GLU B N 1
ATOM 2851 C CA . GLU B 1 87 ? -2.928 8.590 1.965 1.000 14.305 113 GLU B CA 1
ATOM 2852 C C . GLU B 1 87 ? -1.541 8.149 1.491 1.000 14.163 113 GLU B C 1
ATOM 2853 O O . GLU B 1 87 ? -1.218 8.405 0.326 1.000 15.345 113 GLU B O 1
ATOM 2859 N N . ALA B 1 88 ? -0.729 7.518 2.337 1.000 14.060 114 ALA B N 1
ATOM 2860 C CA . ALA B 1 88 ? 0.625 7.061 1.938 1.000 14.696 114 ALA B CA 1
ATOM 2861 C C . ALA B 1 88 ? 0.501 5.976 0.862 1.000 13.870 114 ALA B C 1
ATOM 2862 O O . ALA B 1 88 ? 1.240 6.014 -0.142 1.000 15.103 114 ALA B O 1
ATOM 2864 N N . LEU B 1 89 ? -0.424 5.027 1.015 1.000 13.182 115 LEU B N 1
ATOM 2865 C CA . LEU B 1 89 ? -0.573 3.979 -0.016 1.000 13.239 115 LEU B CA 1
ATOM 2866 C C . LEU B 1 89 ? -1.027 4.602 -1.336 1.000 13.873 115 LEU B C 1
ATOM 2867 O O . LEU B 1 89 ? -0.473 4.251 -2.384 1.000 14.804 115 LEU B O 1
ATOM 2872 N N . LYS B 1 90 ? -1.971 5.537 -1.297 1.000 15.013 116 LYS B N 1
ATOM 2873 C CA . LYS B 1 90 ? -2.420 6.237 -2.523 1.000 15.443 116 LYS B CA 1
ATOM 2874 C C . LYS B 1 90 ? -1.228 6.910 -3.206 1.000 14.597 116 LYS B C 1
ATOM 2875 O O . LYS B 1 90 ? -1.051 6.754 -4.418 1.000 15.055 116 LYS B O 1
ATOM 2881 N N . ALA B 1 91 ? -0.454 7.693 -2.457 1.000 14.725 117 ALA B N 1
ATOM 2882 C CA . ALA B 1 91 ? 0.652 8.481 -3.037 1.000 15.190 117 ALA B CA 1
ATOM 2883 C C . ALA B 1 91 ? 1.705 7.523 -3.599 1.000 15.075 117 ALA B C 1
ATOM 2884 O O . ALA B 1 91 ? 2.180 7.760 -4.716 1.000 16.036 117 ALA B O 1
ATOM 2886 N N . GLN B 1 92 ? 2.064 6.471 -2.849 1.000 13.980 118 GLN B N 1
ATOM 2887 C CA . GLN B 1 92 ? 3.161 5.582 -3.308 1.000 14.687 118 GLN B CA 1
ATOM 2888 C C . GLN B 1 92 ? 2.697 4.790 -4.538 1.000 14.519 118 GLN B C 1
ATOM 2889 O O . GLN B 1 92 ? 3.553 4.502 -5.421 1.000 15.980 118 GLN B O 1
ATOM 2895 N N . SER B 1 93 ? 1.390 4.538 -4.672 1.000 14.339 119 SER B N 1
ATOM 2896 C CA . SER B 1 93 ? 0.790 3.900 -5.872 1.000 14.808 119 SER B CA 1
ATOM 2897 C C . SER B 1 93 ? 0.952 4.828 -7.080 1.000 15.920 119 SER B C 1
ATOM 2898 O O . SER B 1 93 ? 1.329 4.368 -8.186 1.000 17.635 119 SER B O 1
ATOM 2901 N N . THR B 1 94 ? 0.701 6.124 -6.896 1.000 16.247 120 THR B N 1
ATOM 2902 C CA . THR B 1 94 ? 0.873 7.121 -7.978 1.000 16.171 120 THR B CA 1
ATOM 2903 C C . THR B 1 94 ? 2.347 7.178 -8.395 1.000 14.978 120 THR B C 1
ATOM 2904 O O . THR B 1 94 ? 2.631 7.159 -9.597 1.000 17.152 120 THR B O 1
ATOM 2908 N N . ILE B 1 95 ? 3.263 7.277 -7.434 1.000 15.859 121 ILE B N 1
ATOM 2909 C CA . ILE B 1 95 ? 4.730 7.367 -7.696 1.000 16.632 121 ILE B CA 1
ATOM 2910 C C . ILE B 1 95 ? 5.184 6.110 -8.443 1.000 15.860 121 ILE B C 1
ATOM 2911 O O . ILE B 1 95 ? 5.894 6.205 -9.466 1.000 18.209 121 ILE B O 1
ATOM 2916 N N . LEU B 1 96 ? 4.765 4.940 -7.974 1.000 16.681 122 LEU B N 1
ATOM 2917 C CA . LEU B 1 96 ? 5.175 3.662 -8.612 1.000 16.025 122 LEU B CA 1
ATOM 2918 C C . LEU B 1 96 ? 4.768 3.671 -10.091 1.000 15.482 122 LEU B C 1
ATOM 2919 O O . LEU B 1 96 ? 5.530 3.168 -10.947 1.000 18.236 122 LEU B O 1
ATOM 2924 N N . GLY B 1 97 ? 3.573 4.179 -10.390 1.000 16.529 123 GLY B N 1
ATOM 2925 C CA . GLY B 1 97 ? 3.018 4.202 -11.754 1.000 18.053 123 GLY B CA 1
ATOM 2926 C C . GLY B 1 97 ? 3.653 5.254 -12.660 1.000 18.109 123 GLY B C 1
ATOM 2927 O O . GLY B 1 97 ? 3.351 5.242 -13.866 1.000 21.060 123 GLY B O 1
ATOM 2928 N N . ASP B 1 98 ? 4.461 6.173 -12.121 1.000 16.838 124 ASP B N 1
ATOM 2929 C CA . ASP B 1 98 ? 5.025 7.302 -12.901 1.000 17.541 124 ASP B CA 1
ATOM 2930 C C . ASP B 1 98 ? 6.294 6.823 -13.618 1.000 17.231 124 ASP B C 1
ATOM 2931 O O . ASP B 1 98 ? 7.408 6.845 -13.014 1.000 17.349 124 ASP B O 1
ATOM 2936 N N . ARG B 1 99 ? 6.158 6.458 -14.895 1.000 18.971 125 ARG B N 1
ATOM 2937 C CA . ARG B 1 99 ? 7.265 5.845 -15.663 1.000 19.691 125 ARG B CA 1
ATOM 2938 C C . ARG B 1 99 ? 8.329 6.904 -15.984 1.000 19.685 125 ARG B C 1
ATOM 2939 O O . ARG B 1 99 ? 9.404 6.517 -16.440 1.000 22.430 125 ARG B O 1
ATOM 2947 N N . SER B 1 100 ? 8.073 8.187 -15.734 1.000 18.740 126 SER B N 1
ATOM 2948 C CA . SER B 1 100 ? 9.062 9.254 -16.021 1.000 18.350 126 SER B CA 1
ATOM 2949 C C . SER B 1 100 ? 10.119 9.302 -14.917 1.000 18.103 126 SER B C 1
ATOM 2950 O O . SER B 1 100 ? 11.116 10.028 -15.081 1.000 22.592 126 SER B O 1
ATOM 2953 N N . LEU B 1 101 ? 9.874 8.638 -13.778 1.000 17.367 127 LEU B N 1
ATOM 2954 C CA . LEU B 1 101 ? 10.810 8.695 -12.631 1.000 16.326 127 LEU B CA 1
ATOM 2955 C C . LEU B 1 101 ? 11.958 7.718 -12.837 1.000 17.593 127 LEU B C 1
ATOM 2956 O O . LEU B 1 101 ? 11.868 6.831 -13.712 1.000 21.292 127 LEU B O 1
ATOM 2961 N N . THR B 1 102 ? 13.002 7.866 -12.026 1.000 19.051 128 THR B N 1
ATOM 2962 C CA . THR B 1 102 ? 14.169 6.953 -12.046 1.000 19.847 128 THR B CA 1
ATOM 2963 C C . THR B 1 102 ? 13.768 5.576 -11.523 1.000 19.894 128 THR B C 1
ATOM 2964 O O . THR B 1 102 ? 12.759 5.431 -10.789 1.000 19.951 128 THR B O 1
ATOM 2968 N N . ASP B 1 103 ? 14.552 4.577 -11.903 1.000 20.820 129 ASP B N 1
ATOM 2969 C CA . ASP B 1 103 ? 14.367 3.210 -11.371 1.000 20.921 129 ASP B CA 1
ATOM 2970 C C . ASP B 1 103 ? 14.446 3.241 -9.839 1.000 22.144 129 ASP B C 1
ATOM 2971 O O . ASP B 1 103 ? 13.658 2.533 -9.203 1.000 24.133 129 ASP B O 1
ATOM 2976 N N . GLY B 1 104 ? 15.376 4.008 -9.258 1.000 22.288 130 GLY B N 1
ATOM 2977 C CA . GLY B 1 104 ? 15.540 4.094 -7.792 1.000 23.083 130 GLY B CA 1
ATOM 2978 C C . GLY B 1 104 ? 14.290 4.641 -7.120 1.000 21.362 130 GLY B C 1
ATOM 2979 O O . GLY B 1 104 ? 13.865 4.103 -6.078 1.000 22.406 130 GLY B O 1
ATOM 2980 N N . GLU B 1 105 ? 13.692 5.667 -7.713 1.000 20.982 131 GLU B N 1
ATOM 2981 C CA . GLU B 1 105 ? 12.462 6.301 -7.179 1.000 20.176 131 GLU B CA 1
ATOM 2982 C C . GLU B 1 105 ? 11.303 5.304 -7.249 1.000 18.335 131 GLU B C 1
ATOM 2983 O O . GLU B 1 105 ? 10.533 5.192 -6.267 1.000 18.781 131 GLU B O 1
ATOM 2989 N N . ARG B 1 106 ? 11.162 4.604 -8.372 1.000 18.136 132 ARG B N 1
ATOM 2990 C CA . ARG B 1 106 ? 10.024 3.670 -8.566 1.000 17.723 132 ARG B CA 1
ATOM 2991 C C . ARG B 1 106 ? 10.238 2.425 -7.708 1.000 17.167 132 ARG B C 1
ATOM 2992 O O . ARG B 1 106 ? 9.248 1.926 -7.137 1.000 17.625 132 ARG B O 1
ATOM 3000 N N . LEU B 1 107 ? 11.473 1.947 -7.564 1.000 18.393 133 LEU B N 1
ATOM 3001 C CA . LEU B 1 107 ? 11.734 0.771 -6.691 1.000 18.433 133 LEU B CA 1
ATOM 3002 C C . LEU B 1 107 ? 11.409 1.139 -5.239 1.000 18.032 133 LEU B C 1
ATOM 3003 O O . LEU B 1 107 ? 10.779 0.316 -4.532 1.000 18.277 133 LEU B O 1
ATOM 3008 N N . GLN B 1 108 ? 11.765 2.349 -4.785 1.000 19.106 134 GLN B N 1
ATOM 3009 C CA . GLN B 1 108 ? 11.414 2.752 -3.402 1.000 17.449 134 GLN B CA 1
ATOM 3010 C C . GLN B 1 108 ? 9.879 2.742 -3.219 1.000 15.564 134 GLN B C 1
ATOM 3011 O O . GLN B 1 108 ? 9.374 2.215 -2.204 1.000 15.682 134 GLN B O 1
ATOM 3017 N N . ALA B 1 109 ? 9.130 3.293 -4.173 1.000 16.179 135 ALA B N 1
ATOM 3018 C CA . ALA B 1 109 ? 7.649 3.272 -4.134 1.000 16.095 135 ALA B CA 1
ATOM 3019 C C . ALA B 1 109 ? 7.133 1.829 -4.143 1.000 15.046 135 ALA B C 1
ATOM 3020 O O . ALA B 1 109 ? 6.208 1.523 -3.392 1.000 15.523 135 ALA B O 1
ATOM 3022 N N . LEU B 1 110 ? 7.729 0.929 -4.913 1.000 15.647 136 LEU B N 1
ATOM 3023 C CA . LEU B 1 110 ? 7.318 -0.496 -4.908 1.000 14.798 136 LEU B CA 1
ATOM 3024 C C . LEU B 1 110 ? 7.483 -1.085 -3.508 1.000 13.423 136 LEU B C 1
ATOM 3025 O O . LEU B 1 110 ? 6.567 -1.810 -3.030 1.000 15.490 136 LEU B O 1
ATOM 3030 N N . LYS B 1 111 ? 8.611 -0.812 -2.863 1.000 14.047 137 LYS B N 1
ATOM 3031 C CA . LYS B 1 111 ? 8.855 -1.322 -1.487 1.000 15.420 137 LYS B CA 1
ATOM 3032 C C . LYS B 1 111 ? 7.744 -0.824 -0.559 1.000 14.355 137 LYS B C 1
ATOM 3033 O O . LYS B 1 111 ? 7.229 -1.609 0.273 1.000 14.743 137 LYS B O 1
ATOM 3039 N N . PHE B 1 112 ? 7.387 0.458 -0.648 1.000 13.812 138 PHE B N 1
ATOM 3040 C CA . PHE B 1 112 ? 6.305 0.975 0.218 1.000 14.140 138 PHE B CA 1
ATOM 3041 C C . PHE B 1 112 ? 4.977 0.326 -0.155 1.000 12.542 138 PHE B C 1
ATOM 3042 O O . PHE B 1 112 ? 4.247 -0.034 0.755 1.000 13.238 138 PHE B O 1
ATOM 3050 N N . VAL B 1 113 ? 4.643 0.229 -1.434 1.000 12.491 139 VAL B N 1
ATOM 3051 C CA . VAL B 1 113 ? 3.334 -0.340 -1.830 1.000 12.889 139 VAL B CA 1
ATOM 3052 C C . VAL B 1 113 ? 3.240 -1.784 -1.320 1.000 12.976 139 VAL B C 1
ATOM 3053 O O . VAL B 1 113 ? 2.206 -2.165 -0.758 1.000 13.946 139 VAL B O 1
ATOM 3057 N N . VAL B 1 114 ? 4.280 -2.580 -1.529 1.000 12.981 140 VAL B N 1
ATOM 3058 C CA . VAL B 1 114 ? 4.255 -3.999 -1.091 1.000 12.074 140 VAL B CA 1
ATOM 3059 C C . VAL B 1 114 ? 4.003 -4.049 0.417 1.000 11.623 140 VAL B C 1
ATOM 3060 O O . VAL B 1 114 ? 3.154 -4.833 0.889 1.000 11.915 140 VAL B O 1
ATOM 3064 N N . HIS B 1 115 ? 4.723 -3.234 1.179 1.000 11.805 141 HIS B N 1
ATOM 3065 C CA . HIS B 1 115 ? 4.614 -3.266 2.653 1.000 11.211 141 HIS B CA 1
ATOM 3066 C C . HIS B 1 115 ? 3.225 -2.783 3.074 1.000 11.094 141 HIS B C 1
ATOM 3067 O O . HIS B 1 115 ? 2.608 -3.400 3.966 1.000 11.773 141 HIS B O 1
ATOM 3074 N N . LEU B 1 116 ? 2.819 -1.628 2.541 1.000 11.481 142 LEU B N 1
ATOM 3075 C CA . LEU B 1 116 ? 1.602 -0.958 3.041 1.000 11.908 142 LEU B CA 1
ATOM 3076 C C . LEU B 1 116 ? 0.345 -1.725 2.623 1.000 10.964 142 LEU B C 1
ATOM 3077 O O . LEU B 1 116 ? -0.618 -1.704 3.402 1.000 11.024 142 LEU B O 1
ATOM 3082 N N . VAL B 1 117 ? 0.321 -2.413 1.491 1.000 11.175 143 VAL B N 1
ATOM 3083 C CA . VAL B 1 117 ? -0.879 -3.253 1.237 1.000 11.528 143 VAL B CA 1
ATOM 3084 C C . VAL B 1 117 ? -0.942 -4.323 2.334 1.000 11.510 143 VAL B C 1
ATOM 3085 O O . VAL B 1 117 ? -2.048 -4.649 2.809 1.000 12.284 143 VAL B O 1
ATOM 3089 N N . GLY B 1 118 ? 0.205 -4.836 2.773 1.000 10.829 144 GLY B N 1
ATOM 3090 C CA . GLY B 1 118 ? 0.203 -5.753 3.923 1.000 10.989 144 GLY B CA 1
ATOM 3091 C C . GLY B 1 118 ? -0.357 -5.080 5.163 1.000 9.625 144 GLY B C 1
ATOM 3092 O O . GLY B 1 118 ? -1.326 -5.564 5.765 1.000 10.516 144 GLY B O 1
ATOM 3093 N N . ASP B 1 119 ? 0.216 -3.957 5.575 1.000 9.902 145 ASP B N 1
ATOM 3094 C CA . ASP B 1 119 ? -0.172 -3.340 6.861 1.000 9.469 145 ASP B CA 1
ATOM 3095 C C . ASP B 1 119 ? -1.645 -2.918 6.845 1.000 8.783 145 ASP B C 1
ATOM 3096 O O . ASP B 1 119 ? -2.281 -2.997 7.904 1.000 9.908 145 ASP B O 1
ATOM 3101 N N . ILE B 1 120 ? -2.162 -2.455 5.723 1.000 9.350 146 ILE B N 1
ATOM 3102 C CA . ILE B 1 120 ? -3.547 -1.915 5.681 1.000 10.680 146 ILE B CA 1
ATOM 3103 C C . ILE B 1 120 ? -4.551 -3.061 5.865 1.000 10.512 146 ILE B C 1
ATOM 3104 O O . ILE B 1 120 ? -5.740 -2.769 6.065 1.000 10.862 146 ILE B O 1
ATOM 3109 N N . HIS B 1 121 ? -4.104 -4.314 5.738 1.000 9.804 147 HIS B N 1
ATOM 3110 C CA . HIS B 1 121 ? -4.935 -5.520 5.968 1.000 9.871 147 HIS B CA 1
ATOM 3111 C C . HIS B 1 121 ? -4.731 -6.108 7.370 1.000 9.443 147 HIS B C 1
ATOM 3112 O O . HIS B 1 121 ? -5.349 -7.153 7.659 1.000 9.961 147 HIS B O 1
ATOM 3119 N N . GLN B 1 122 ? -3.875 -5.526 8.208 1.000 8.858 148 GLN B N 1
ATOM 3120 C CA . GLN B 1 122 ? -3.710 -5.994 9.594 1.000 8.809 148 GLN B CA 1
ATOM 3121 C C . GLN B 1 122 ? -4.732 -5.215 10.406 1.000 9.119 148 GLN B C 1
ATOM 3122 O O . GLN B 1 122 ? -4.594 -3.992 10.546 1.000 9.566 148 GLN B O 1
ATOM 3128 N N . PRO B 1 123 ? -5.787 -5.861 10.945 1.000 9.055 149 PRO B N 1
ATOM 3129 C CA . PRO B 1 123 ? -6.826 -5.132 11.683 1.000 8.970 149 PRO B CA 1
ATOM 3130 C C . PRO B 1 123 ? -6.316 -4.090 12.683 1.000 8.828 149 PRO B C 1
ATOM 3131 O O . PRO B 1 123 ? -6.871 -2.993 12.750 1.000 9.909 149 PRO B O 1
ATOM 3135 N N . MET B 1 124 ? -5.272 -4.434 13.450 1.000 8.645 150 MET B N 1
ATOM 3136 C CA A MET B 1 124 ? -4.820 -3.539 14.534 0.800 8.687 150 MET B CA 1
ATOM 3137 C CA B MET B 1 124 ? -4.726 -3.590 14.548 0.200 9.551 150 MET B CA 1
ATOM 3138 C C . MET B 1 124 ? -3.973 -2.370 13.994 1.000 9.276 150 MET B C 1
ATOM 3139 O O . MET B 1 124 ? -3.626 -1.473 14.770 1.000 12.496 150 MET B O 1
ATOM 3148 N N . HIS B 1 125 ? -3.701 -2.341 12.705 1.000 8.688 151 HIS B N 1
ATOM 3149 C CA . HIS B 1 125 ? -3.134 -1.153 12.039 1.000 8.678 151 HIS B CA 1
ATOM 3150 C C . HIS B 1 125 ? -4.227 -0.150 11.649 1.000 9.271 151 HIS B C 1
ATOM 3151 O O . HIS B 1 125 ? -3.865 0.891 11.059 1.000 10.575 151 HIS B O 1
ATOM 3158 N N . ALA B 1 126 ? -5.491 -0.407 11.984 1.000 9.640 152 ALA B N 1
ATOM 3159 C CA . ALA B 1 126 ? -6.611 0.500 11.656 1.000 10.141 152 ALA B CA 1
ATOM 3160 C C . ALA B 1 126 ? -7.528 0.658 12.870 1.000 9.091 152 ALA B C 1
ATOM 3161 O O . ALA B 1 126 ? -8.726 0.913 12.692 1.000 12.745 152 ALA B O 1
ATOM 3163 N N . GLY B 1 127 ? -6.965 0.533 14.065 1.000 10.048 153 GLY B N 1
ATOM 3164 C CA . GLY B 1 127 ? -7.728 0.560 15.312 1.000 9.857 153 GLY B CA 1
ATOM 3165 C C . GLY B 1 127 ? -7.766 1.922 15.985 1.000 9.010 153 GLY B C 1
ATOM 3166 O O . GLY B 1 127 ? -7.959 2.959 15.347 1.000 10.105 153 GLY B O 1
ATOM 3167 N N . TYR B 1 128 ? -7.695 1.901 17.309 1.000 9.075 154 TYR B N 1
ATOM 3168 C CA . TYR B 1 128 ? -7.817 3.121 18.130 1.000 9.363 154 TYR B CA 1
ATOM 3169 C C . TYR B 1 128 ? -6.485 3.874 18.219 1.000 9.629 154 TYR B C 1
ATOM 3170 O O . TYR B 1 128 ? -5.410 3.271 18.396 1.000 11.571 154 TYR B O 1
ATOM 3179 N N . ALA B 1 129 ? -6.572 5.204 18.278 1.000 10.370 155 ALA B N 1
ATOM 3180 C CA . ALA B 1 129 ? -5.445 6.044 18.723 1.000 11.020 155 ALA B CA 1
ATOM 3181 C C . ALA B 1 129 ? -5.147 5.777 20.195 1.000 10.236 155 ALA B C 1
ATOM 3182 O O . ALA B 1 129 ? -3.952 5.729 20.586 1.000 11.595 155 ALA B O 1
ATOM 3184 N N . HIS B 1 130 ? -6.175 5.673 21.026 1.000 9.662 156 HIS B N 1
ATOM 3185 C CA . HIS B 1 130 ? -5.956 5.787 22.487 1.000 9.884 156 HIS B CA 1
ATOM 3186 C C . HIS B 1 130 ? -5.149 4.608 23.022 1.000 9.428 156 HIS B C 1
ATOM 3187 O O . HIS B 1 130 ? -4.457 4.793 24.053 1.000 10.489 156 HIS B O 1
ATOM 3194 N N . ASP B 1 131 ? -5.215 3.437 22.402 1.000 8.369 157 ASP B N 1
ATOM 3195 C CA . ASP B 1 131 ? -4.419 2.279 22.853 1.000 8.268 157 ASP B CA 1
ATOM 3196 C C . ASP B 1 131 ? -3.348 1.928 21.825 1.000 8.031 157 ASP B C 1
ATOM 3197 O O . ASP B 1 131 ? -2.764 0.840 21.910 1.000 9.000 157 ASP B O 1
ATOM 3202 N N . LYS B 1 132 ? -3.049 2.847 20.920 1.000 9.178 158 LYS B N 1
ATOM 3203 C CA A LYS B 1 132 ? -1.970 2.641 19.927 0.600 10.423 158 LYS B CA 1
ATOM 3204 C CA B LYS B 1 132 ? -2.030 2.685 19.845 0.400 10.633 158 LYS B CA 1
ATOM 3205 C C . LYS B 1 132 ? -2.228 1.341 19.145 1.000 9.160 158 LYS B C 1
ATOM 3206 O O . LYS B 1 132 ? -1.297 0.484 19.077 1.000 11.076 158 LYS B O 1
ATOM 3217 N N . GLY B 1 133 ? -3.431 1.158 18.595 1.000 8.988 159 GLY B N 1
ATOM 3218 C CA . GLY B 1 133 ? -3.703 -0.053 17.809 1.000 9.453 159 GLY B CA 1
ATOM 3219 C C . GLY B 1 133 ? -3.541 -1.315 18.639 1.000 8.502 159 GLY B C 1
ATOM 3220 O O . GLY B 1 133 ? -3.106 -2.348 18.111 1.000 10.303 159 GLY B O 1
ATOM 3221 N N . GLY B 1 134 ? -3.863 -1.250 19.921 1.000 7.781 160 GLY B N 1
ATOM 3222 C CA . GLY B 1 134 ? -3.797 -2.397 20.837 1.000 8.289 160 GLY B CA 1
ATOM 3223 C C . GLY B 1 134 ? -2.435 -2.573 21.468 1.000 8.093 160 GLY B C 1
ATOM 3224 O O . GLY B 1 134 ? -2.276 -3.468 22.326 1.000 9.302 160 GLY B O 1
ATOM 3225 N N . ASN B 1 135 ? -1.448 -1.763 21.103 1.000 8.474 161 ASN B N 1
ATOM 3226 C CA A ASN B 1 135 ? -0.108 -1.881 21.737 0.700 9.172 161 ASN B CA 1
ATOM 3227 C CA B ASN B 1 135 ? -0.103 -1.884 21.718 0.300 10.207 161 ASN B CA 1
ATOM 3228 C C . ASN B 1 135 ? -0.203 -1.675 23.242 1.000 10.076 161 ASN B C 1
ATOM 3229 O O . ASN B 1 135 ? 0.595 -2.270 23.963 1.000 11.381 161 ASN B O 1
ATOM 3238 N N . ASP B 1 136 ? -1.108 -0.819 23.696 1.000 9.186 162 ASP B N 1
ATOM 3239 C CA . ASP B 1 136 ? -1.235 -0.525 25.135 1.000 9.973 162 ASP B CA 1
ATOM 3240 C C . ASP B 1 136 ? -1.934 -1.646 25.887 1.000 10.093 162 ASP B C 1
ATOM 3241 O O . ASP B 1 136 ? -1.934 -1.576 27.122 1.000 13.073 162 ASP B O 1
ATOM 3246 N N . PHE B 1 137 ? -2.565 -2.593 25.205 1.000 8.381 163 PHE B N 1
ATOM 3247 C CA . PHE B 1 137 ? -3.262 -3.710 25.873 1.000 7.820 163 PHE B CA 1
ATOM 3248 C C . PHE B 1 137 ? -2.239 -4.810 26.085 1.000 7.934 163 PHE B C 1
ATOM 3249 O O . PHE B 1 137 ? -2.016 -5.643 25.194 1.000 8.240 163 PHE B O 1
ATOM 3257 N N . GLN B 1 138 ? -1.591 -4.761 27.237 1.000 8.348 164 GLN B N 1
ATOM 3258 C CA A GLN B 1 138 ? -0.586 -5.779 27.585 0.700 9.229 164 GLN B CA 1
ATOM 3259 C CA B GLN B 1 138 ? -0.588 -5.754 27.689 0.300 10.354 164 GLN B CA 1
ATOM 3260 C C . GLN B 1 138 ? -1.324 -7.024 28.077 1.000 10.314 164 GLN B C 1
ATOM 3261 O O . GLN B 1 138 ? -2.304 -6.920 28.853 1.000 11.588 164 GLN B O 1
ATOM 3272 N N . LEU B 1 139 ? -0.840 -8.160 27.645 1.000 8.958 165 LEU B N 1
ATOM 3273 C CA . LEU B 1 139 ? -1.459 -9.409 28.090 1.000 10.889 165 LEU B CA 1
ATOM 3274 C C . LEU B 1 139 ? -0.434 -10.541 28.001 1.000 9.809 165 LEU B C 1
ATOM 3275 O O . LEU B 1 139 ? 0.713 -10.376 27.517 1.000 10.419 165 LEU B O 1
ATOM 3280 N N . GLN B 1 140 ? -0.806 -11.653 28.594 1.000 9.608 166 GLN B N 1
ATOM 3281 C CA A GLN B 1 140 ? 0.024 -12.876 28.576 0.500 10.158 166 GLN B CA 1
ATOM 3282 C CA B GLN B 1 140 ? 0.004 -12.884 28.608 0.500 10.081 166 GLN B CA 1
ATOM 3283 C C . GLN B 1 140 ? -0.603 -13.832 27.580 1.000 10.406 166 GLN B C 1
ATOM 3284 O O . GLN B 1 140 ? -1.816 -14.064 27.664 1.000 12.122 166 GLN B O 1
ATOM 3295 N N . PHE B 1 141 ? 0.201 -14.273 26.638 1.000 10.338 167 PHE B N 1
ATOM 3296 C CA . PHE B 1 141 ? -0.255 -15.186 25.583 1.000 10.898 167 PHE B CA 1
ATOM 3297 C C . PHE B 1 141 ? 0.509 -16.457 25.789 1.000 13.250 167 PHE B C 1
ATOM 3298 O O . PHE B 1 141 ? 1.733 -16.476 25.586 1.000 14.991 167 PHE B O 1
ATOM 3306 N N . GLY B 1 142 ? -0.167 -17.458 26.327 1.000 14.403 168 GLY B N 1
ATOM 3307 C CA . GLY B 1 142 ? 0.546 -18.614 26.876 1.000 15.626 168 GLY B CA 1
ATOM 3308 C C . GLY B 1 142 ? 1.501 -18.162 27.961 1.000 13.794 168 GLY B C 1
ATOM 3309 O O . GLY B 1 142 ? 1.035 -17.524 28.904 1.000 16.794 168 GLY B O 1
ATOM 3310 N N . ASN B 1 143 ? 2.779 -18.445 27.804 1.000 12.764 169 ASN B N 1
ATOM 3311 C CA . ASN B 1 143 ? 3.842 -18.087 28.776 1.000 11.755 169 ASN B CA 1
ATOM 3312 C C . ASN B 1 143 ? 4.700 -16.912 28.270 1.000 13.115 169 ASN B C 1
ATOM 3313 O O . ASN B 1 143 ? 5.929 -16.861 28.569 1.000 14.846 169 ASN B O 1
ATOM 3318 N N . ARG B 1 144 ? 4.150 -16.018 27.477 1.000 15.639 170 ARG B N 1
ATOM 3319 C CA . ARG B 1 144 ? 4.933 -14.870 26.975 1.000 18.272 170 ARG B CA 1
ATOM 3320 C C . ARG B 1 144 ? 4.139 -13.591 27.237 1.000 14.023 170 ARG B C 1
ATOM 3321 O O . ARG B 1 144 ? 2.947 -13.556 26.947 1.000 14.816 170 ARG B O 1
ATOM 3329 N N . GLY B 1 145 ? 4.796 -12.562 27.753 1.000 16.332 171 GLY B N 1
ATOM 3330 C CA . GLY B 1 145 ? 4.204 -11.224 27.830 1.000 13.979 171 GLY B CA 1
ATOM 3331 C C . GLY B 1 145 ? 4.228 -10.583 26.460 1.000 12.863 171 GLY B C 1
ATOM 3332 O O . GLY B 1 145 ? 5.300 -10.513 25.841 1.000 16.580 171 GLY B O 1
ATOM 3333 N N . THR B 1 146 ? 3.086 -10.095 26.003 1.000 11.104 172 THR B N 1
ATOM 3334 C CA . THR B 1 146 ? 2.983 -9.429 24.700 1.000 10.244 172 THR B CA 1
ATOM 3335 C C . THR B 1 146 ? 1.893 -8.367 24.812 1.000 8.656 172 THR B C 1
ATOM 3336 O O . THR B 1 146 ? 1.577 -7.873 25.917 1.000 9.772 172 THR B O 1
ATOM 3340 N N . ASN B 1 147 ? 1.362 -7.985 23.678 1.000 9.472 173 ASN B N 1
ATOM 3341 C CA . ASN B 1 147 ? 0.262 -7.006 23.634 1.000 8.183 173 ASN B CA 1
ATOM 3342 C C . ASN B 1 147 ? -0.640 -7.367 22.460 1.000 7.035 173 ASN B C 1
ATOM 3343 O O . ASN B 1 147 ? -0.260 -8.173 21.600 1.000 7.831 173 ASN B O 1
ATOM 3348 N N . LEU B 1 148 ? -1.829 -6.794 22.434 1.000 6.981 174 LEU B N 1
ATOM 3349 C CA . LEU B 1 148 ? -2.834 -7.176 21.424 1.000 6.871 174 LEU B CA 1
ATOM 3350 C C . LEU B 1 148 ? -2.343 -6.836 20.021 1.000 7.542 174 LEU B C 1
ATOM 3351 O O . LEU B 1 148 ? -2.632 -7.580 19.066 1.000 7.716 174 LEU B O 1
ATOM 3356 N N . HIS B 1 149 ? -1.587 -5.737 19.864 1.000 7.611 175 HIS B N 1
ATOM 3357 C CA . HIS B 1 149 ? -1.070 -5.372 18.529 1.000 7.620 175 HIS B CA 1
ATOM 3358 C C . HIS B 1 149 ? -0.113 -6.461 18.032 1.000 8.217 175 HIS B C 1
ATOM 3359 O O . HIS B 1 149 ? -0.235 -6.948 16.888 1.000 8.616 175 HIS B O 1
ATOM 3366 N N . SER B 1 150 ? 0.893 -6.761 18.842 1.000 8.483 176 SER B N 1
ATOM 3367 C CA . SER B 1 150 ? 1.929 -7.757 18.485 1.000 9.209 176 SER B CA 1
ATOM 3368 C C . SER B 1 150 ? 1.287 -9.128 18.264 1.000 8.743 176 SER B C 1
ATOM 3369 O O . SER B 1 150 ? 1.758 -9.913 17.416 1.000 9.055 176 SER B O 1
ATOM 3372 N N . LEU B 1 151 ? 0.272 -9.449 19.051 1.000 8.269 177 LEU B N 1
ATOM 3373 C CA . LEU B 1 151 ? -0.455 -10.740 18.920 1.000 8.183 177 LEU B CA 1
ATOM 3374 C C . LEU B 1 151 ? -0.955 -10.902 17.480 1.000 7.921 177 LEU B C 1
ATOM 3375 O O . LEU B 1 151 ? -0.866 -11.991 16.895 1.000 9.344 177 LEU B O 1
ATOM 3380 N N . TRP B 1 152 ? -1.485 -9.830 16.910 1.000 8.185 178 TRP B N 1
ATOM 3381 C CA . TRP B 1 152 ? -1.972 -9.815 15.513 1.000 8.199 178 TRP B CA 1
ATOM 3382 C C . TRP B 1 152 ? -0.832 -9.654 14.502 1.000 8.044 178 TRP B C 1
ATOM 3383 O O . TRP B 1 152 ? -0.897 -10.268 13.432 1.000 9.420 178 TRP B O 1
ATOM 3394 N N . ASP B 1 153 ? 0.195 -8.859 14.798 1.000 8.394 179 ASP B N 1
ATOM 3395 C CA . ASP B 1 153 ? 1.314 -8.686 13.847 1.000 8.789 179 ASP B CA 1
ATOM 3396 C C . ASP B 1 153 ? 2.058 -10.002 13.622 1.000 9.041 179 ASP B C 1
ATOM 3397 O O . ASP B 1 153 ? 2.457 -10.273 12.471 1.000 9.982 179 ASP B O 1
ATOM 3402 N N . SER B 1 154 ? 2.259 -10.783 14.680 1.000 10.117 180 SER B N 1
ATOM 3403 C CA . SER B 1 154 ? 3.090 -12.010 14.575 1.000 10.727 180 SER B CA 1
ATOM 3404 C C . SER B 1 154 ? 2.759 -13.083 15.600 1.000 8.521 180 SER B C 1
ATOM 3405 O O . SER B 1 154 ? 3.071 -14.228 15.295 1.000 10.868 180 SER B O 1
ATOM 3408 N N . GLY B 1 155 ? 2.246 -12.773 16.796 1.000 9.646 181 GLY B N 1
ATOM 3409 C CA . GLY B 1 155 ? 2.162 -13.814 17.825 1.000 9.650 181 GLY B CA 1
ATOM 3410 C C . GLY B 1 155 ? 1.326 -14.999 17.363 1.000 9.269 181 GLY B C 1
ATOM 3411 O O . GLY B 1 155 ? 1.773 -16.168 17.495 1.000 10.956 181 GLY B O 1
ATOM 3412 N N . MET B 1 156 ? 0.135 -14.758 16.811 1.000 9.137 182 MET B N 1
ATOM 3413 C CA . MET B 1 156 ? -0.704 -15.881 16.335 1.000 10.166 182 MET B CA 1
ATOM 3414 C C . MET B 1 156 ? -0.044 -16.563 15.126 1.000 10.145 182 MET B C 1
ATOM 3415 O O . MET B 1 156 ? -0.045 -17.800 15.072 1.000 11.280 182 MET B O 1
ATOM 3420 N N . LEU B 1 157 ? 0.496 -15.822 14.172 1.000 10.384 183 LEU B N 1
ATOM 3421 C CA . LEU B 1 157 ? 1.148 -16.460 13.004 1.000 10.824 183 LEU B CA 1
ATOM 3422 C C . LEU B 1 157 ? 2.270 -17.377 13.483 1.000 10.533 183 LEU B C 1
ATOM 3423 O O . LEU B 1 157 ? 2.469 -18.484 12.917 1.000 13.419 183 LEU B O 1
ATOM 3428 N N . ASN B 1 158 ? 3.014 -16.954 14.501 1.000 10.810 184 ASN B N 1
ATOM 3429 C CA . ASN B 1 158 ? 4.202 -17.705 14.974 1.000 12.400 184 ASN B CA 1
ATOM 3430 C C . ASN B 1 158 ? 3.774 -19.069 15.541 1.000 12.937 184 ASN B C 1
ATOM 3431 O O . ASN B 1 158 ? 4.614 -19.985 15.557 1.000 13.654 184 ASN B O 1
ATOM 3436 N N . THR B 1 159 ? 2.523 -19.226 15.981 1.000 11.518 185 THR B N 1
ATOM 3437 C CA . THR B 1 159 ? 2.064 -20.501 16.594 1.000 12.526 185 THR B CA 1
ATOM 3438 C C . THR B 1 159 ? 2.059 -21.624 15.549 1.000 12.311 185 THR B C 1
ATOM 3439 O O . THR B 1 159 ? 2.069 -22.798 15.943 1.000 15.623 185 THR B O 1
ATOM 3443 N N . ARG B 1 160 ? 2.011 -21.310 14.251 1.000 12.927 186 ARG B N 1
ATOM 3444 C CA . ARG B 1 160 ? 2.110 -22.364 13.218 1.000 14.226 186 ARG B CA 1
ATOM 3445 C C . ARG B 1 160 ? 3.500 -23.007 13.225 1.000 14.549 186 ARG B C 1
ATOM 3446 O O . ARG B 1 160 ? 3.606 -24.148 12.726 1.000 15.982 186 ARG B O 1
ATOM 3454 N N . LYS B 1 161 ? 4.545 -22.283 13.652 1.000 15.296 187 LYS B N 1
ATOM 3455 C CA . LYS B 1 161 ? 5.943 -22.783 13.596 1.000 16.459 187 LYS B CA 1
ATOM 3456 C C . LYS B 1 161 ? 6.273 -23.220 12.158 1.000 14.838 187 LYS B C 1
ATOM 3457 O O . LYS B 1 161 ? 6.883 -24.295 11.950 1.000 17.271 187 LYS B O 1
ATOM 3463 N N . LEU B 1 162 ? 5.871 -22.408 11.186 1.000 15.523 188 LEU B N 1
ATOM 3464 C CA . LEU B 1 162 ? 6.164 -22.663 9.762 1.000 15.144 188 LEU B CA 1
ATOM 3465 C C . LEU B 1 162 ? 7.132 -21.609 9.245 1.000 15.787 188 LEU B C 1
ATOM 3466 O O . LEU B 1 162 ? 6.938 -20.401 9.490 1.000 16.399 188 LEU B O 1
ATOM 3471 N N . ASP B 1 163 ? 8.072 -22.049 8.422 1.000 17.271 189 ASP B N 1
ATOM 3472 C CA . ASP B 1 163 ? 8.864 -21.116 7.600 1.000 17.073 189 ASP B CA 1
ATOM 3473 C C . ASP B 1 163 ? 7.981 -20.664 6.426 1.000 14.925 189 ASP B C 1
ATOM 3474 O O . ASP B 1 163 ? 6.819 -21.139 6.292 1.000 14.910 189 ASP B O 1
ATOM 3479 N N . ASP B 1 164 ? 8.455 -19.722 5.623 1.000 14.508 190 ASP B N 1
ATOM 3480 C CA . ASP B 1 164 ? 7.588 -19.205 4.538 1.000 14.645 190 ASP B CA 1
ATOM 3481 C C . ASP B 1 164 ? 7.180 -20.331 3.586 1.000 14.536 190 ASP B C 1
ATOM 3482 O O . ASP B 1 164 ? 6.034 -20.313 3.105 1.000 15.732 190 ASP B O 1
ATOM 3487 N N . ALA B 1 165 ? 8.078 -21.269 3.309 1.000 17.178 191 ALA B N 1
ATOM 3488 C CA . ALA B 1 165 ? 7.791 -22.376 2.382 1.000 18.617 191 ALA B CA 1
ATOM 3489 C C . ALA B 1 165 ? 6.642 -23.237 2.920 1.000 19.070 191 ALA B C 1
ATOM 3490 O O . ALA B 1 165 ? 5.900 -23.776 2.101 1.000 18.690 191 ALA B O 1
ATOM 3492 N N . GLY B 1 166 ? 6.478 -23.355 4.239 1.000 17.793 192 GLY B N 1
ATOM 3493 C CA . GLY B 1 166 ? 5.377 -24.148 4.815 1.000 17.717 192 GLY B CA 1
ATOM 3494 C C . GLY B 1 166 ? 4.103 -23.314 4.951 1.000 13.814 192 GLY B C 1
ATOM 3495 O O . GLY B 1 166 ? 3.000 -23.854 4.808 1.000 16.325 192 GLY B O 1
ATOM 3496 N N . TYR B 1 167 ? 4.234 -22.009 5.183 1.000 13.673 193 TYR B N 1
ATOM 3497 C CA . TYR B 1 167 ? 3.065 -21.143 5.468 1.000 13.404 193 TYR B CA 1
ATOM 3498 C C . TYR B 1 167 ? 2.387 -20.712 4.157 1.000 12.978 193 TYR B C 1
ATOM 3499 O O . TYR B 1 167 ? 1.143 -20.682 4.065 1.000 13.574 193 TYR B O 1
ATOM 3508 N N . LEU B 1 168 ? 3.179 -20.417 3.124 1.000 14.042 194 LEU B N 1
ATOM 3509 C CA . LEU B 1 168 ? 2.633 -19.901 1.853 1.000 14.990 194 LEU B CA 1
ATOM 3510 C C . LEU B 1 168 ? 1.549 -20.823 1.295 1.000 13.654 194 LEU B C 1
ATOM 3511 O O . LEU B 1 168 ? 0.449 -20.363 0.956 1.000 14.753 194 LEU B O 1
ATOM 3516 N N . PRO B 1 169 ? 1.799 -22.145 1.121 1.000 16.017 195 PRO B N 1
ATOM 3517 C CA . PRO B 1 169 ? 0.788 -22.996 0.501 1.000 16.292 195 PRO B CA 1
ATOM 3518 C C . PRO B 1 169 ? -0.451 -23.174 1.383 1.000 14.117 195 PRO B C 1
ATOM 3519 O O . PRO B 1 169 ? -1.551 -23.353 0.872 1.000 16.308 195 PRO B O 1
ATOM 3523 N N . LEU B 1 170 ? -0.295 -23.007 2.698 1.000 15.849 196 LEU B N 1
ATOM 3524 C CA . LEU B 1 170 ? -1.470 -22.995 3.596 1.000 16.281 196 LEU B CA 1
ATOM 3525 C C . LEU B 1 170 ? -2.347 -21.776 3.252 1.000 14.356 196 LEU B C 1
ATOM 3526 O O . LEU B 1 170 ? -3.567 -21.923 3.082 1.000 15.890 196 LEU B O 1
ATOM 3531 N N . LEU B 1 171 ? -1.758 -20.600 3.039 1.000 14.252 197 LEU B N 1
ATOM 3532 C CA . LEU B 1 171 ? -2.555 -19.420 2.632 1.000 14.866 197 LEU B CA 1
ATOM 3533 C C . LEU B 1 171 ? -3.177 -19.661 1.264 1.000 13.764 197 LEU B C 1
ATOM 3534 O O . LEU B 1 171 ? -4.333 -19.268 1.047 1.000 14.981 197 LEU B O 1
ATOM 3539 N N . GLN B 1 172 ? -2.403 -20.230 0.336 1.000 14.372 198 GLN B N 1
ATOM 3540 C CA . GLN B 1 172 ? -2.858 -20.440 -1.056 1.000 14.991 198 GLN B CA 1
ATOM 3541 C C . GLN B 1 172 ? -3.935 -21.534 -1.104 1.000 16.052 198 GLN B C 1
ATOM 3542 O O . GLN B 1 172 ? -4.696 -21.538 -2.076 1.000 19.915 198 GLN B O 1
ATOM 3548 N N . SER B 1 173 ? -4.011 -22.407 -0.089 1.000 17.451 199 SER B N 1
ATOM 3549 C CA . SER B 1 173 ? -5.020 -23.491 0.006 1.000 19.330 199 SER B CA 1
ATOM 3550 C C . SER B 1 173 ? -6.404 -22.948 0.389 1.000 19.312 199 SER B C 1
ATOM 3551 O O . SER B 1 173 ? -7.400 -23.702 0.280 1.000 23.126 199 SER B O 1
ATOM 3554 N N . GLN B 1 174 ? -6.486 -21.729 0.914 1.000 17.066 200 GLN B N 1
ATOM 3555 C CA . GLN B 1 174 ? -7.784 -21.166 1.346 1.000 17.526 200 GLN B CA 1
ATOM 3556 C C . GLN B 1 174 ? -8.667 -20.990 0.112 1.000 19.687 200 GLN B C 1
ATOM 3557 O O . GLN B 1 174 ? -8.130 -20.807 -1.014 1.000 21.038 200 GLN B O 1
ATOM 3563 N N . ARG B 1 175 ? -9.975 -20.998 0.325 1.000 22.822 201 ARG B N 1
ATOM 3564 C CA . ARG B 1 175 ? -10.953 -20.579 -0.709 1.000 27.784 201 ARG B CA 1
ATOM 3565 C C . ARG B 1 175 ? -10.646 -19.124 -1.069 1.000 25.302 201 ARG B C 1
ATOM 3566 O O . ARG B 1 175 ? -10.252 -18.337 -0.182 1.000 27.394 201 ARG B O 1
ATOM 3574 N N . ALA B 1 176 ? -10.767 -18.798 -2.344 1.000 24.824 202 ALA B N 1
ATOM 3575 C CA . ALA B 1 176 ? -10.338 -17.503 -2.902 1.000 24.101 202 ALA B CA 1
ATOM 3576 C C . ALA B 1 176 ? -11.247 -16.411 -2.358 1.000 23.556 202 ALA B C 1
ATOM 3577 O O . ALA B 1 176 ? -12.460 -16.577 -2.307 1.000 26.573 202 ALA B O 1
ATOM 3579 N N . PRO B 1 177 ? -10.695 -15.259 -1.935 1.000 22.308 203 PRO B N 1
ATOM 3580 C CA . PRO B 1 177 ? -11.537 -14.126 -1.559 1.000 22.368 203 PRO B CA 1
ATOM 3581 C C . PRO B 1 177 ? -12.147 -13.504 -2.826 1.000 23.602 203 PRO B C 1
ATOM 3582 O O . PRO B 1 177 ? -11.527 -13.589 -3.873 1.000 24.483 203 PRO B O 1
ATOM 3586 N N . LYS B 1 178 ? -13.352 -12.943 -2.713 1.000 27.667 204 LYS B N 1
ATOM 3587 C CA . LYS B 1 178 ? -13.996 -12.149 -3.792 1.000 29.249 204 LYS B CA 1
ATOM 3588 C C . LYS B 1 178 ? -13.411 -10.737 -3.743 1.000 26.591 204 LYS B C 1
ATOM 3589 O O . LYS B 1 178 ? -13.611 -10.049 -2.737 1.000 30.311 204 LYS B O 1
ATOM 3595 N N . LEU B 1 179 ? -12.681 -10.345 -4.777 1.000 25.969 205 LEU B N 1
ATOM 3596 C CA . LEU B 1 179 ? -12.066 -9.000 -4.871 1.000 24.777 205 LEU B CA 1
ATOM 3597 C C . LEU B 1 179 ? -13.055 -8.052 -5.542 1.000 25.030 205 LEU B C 1
ATOM 3598 O O . LEU B 1 179 ? -14.057 -8.537 -6.114 1.000 26.804 205 LEU B O 1
ATOM 3603 N N . ALA B 1 180 ? -12.747 -6.754 -5.530 1.000 23.073 206 ALA B N 1
ATOM 3604 C CA . ALA B 1 180 ? -13.407 -5.755 -6.399 1.000 24.641 206 ALA B CA 1
ATOM 3605 C C . ALA B 1 180 ? -13.240 -6.189 -7.859 1.000 25.169 206 ALA B C 1
ATOM 3606 O O . ALA B 1 180 ? -12.259 -6.898 -8.173 1.000 25.975 206 ALA B O 1
ATOM 3608 N N . ARG B 1 181 ? -14.165 -5.785 -8.725 1.000 29.201 207 ARG B N 1
ATOM 3609 C CA . ARG B 1 181 ? -14.080 -6.108 -10.174 1.000 33.821 207 ARG B CA 1
ATOM 3610 C C . ARG B 1 181 ? -12.762 -5.556 -10.738 1.000 34.708 207 ARG B C 1
ATOM 3611 O O . ARG B 1 181 ? -12.156 -6.235 -11.598 1.000 35.135 207 ARG B O 1
ATOM 3619 N N . GLN B 1 182 ? -12.324 -4.385 -10.261 1.000 30.214 208 GLN B N 1
ATOM 3620 C CA . GLN B 1 182 ? -11.087 -3.708 -10.734 1.000 28.900 208 GLN B CA 1
ATOM 3621 C C . GLN B 1 182 ? -10.381 -3.043 -9.556 1.000 25.743 208 GLN B C 1
ATOM 3622 O O . GLN B 1 182 ? -11.056 -2.660 -8.573 1.000 29.875 208 GLN B O 1
ATOM 3628 N N . SER B 1 183 ? -9.066 -2.874 -9.675 1.000 24.486 209 SER B N 1
ATOM 3629 C CA . SER B 1 183 ? -8.280 -1.993 -8.779 1.000 21.562 209 SER B CA 1
ATOM 3630 C C . SER B 1 183 ? -8.656 -0.524 -9.025 1.000 23.259 209 SER B C 1
ATOM 3631 O O . SER B 1 183 ? -8.642 -0.072 -10.179 1.000 25.194 209 SER B O 1
ATOM 3634 N N . ASN B 1 184 ? -8.984 0.190 -7.955 1.000 21.232 210 ASN B N 1
ATOM 3635 C CA . ASN B 1 184 ? -9.072 1.671 -7.936 1.000 20.907 210 ASN B CA 1
ATOM 3636 C C . ASN B 1 184 ? -8.016 2.154 -6.952 1.000 18.396 210 ASN B C 1
ATOM 3637 O O . ASN B 1 184 ? -8.271 2.223 -5.738 1.000 19.020 210 ASN B O 1
ATOM 3642 N N . PRO B 1 185 ? -6.781 2.437 -7.421 1.000 18.254 211 PRO B N 1
ATOM 3643 C CA . PRO B 1 185 ? -5.686 2.783 -6.511 1.000 18.087 211 PRO B CA 1
ATOM 3644 C C . PRO B 1 185 ? -5.906 3.998 -5.605 1.000 17.187 211 PRO B C 1
ATOM 3645 O O . PRO B 1 185 ? -5.326 4.046 -4.527 1.000 18.585 2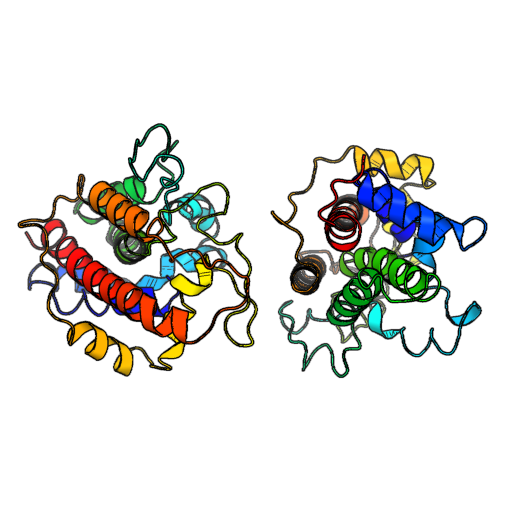11 PRO B O 1
ATOM 3649 N N . GLN B 1 186 ? -6.766 4.925 -6.007 1.000 17.410 212 GLN B N 1
ATOM 3650 C CA . GLN B 1 186 ? -7.008 6.123 -5.176 1.000 20.042 212 GLN B CA 1
ATOM 3651 C C . GLN B 1 186 ? -8.159 5.878 -4.184 1.000 19.134 212 GLN B C 1
ATOM 3652 O O . GLN B 1 186 ? -8.144 6.541 -3.141 1.000 20.835 212 GLN B O 1
ATOM 3658 N N . ARG B 1 187 ? -9.100 4.959 -4.445 1.000 19.509 213 ARG B N 1
ATOM 3659 C CA A ARG B 1 187 ? -10.288 4.772 -3.566 0.600 19.488 213 ARG B CA 1
ATOM 3660 C CA B ARG B 1 187 ? -10.306 4.763 -3.587 0.400 19.781 213 ARG B CA 1
ATOM 3661 C C . ARG B 1 187 ? -10.164 3.503 -2.719 1.000 17.387 213 ARG B C 1
ATOM 3662 O O . ARG B 1 187 ? -10.765 3.452 -1.631 1.000 18.149 213 ARG B O 1
ATOM 3677 N N . ASP B 1 188 ? -9.424 2.501 -3.183 1.000 16.508 214 ASP B N 1
ATOM 3678 C CA . ASP B 1 188 ? -9.363 1.204 -2.464 1.000 15.952 214 ASP B CA 1
ATOM 3679 C C . ASP B 1 188 ? -8.709 1.327 -1.096 1.000 15.409 214 ASP B C 1
ATOM 3680 O O . ASP B 1 188 ? -9.150 0.660 -0.158 1.000 15.295 214 ASP B O 1
ATOM 3685 N N . PRO B 1 189 ? -7.630 2.123 -0.906 1.000 14.273 215 PRO B N 1
ATOM 3686 C CA . PRO B 1 189 ? -7.010 2.199 0.419 1.000 13.636 215 PRO B CA 1
ATOM 3687 C C . PRO B 1 189 ? -7.987 2.523 1.552 1.000 13.613 215 PRO B C 1
ATOM 3688 O O . PRO B 1 189 ? -7.974 1.862 2.582 1.000 14.864 215 PRO B O 1
ATOM 3692 N N . GLN B 1 190 ? -8.880 3.480 1.336 1.000 14.044 216 GLN B N 1
ATOM 3693 C CA . GLN B 1 190 ? -9.853 3.806 2.395 1.000 14.553 216 GLN B CA 1
ATOM 3694 C C . GLN B 1 190 ? -10.743 2.579 2.636 1.000 14.634 216 GLN B C 1
ATOM 3695 O O . GLN B 1 190 ? -11.027 2.256 3.802 1.000 14.845 216 GLN B O 1
ATOM 3701 N N . THR B 1 191 ? -11.194 1.927 1.573 1.000 15.791 217 THR B N 1
ATOM 3702 C CA . THR B 1 191 ? -12.086 0.745 1.692 1.000 15.956 217 THR B CA 1
ATOM 3703 C C . THR B 1 191 ? -11.388 -0.308 2.558 1.000 14.367 217 THR B C 1
ATOM 3704 O O . THR B 1 191 ? -12.000 -0.907 3.479 1.000 14.612 217 THR B O 1
ATOM 3708 N N . TRP B 1 192 ? -10.123 -0.559 2.261 1.000 13.424 218 TRP B N 1
ATOM 3709 C CA . TRP B 1 192 ? -9.359 -1.623 2.945 1.000 12.232 218 TRP B CA 1
ATOM 3710 C C . TRP B 1 192 ? -9.171 -1.251 4.418 1.000 12.085 218 TRP B C 1
ATOM 3711 O O . TRP B 1 192 ? -9.371 -2.091 5.301 1.000 12.730 218 TRP B O 1
ATOM 3722 N N . ALA B 1 193 ? -8.752 -0.021 4.691 1.000 12.012 219 ALA B N 1
ATOM 3723 C CA . ALA B 1 193 ? -8.508 0.398 6.080 1.000 12.532 219 ALA B CA 1
ATOM 3724 C C . ALA B 1 193 ? -9.805 0.287 6.881 1.000 10.792 219 ALA B C 1
ATOM 3725 O O . ALA B 1 193 ? -9.751 -0.146 8.049 1.000 11.443 219 ALA B O 1
ATOM 3727 N N . GLU B 1 194 ? -10.937 0.711 6.309 1.000 12.706 220 GLU B N 1
ATOM 3728 C CA . GLU B 1 194 ? -12.228 0.640 7.042 1.000 12.344 220 GLU B CA 1
ATOM 3729 C C . GLU B 1 194 ? -12.624 -0.822 7.290 1.000 12.049 220 GLU B C 1
ATOM 3730 O O . GLU B 1 194 ? -13.049 -1.127 8.407 1.000 12.408 220 GLU B O 1
ATOM 3736 N N . ALA B 1 195 ? -12.419 -1.726 6.332 1.000 12.939 221 ALA B N 1
ATOM 3737 C CA . ALA B 1 195 ? -12.681 -3.165 6.540 1.000 12.657 221 ALA B CA 1
ATOM 3738 C C . ALA B 1 195 ? -11.796 -3.718 7.664 1.000 11.101 221 ALA B C 1
ATOM 3739 O O . ALA B 1 195 ? -12.282 -4.499 8.520 1.000 12.184 221 ALA B O 1
ATOM 3741 N N . SER B 1 196 ? -10.518 -3.345 7.685 1.000 10.094 222 SER B N 1
ATOM 3742 C CA . SER B 1 196 ? -9.579 -3.793 8.743 1.000 10.063 222 SER B CA 1
ATOM 3743 C C . SER B 1 196 ? -10.036 -3.266 10.100 1.000 9.429 222 SER B C 1
ATOM 3744 O O . SER B 1 196 ? -10.044 -4.008 11.097 1.000 10.176 222 SER B O 1
ATOM 3747 N N . CYS B 1 197 ? -10.397 -1.987 10.152 1.000 9.717 223 CYS B N 1
ATOM 3748 C CA . CYS B 1 197 ? -10.902 -1.381 11.397 1.000 10.004 223 CYS B CA 1
ATOM 3749 C C . CYS B 1 197 ? -12.116 -2.179 11.883 1.000 9.394 223 CYS B C 1
ATOM 3750 O O . CYS B 1 197 ? -12.240 -2.447 13.099 1.000 10.438 223 CYS B O 1
ATOM 3753 N N . ARG B 1 198 ? -13.034 -2.519 10.979 1.000 10.742 224 ARG B N 1
ATOM 3754 C CA . ARG B 1 198 ? -14.251 -3.226 11.439 1.000 11.560 224 ARG B CA 1
ATOM 3755 C C . ARG B 1 198 ? -13.871 -4.572 12.064 1.000 11.507 224 ARG B C 1
ATOM 3756 O O . ARG B 1 198 ? -14.543 -4.985 13.038 1.000 11.499 224 ARG B O 1
ATOM 3764 N N . ILE B 1 199 ? -12.839 -5.246 11.560 1.000 11.378 225 ILE B N 1
ATOM 3765 C CA . ILE B 1 199 ? -12.376 -6.499 12.226 1.000 10.897 225 ILE B CA 1
ATOM 3766 C C . ILE B 1 199 ? -11.882 -6.175 13.638 1.000 9.913 225 ILE B C 1
ATOM 3767 O O . ILE B 1 199 ? -12.252 -6.880 14.594 1.000 11.009 225 ILE B O 1
ATOM 3772 N N . SER B 1 200 ? -11.066 -5.127 13.784 1.000 9.953 226 SER B N 1
ATOM 3773 C CA . SER B 1 200 ? -10.500 -4.764 15.105 1.000 10.384 226 SER B CA 1
ATOM 3774 C C . SER B 1 200 ? -11.616 -4.495 16.123 1.000 9.429 226 SER B C 1
ATOM 3775 O O . SER B 1 200 ? -11.394 -4.662 17.326 1.000 10.976 226 SER B O 1
ATOM 3778 N N . MET B 1 201 ? -12.773 -4.055 15.629 1.000 9.905 227 MET B N 1
ATOM 3779 C CA A MET B 1 201 ? -13.912 -3.631 16.468 0.800 10.016 227 MET B CA 1
ATOM 3780 C CA B MET B 1 201 ? -13.921 -3.622 16.470 0.200 11.175 227 MET B CA 1
ATOM 3781 C C . MET B 1 201 ? -14.935 -4.761 16.651 1.000 10.793 227 MET B C 1
ATOM 3782 O O . MET B 1 201 ? -15.955 -4.528 17.313 1.000 12.855 227 MET B O 1
ATOM 3791 N N . GLN B 1 202 ? -14.664 -5.964 16.158 1.000 10.234 228 GLN B N 1
ATOM 3792 C CA . GLN B 1 202 ? -15.607 -7.095 16.374 1.000 10.462 228 GLN B CA 1
ATOM 3793 C C . GLN B 1 202 ? -15.619 -7.477 17.855 1.000 10.354 228 GLN B C 1
ATOM 3794 O O . GLN B 1 202 ? -14.578 -7.479 18.509 1.000 10.688 228 GLN B O 1
ATOM 3800 N N . ALA B 1 203 ? -16.761 -7.907 18.342 1.000 9.833 229 ALA B N 1
ATOM 3801 C CA . ALA B 1 203 ? -16.923 -8.416 19.703 1.000 9.114 229 ALA B CA 1
ATOM 3802 C C . ALA B 1 203 ? -15.979 -9.597 19.873 1.000 9.559 229 ALA B C 1
ATOM 3803 O O . ALA B 1 203 ? -15.949 -10.479 19.004 1.000 12.007 229 ALA B O 1
ATOM 3805 N N . GLY B 1 204 ? -15.204 -9.594 20.951 1.000 10.434 230 GLY B N 1
ATOM 3806 C CA . GLY B 1 204 ? -14.277 -10.682 21.294 1.000 11.804 230 GLY B CA 1
ATOM 3807 C C . GLY B 1 204 ? -12.859 -10.465 20.816 1.000 9.898 230 GLY B C 1
ATOM 3808 O O . GLY B 1 204 ? -11.967 -11.176 21.293 1.000 9.952 230 GLY B O 1
ATOM 3809 N N . VAL B 1 205 ? -12.601 -9.532 19.903 1.000 9.029 231 VAL B N 1
ATOM 3810 C CA . VAL B 1 205 ? -11.200 -9.329 19.455 1.000 8.647 231 VAL B CA 1
ATOM 3811 C C . VAL B 1 205 ? -10.369 -8.822 20.632 1.000 7.422 231 VAL B C 1
ATOM 3812 O O . VAL B 1 205 ? -9.205 -9.189 20.777 1.000 7.807 231 VAL B O 1
ATOM 3816 N N . TYR B 1 206 ? -10.949 -7.977 21.476 1.000 7.194 232 TYR B N 1
ATOM 3817 C CA . TYR B 1 206 ? -10.319 -7.557 22.731 1.000 7.049 232 TYR B CA 1
ATOM 3818 C C . TYR B 1 206 ? -10.643 -8.577 23.799 1.000 6.966 232 TYR B C 1
ATOM 3819 O O . TYR B 1 206 ? -11.812 -8.730 24.159 1.000 7.306 232 TYR B O 1
ATOM 3828 N N . PRO B 1 207 ? -9.640 -9.286 24.356 1.000 6.972 233 PRO B N 1
ATOM 3829 C CA . PRO B 1 207 ? -9.914 -10.184 25.471 1.000 7.242 233 PRO B CA 1
ATOM 3830 C C . PRO B 1 207 ? -10.449 -9.429 26.694 1.000 7.299 233 PRO B C 1
ATOM 3831 O O . PRO B 1 207 ? -10.132 -8.275 26.921 1.000 7.279 233 PRO B O 1
ATOM 3835 N N . ALA B 1 208 ? -11.265 -10.128 27.468 1.000 8.369 234 ALA B N 1
ATOM 3836 C CA . ALA B 1 208 ? -11.824 -9.598 28.717 1.000 8.604 234 ALA B CA 1
ATOM 3837 C C . ALA B 1 208 ? -10.868 -9.785 29.895 1.000 8.965 234 ALA B C 1
ATOM 3838 O O . ALA B 1 208 ? -11.119 -9.220 30.979 1.000 11.906 234 ALA B O 1
ATOM 3840 N N . THR B 1 209 ? -9.801 -10.550 29.722 1.000 10.220 235 THR B N 1
ATOM 3841 C CA . THR B 1 209 ? -8.770 -10.726 30.756 1.000 11.274 235 THR B CA 1
ATOM 3842 C C . THR B 1 209 ? -7.422 -10.435 30.136 1.000 10.448 235 THR B C 1
ATOM 3843 O O . THR B 1 209 ? -7.335 -10.159 28.936 1.000 13.518 235 THR B O 1
ATOM 3847 N N . ARG B 1 210 ? -6.394 -10.520 30.948 1.000 10.298 236 ARG B N 1
ATOM 3848 C CA . ARG B 1 210 ? -5.017 -10.290 30.472 1.000 11.103 236 ARG B CA 1
ATOM 3849 C C . ARG B 1 210 ? -4.283 -11.610 30.269 1.000 10.766 236 ARG B C 1
ATOM 3850 O O . ARG B 1 210 ? -3.089 -11.590 30.241 1.000 15.913 236 ARG B O 1
ATOM 3858 N N . LYS B 1 211 ? -4.968 -12.736 30.220 1.000 10.774 237 LYS B N 1
ATOM 3859 C CA A LYS B 1 211 ? -4.318 -14.044 29.974 0.500 10.672 237 LYS B CA 1
ATOM 3860 C CA B LYS B 1 211 ? -4.338 -14.060 30.003 0.500 10.857 237 LYS B CA 1
ATOM 3861 C C . LYS B 1 211 ? -5.160 -14.784 28.943 1.000 10.289 237 LYS B C 1
ATOM 3862 O O . LYS B 1 211 ? -6.358 -15.027 29.201 1.000 12.769 237 LYS B O 1
ATOM 3873 N N . ILE B 1 212 ? -4.534 -15.096 27.817 1.000 9.252 238 ILE B N 1
ATOM 3874 C CA . ILE B 1 212 ? -5.194 -15.823 26.717 1.000 9.208 238 ILE B CA 1
ATOM 3875 C C . ILE B 1 212 ? -4.254 -16.905 26.227 1.000 9.446 238 ILE B C 1
ATOM 3876 O O . ILE B 1 212 ? -3.065 -16.980 26.650 1.000 11.304 238 ILE B O 1
ATOM 3881 N N . GLY B 1 213 ? -4.791 -17.756 25.381 1.000 11.539 239 GLY B N 1
ATOM 3882 C CA . GLY B 1 213 ? -4.027 -18.897 24.854 1.000 13.646 239 GLY B CA 1
ATOM 3883 C C . GLY B 1 213 ? -4.712 -19.490 23.655 1.000 12.423 239 GLY B C 1
ATOM 3884 O O . GLY B 1 213 ? -5.122 -18.766 22.753 1.000 12.419 239 GLY B O 1
ATOM 3885 N N . ASP B 1 214 ? -4.801 -20.810 23.625 1.000 14.291 240 ASP B N 1
ATOM 3886 C CA . ASP B 1 214 ? -5.219 -21.525 22.405 1.000 13.560 240 ASP B CA 1
ATOM 3887 C C . ASP B 1 214 ? -6.642 -21.179 21.979 1.000 12.139 240 ASP B C 1
ATOM 3888 O O . ASP B 1 214 ? -6.891 -21.175 20.773 1.000 13.015 240 ASP B O 1
ATOM 3893 N N . GLU B 1 215 ? -7.553 -20.874 22.905 1.000 12.865 241 GLU B N 1
ATOM 3894 C CA . GLU B 1 215 ? -8.936 -20.541 22.469 1.000 13.746 241 GLU B CA 1
ATOM 3895 C C . GLU B 1 215 ? -8.908 -19.298 21.562 1.000 11.791 241 GLU B C 1
ATOM 3896 O O . GLU B 1 215 ? -9.587 -19.270 20.526 1.000 13.408 241 GLU B O 1
ATOM 3902 N N . TYR B 1 216 ? -8.135 -18.287 21.932 1.000 10.476 242 TYR B N 1
ATOM 3903 C CA . TYR B 1 216 ? -8.034 -17.059 21.118 1.000 9.543 242 TYR B CA 1
ATOM 3904 C C . TYR B 1 216 ? -7.379 -17.387 19.779 1.000 9.567 242 TYR B C 1
ATOM 3905 O O . TYR B 1 216 ? -7.915 -17.030 18.709 1.000 9.858 242 TYR B O 1
ATOM 3914 N N . THR B 1 217 ? -6.283 -18.137 19.818 1.000 10.359 243 THR B N 1
ATOM 3915 C CA . THR B 1 217 ? -5.583 -18.502 18.565 1.000 10.199 243 THR B CA 1
ATOM 3916 C C . THR B 1 217 ? -6.534 -19.231 17.615 1.000 9.757 243 THR B C 1
ATOM 3917 O O . THR B 1 217 ? -6.562 -18.954 16.397 1.000 11.428 243 THR B O 1
ATOM 3921 N N . GLU B 1 218 ? -7.245 -20.224 18.136 1.000 11.081 244 GLU B N 1
ATOM 3922 C CA . GLU B 1 218 ? -8.083 -21.065 17.268 1.000 12.429 244 GLU B CA 1
ATOM 3923 C C . GLU B 1 218 ? -9.223 -20.254 16.659 1.000 12.181 244 GLU B C 1
ATOM 3924 O O . GLU B 1 218 ? -9.645 -20.596 15.539 1.000 13.910 244 GLU B O 1
ATOM 3930 N N . ARG B 1 219 ? -9.702 -19.212 17.345 1.000 10.921 245 ARG B N 1
ATOM 3931 C CA . ARG B 1 219 ? -10.794 -18.364 16.808 1.000 12.722 245 ARG B CA 1
ATOM 3932 C C . ARG B 1 219 ? -10.231 -17.380 15.779 1.000 11.681 245 ARG B C 1
ATOM 3933 O O . ARG B 1 219 ? -10.853 -17.165 14.744 1.000 13.620 245 ARG B O 1
ATOM 3941 N N . TYR B 1 220 ? -9.133 -16.722 16.108 1.000 9.863 246 TYR B N 1
ATOM 3942 C CA . TYR B 1 220 ? -8.682 -15.525 15.361 1.000 9.865 246 TYR B CA 1
ATOM 3943 C C . TYR B 1 220 ? -7.491 -15.765 14.440 1.000 10.395 246 TYR B C 1
ATOM 3944 O O . TYR B 1 220 ? -7.328 -14.987 13.478 1.000 10.341 246 TYR B O 1
ATOM 3953 N N . ARG B 1 221 ? -6.672 -16.780 14.663 1.000 10.450 247 ARG B N 1
ATOM 3954 C CA . ARG B 1 221 ? -5.582 -17.038 13.701 1.000 10.724 247 ARG B CA 1
ATOM 3955 C C . ARG B 1 221 ? -6.150 -17.290 12.307 1.000 10.816 247 ARG B C 1
ATOM 3956 O O . ARG B 1 221 ? -5.568 -16.837 11.316 1.000 10.643 247 ARG B O 1
ATOM 3964 N N . PRO B 1 222 ? -7.287 -18.006 12.128 1.000 11.264 248 PRO B N 1
ATOM 3965 C CA . PRO B 1 222 ? -7.843 -18.147 10.777 1.000 11.551 248 PRO B CA 1
ATOM 3966 C C . PRO B 1 222 ? -8.184 -16.808 10.112 1.000 11.882 248 PRO B C 1
ATOM 3967 O O . PRO B 1 222 ? -8.050 -16.676 8.904 1.000 12.527 248 PRO B O 1
ATOM 3971 N N . LEU B 1 223 ? -8.636 -15.844 10.897 1.000 11.255 249 LEU B N 1
ATOM 3972 C CA . LEU B 1 223 ? -8.964 -14.493 10.388 1.000 11.190 249 LEU B CA 1
ATOM 3973 C C . LEU B 1 223 ? -7.681 -13.743 10.014 1.000 10.174 249 LEU B C 1
ATOM 3974 O O . LEU B 1 223 ? -7.625 -13.164 8.919 1.000 11.231 249 LEU B O 1
ATOM 3979 N N . ALA B 1 224 ? -6.637 -13.816 10.834 1.000 10.704 250 ALA B N 1
ATOM 3980 C CA . ALA B 1 224 ? -5.329 -13.226 10.475 1.000 10.208 250 ALA B CA 1
ATOM 3981 C C . ALA B 1 224 ? -4.872 -13.844 9.161 1.000 9.625 250 ALA B C 1
ATOM 3982 O O . ALA B 1 224 ? -4.411 -13.134 8.266 1.000 10.676 250 ALA B O 1
ATOM 3984 N N . GLU B 1 225 ? -4.935 -15.174 9.054 1.000 10.460 251 GLU B N 1
ATOM 3985 C CA . GLU B 1 225 ? -4.465 -15.861 7.823 1.000 9.975 251 GLU B CA 1
ATOM 3986 C C . GLU B 1 225 ? -5.327 -15.481 6.613 1.000 11.403 251 GLU B C 1
ATOM 3987 O O . GLU B 1 225 ? -4.768 -15.349 5.491 1.000 11.890 251 GLU B O 1
ATOM 3993 N N . ALA B 1 226 ? -6.641 -15.362 6.772 1.000 11.726 252 ALA B N 1
ATOM 3994 C CA . ALA B 1 226 ? -7.524 -14.906 5.668 1.000 12.464 252 ALA B CA 1
ATOM 3995 C C . ALA B 1 226 ? -7.097 -13.500 5.226 1.000 11.996 252 ALA B C 1
ATOM 3996 O O . ALA B 1 226 ? -7.089 -13.209 4.025 1.000 12.389 252 ALA B O 1
ATOM 3998 N N . GLN B 1 227 ? -6.734 -12.659 6.187 1.000 10.559 253 GLN B N 1
ATOM 3999 C CA . GLN B 1 227 ? -6.292 -11.279 5.876 1.000 10.776 253 GLN B CA 1
ATOM 4000 C C . GLN B 1 227 ? -4.946 -11.285 5.135 1.000 10.329 253 GLN B C 1
ATOM 4001 O O . GLN B 1 227 ? -4.745 -10.438 4.256 1.000 11.099 253 GLN B O 1
ATOM 4007 N N . LEU B 1 228 ? -4.036 -12.208 5.438 1.000 10.665 254 LEU B N 1
ATOM 4008 C CA . LEU B 1 228 ? -2.770 -12.282 4.666 1.000 11.411 254 LEU B CA 1
ATOM 4009 C C . LEU B 1 228 ? -3.076 -12.674 3.217 1.000 11.241 254 LEU B C 1
ATOM 4010 O O . LEU B 1 228 ? -2.498 -12.080 2.278 1.000 11.587 254 LEU B O 1
ATOM 4015 N N . ARG B 1 229 ? -3.941 -13.675 3.024 1.000 12.108 255 ARG B N 1
ATOM 4016 C CA . ARG B 1 229 ? -4.318 -14.094 1.647 1.000 12.361 255 ARG B CA 1
ATOM 4017 C C . ARG B 1 229 ? -4.995 -12.935 0.907 1.000 12.691 255 ARG B C 1
ATOM 4018 O O . ARG B 1 229 ? -4.674 -12.689 -0.276 1.000 13.679 255 ARG B O 1
ATOM 4026 N N . LEU B 1 230 ? -5.931 -12.263 1.558 1.000 12.498 256 LEU B N 1
ATOM 4027 C CA . LEU B 1 230 ? -6.663 -11.146 0.924 1.000 13.121 256 LEU B CA 1
ATOM 4028 C C . LEU B 1 230 ? -5.661 -10.041 0.574 1.000 12.223 256 LEU B C 1
ATOM 4029 O O . LEU B 1 230 ? -5.760 -9.462 -0.514 1.000 13.104 256 LEU B O 1
ATOM 4034 N N . ALA B 1 231 ? -4.749 -9.712 1.489 1.000 11.442 257 ALA B N 1
ATOM 4035 C CA . ALA B 1 231 ? -3.745 -8.665 1.236 1.000 11.080 257 ALA B CA 1
ATOM 4036 C C . ALA B 1 231 ? -2.922 -9.052 0.011 1.000 11.498 257 ALA B C 1
ATOM 4037 O O . ALA B 1 231 ? -2.665 -8.191 -0.844 1.000 12.854 257 ALA B O 1
ATOM 4039 N N . GLY B 1 232 ? -2.466 -10.303 -0.070 1.000 12.286 258 GLY B N 1
ATOM 4040 C CA . GLY B 1 232 ? -1.664 -10.681 -1.243 1.000 13.304 258 GLY B CA 1
ATOM 4041 C C . GLY B 1 232 ? -2.448 -10.610 -2.548 1.000 13.232 258 GLY B C 1
ATOM 4042 O O . GLY B 1 232 ? -1.887 -10.155 -3.564 1.000 14.291 258 GLY B O 1
ATOM 4043 N N . GLU B 1 233 ? -3.702 -11.069 -2.560 1.000 13.232 259 GLU B N 1
ATOM 4044 C CA . GLU B 1 233 ? -4.551 -10.989 -3.776 1.000 14.113 259 GLU B CA 1
ATOM 4045 C C . GLU B 1 233 ? -4.792 -9.518 -4.134 1.000 13.912 259 GLU B C 1
ATOM 4046 O O . GLU B 1 233 ? -4.724 -9.147 -5.323 1.000 15.307 259 GLU B O 1
ATOM 4052 N N . ASN B 1 234 ? -5.036 -8.680 -3.138 1.000 14.146 260 ASN B N 1
ATOM 4053 C CA . ASN B 1 234 ? -5.293 -7.239 -3.392 1.000 14.108 260 ASN B CA 1
ATOM 4054 C C . ASN B 1 234 ? -4.011 -6.552 -3.876 1.000 13.553 260 ASN B C 1
ATOM 4055 O O . ASN B 1 234 ? -4.086 -5.674 -4.747 1.000 14.934 260 ASN B O 1
ATOM 4060 N N . LEU B 1 235 ? -2.859 -6.927 -3.335 1.000 12.081 261 LEU B N 1
ATOM 4061 C CA . LEU B 1 235 ? -1.558 -6.389 -3.795 1.000 13.453 261 LEU B CA 1
ATOM 4062 C C . LEU B 1 235 ? -1.336 -6.763 -5.254 1.000 14.616 261 LEU B C 1
ATOM 4063 O O . LEU B 1 235 ? -0.904 -5.921 -6.053 1.000 15.229 261 LEU B O 1
ATOM 4068 N N . ALA B 1 236 ? -1.568 -8.013 -5.623 1.000 14.752 262 ALA B N 1
ATOM 4069 C CA . ALA B 1 236 ? -1.367 -8.413 -7.036 1.000 15.656 262 ALA B CA 1
ATOM 4070 C C . ALA B 1 236 ? -2.329 -7.628 -7.932 1.000 17.668 262 ALA B C 1
ATOM 4071 O O . ALA B 1 236 ? -1.893 -7.186 -9.027 1.000 18.372 262 ALA B O 1
ATOM 4073 N N . GLN B 1 237 ? -3.600 -7.481 -7.540 1.000 16.556 263 GLN B N 1
ATOM 4074 C CA A GLN B 1 237 ? -4.593 -6.746 -8.372 0.500 18.432 263 GLN B CA 1
ATOM 4075 C CA B GLN B 1 237 ? -4.586 -6.749 -8.382 0.500 18.521 263 GLN B CA 1
ATOM 4076 C C . GLN B 1 237 ? -4.108 -5.302 -8.541 1.000 17.522 263 GLN B C 1
ATOM 4077 O O . GLN B 1 237 ? -4.204 -4.768 -9.653 1.000 19.481 263 GLN B O 1
ATOM 4088 N N . LEU B 1 238 ? -3.568 -4.710 -7.483 1.000 16.980 264 LEU B N 1
ATOM 4089 C CA . LEU B 1 238 ? -3.058 -3.316 -7.553 1.000 16.277 264 LEU B CA 1
ATOM 4090 C C . LEU B 1 238 ? -1.836 -3.257 -8.476 1.000 16.668 264 LEU B C 1
ATOM 4091 O O . LEU B 1 238 ? -1.788 -2.361 -9.341 1.000 17.594 264 LEU B O 1
ATOM 4096 N N . LEU B 1 239 ? -0.863 -4.149 -8.307 1.000 16.155 265 LEU B N 1
ATOM 4097 C CA . LEU B 1 239 ? 0.369 -4.096 -9.142 1.000 17.787 265 LEU B CA 1
ATOM 4098 C C . LEU B 1 239 ? 0.015 -4.385 -10.594 1.000 17.644 265 LEU B C 1
ATOM 4099 O O . LEU B 1 239 ? 0.626 -3.763 -11.499 1.000 18.930 265 LEU B O 1
ATOM 4104 N N . ASN B 1 240 ? -0.927 -5.295 -10.839 1.000 19.627 266 ASN B N 1
ATOM 4105 C CA . ASN B 1 240 ? -1.366 -5.597 -12.223 1.000 20.287 266 ASN B CA 1
ATOM 4106 C C . ASN B 1 240 ? -1.979 -4.342 -12.850 1.000 22.603 266 ASN B C 1
ATOM 4107 O O . ASN B 1 240 ? -1.750 -4.151 -14.048 1.000 25.252 266 ASN B O 1
ATOM 4112 N N . ARG B 1 241 ? -2.719 -3.537 -12.097 1.000 22.133 267 ARG B N 1
ATOM 4113 C CA . ARG B 1 241 ? -3.342 -2.285 -12.598 1.000 23.450 267 ARG B CA 1
ATOM 4114 C C . ARG B 1 241 ? -2.250 -1.230 -12.826 1.000 21.869 267 ARG B C 1
ATOM 4115 O O . ARG B 1 241 ? -2.240 -0.582 -13.897 1.000 26.574 267 ARG B O 1
ATOM 4123 N N . VAL B 1 242 ? -1.354 -1.047 -11.861 1.000 20.527 268 VAL B N 1
ATOM 4124 C CA . VAL B 1 242 ? -0.364 0.072 -11.880 1.000 22.162 268 VAL B CA 1
ATOM 4125 C C . VAL B 1 242 ? 0.745 -0.245 -12.891 1.000 23.695 268 VAL B C 1
ATOM 4126 O O . VAL B 1 242 ? 1.169 0.678 -13.606 1.000 25.150 268 VAL B O 1
ATOM 4130 N N . LEU B 1 243 ? 1.226 -1.489 -12.941 1.000 21.695 269 LEU B N 1
ATOM 4131 C CA . LEU B 1 243 ? 2.421 -1.873 -13.742 1.000 22.923 269 LEU B CA 1
ATOM 4132 C C . LEU B 1 243 ? 2.056 -2.827 -14.886 1.000 23.553 269 LEU B C 1
ATOM 4133 O O . LEU B 1 243 ? 2.976 -3.149 -15.664 1.000 28.315 269 LEU B O 1
ATOM 4138 N N . GLY B 1 244 ? 0.794 -3.232 -15.046 1.000 27.714 270 GLY B N 1
ATOM 4139 C CA . GLY B 1 244 ? 0.450 -4.309 -16.006 1.000 29.319 270 GLY B CA 1
ATOM 4140 C C . GLY B 1 244 ? -0.714 -3.987 -16.931 1.000 36.136 270 GLY B C 1
ATOM 4141 O O . GLY B 1 244 ? -1.394 -4.954 -17.378 1.000 46.541 270 GLY B O 1
ATOM 4142 N N . ALA B 1 245 ? -0.906 -2.711 -17.278 1.000 44.928 271 ALA B N 1
ATOM 4143 C CA . ALA B 1 245 ? -1.994 -2.225 -18.164 1.000 55.950 271 ALA B CA 1
ATOM 4144 C C . ALA B 1 245 ? -3.346 -2.731 -17.643 1.000 60.831 271 ALA B C 1
ATOM 4145 O O . ALA B 1 245 ? -3.510 -3.015 -16.448 1.000 64.038 271 ALA B O 1
#

B-factor: mean 17.3, std 12.33, range [3.57, 86.74]

Sequence (496 aa):
WGAQGHRLVAEEVADDARLNPTARAEVDRLLATEPDATLASIAPWADQQLRAKDPGLGRRRRSAGWHYYVNNIIAEDNCHYEAPKHCCRNGNCCIVEALKAQSTILGDRRSLTDGEERLQALKFVVHLVGDIHQQPMMHAGYAHDKKGGNNDFQQLLQFGNRGTNLHSSLWDSGMLNTRKKLDDAGYLPLLQSQRAPKKLARQQSNPQRDPQTWAEASCRISMMQQAGVYPATTRRKIGDEYTERRYRPLAEAQLRLAGEENLAQQLLLNRVLGARLEHHHWGAQGHRLVAEEVADDARRLNPTARRAEVDRLLATEPDATLASIAPWADQLRAKDPGLGRRSAGWHYVNIAEDNNCHYEAPKHCCRNGNCCIVEALKAQSTILGDRSLTDGERLQALKFVVHLVGDIHQPMMHAGYAHDKKGGNNDFQQLQQFGNRGTNLHSLWDSGMLNTRKLDDAGYLPLLQSQRAPKLARQSNPQRRDPQTWAEASCRISMMQAGVYPATRKKIGDEYTERYRPLAEAQLRLAGENLAQQLLNRVLGA

InterPro domains:
  IPR003154 S1/P1 nuclease [PF02265] (27-269)
  IPR003154 S1/P1 nuclease [PTHR33146] (14-270)
  IPR003154 S1/P1 nuclease [cd11010] (27-269)
  IPR008947 Phospholipase C/P1 nuclease domain superfamily [G3DSA:1.10.575.10] (27-271)
  IPR008947 Phospholipase C/P1 nuclease domain superfamily [SSF48537] (27-267)

Secondary structure (DSSP, 8-state):
--HHHHHHHHHHHHTT--HHHHHHHHHHHHTSTT--HHHHTTGGGGGGGT-HHHHHHHGGGG----GGGTT---HHHHSGGG-SHHHHHHHHHHHHH-TTS-HHHHHHHHHHHHHHHHHHT-GGGSS-TTTTTTTT-EEEETTEEEEHHHIIIIIHHHTT---HHHHHHHHHTSPPPPPPSS--TTTHHHHHHHHHHHHHTSTTTS-SSSEE-HHHHHHHHHHHHHHHHHHHHHHHHHHHHHHS-------/--HHHHHHHHHHHHTT--HHHHHHHHHHHHTSTT--HHHHTTGGG-HHHH-HHHHHHHGGGG----GGGTT---HHHH-GGG-SHHHHHHHHHHHHT-TTS-HHHHHHHHHHHHHHHHHHTSGGGGS-TTTTTTTT-EEEETTEEEEHHHIIIIIHHHTT---HHHHHHHHHTSPPP---SS--TTTHHHHHHHHHHHHHTSTTSS-SSSEE-HHHHHHHHHHHHHHHHHHHHHHHHHHHHHH--

Foldseek 3Di:
DPLQLLLLLQVLQLVLADPQLVVVQCVLQVVDPPDDSSVLRNVLVVCVPPPVVVNVVQVQLLAWACVVVVLQDDCVVGPPVNRYVLSLLLVLLVQLLPPVDDSVSNSVSSSSNSNSLSSLLQLLRLEHPVCNSFQVAWAAEPNDIHTLSCCLVPVLVCVVVDHSVRLNVVLVPDDQDDDPPADDSNPVSSVSSSVSHVVCVDPCSVPPHRYHYDVNSVVCVVVSSPSSSVSSNNSNRSSCVRRVDDPDDDD/DPLLLLLLLQVLLQVLADPQLNVLQVVLQVVDPPDDSSVLRCVLVVCVVVPVVSNVVQVQLLAWACVVVVLQDDCVVTPPVNSYVLSLLLVLLVQLLPPVDDSVSNSVSSSSNSNSLSSLLQLLRLHHPVCNSFQVAWAQEPNDIGTLSVCSVPVLVCVVVDDSVRLNVVLVVDDADDDPPADDSNPVSSVSNSVSPVVCVDPPSDDPDRYHYDVNSVVCVVVSSPSSSVSSNNSNRSSCVSRND